Protein AF-0000000083794129 (afdb_homodimer)

Radius of gyration: 27.46 Å; Cα contacts (8 Å, |Δi|>4): 1342; chains: 2; bounding box: 54×90×62 Å

Foldseek 3Di:
DAEEEEQPDADPVLVVLLVVVPYHYHDHHDDPVCQLQVLLAHQEYEYEPVAAADLVSLVSNLNHRHAEYEYLEQDPVRHPCVSCVVSNHYYYYQNQLQLLLLLVLLVVLVCCLQQLVLLCVPVVVVVDDPPVPGDGDDQAAFEEEEEACPSNVVSNQVVSVVSRYQYEYEYPVFDDPPDPHHYDDLLVSQQRGLEYEYADADDPVVWALAAQVSLVRGHQQHEYEYLHEARNHDQVRVLVSCVVRSYSAYEYAYHPDPVDDCPSQPVPSSYHYHPNCSQVDPRSSVSSSVSVSVVVVVVPD/DAEEEEQPDADPVLVVLLVVVPYHYHDHHDDPVCQLQVLLAHQEYEYEPVAAADLVSLVSNLNHRHAEYEYLEQDPVRHPCVSCVVSNHYYYYQNQLQLLLLLVLLVVLVCCLQQLVQLCVVVVVVVDDPPVPGDGDDQAAFEEEEEACPSNVVSNQVVSVVSRYQYEYEYPVFDDPPDPHHYDDLLVSQQRGLEYEYADADDPVVWALAAQVSLVRGHQQHEYEYLHEARNHDQVRVLVSCVVRSYSAYEYAYHPDPVDDCPSQPVPSSYHYHPNCSQVDPRSSVSSSVSVSVVVVVVPD

Structure (mmCIF, N/CA/C/O backbone):
data_AF-0000000083794129-model_v1
#
loop_
_entity.id
_entity.type
_entity.pdbx_description
1 polymer '3-phosphoglycerate dehydrogenase'
#
loop_
_atom_site.group_PDB
_atom_site.id
_atom_site.type_symbol
_atom_site.label_atom_id
_atom_site.label_alt_id
_atom_site.label_comp_id
_atom_site.label_asym_id
_atom_site.label_entity_id
_atom_site.label_seq_id
_atom_site.pdbx_PDB_ins_code
_atom_site.Cartn_x
_atom_site.Cartn_y
_atom_site.Cartn_z
_atom_site.occupancy
_atom_site.B_iso_or_equiv
_atom_site.auth_seq_id
_atom_site.auth_comp_id
_atom_site.auth_asym_id
_atom_site.auth_atom_id
_atom_site.pdbx_PDB_model_num
ATOM 1 N N . MET A 1 1 ? 15.617 -42.156 -18.984 1 89.75 1 MET A N 1
ATOM 2 C CA . MET A 1 1 ? 15.828 -40.844 -18.406 1 89.75 1 MET A CA 1
ATOM 3 C C . MET A 1 1 ? 14.516 -40.062 -18.297 1 89.75 1 MET A C 1
ATOM 5 O O . MET A 1 1 ? 13.695 -40.094 -19.219 1 89.75 1 MET A O 1
ATOM 9 N N . ILE A 1 2 ? 14.242 -39.469 -17.109 1 96.94 2 ILE A N 1
ATOM 10 C CA . ILE A 1 2 ? 12.984 -38.75 -16.891 1 96.94 2 ILE A CA 1
ATOM 11 C C . ILE A 1 2 ? 13.016 -37.438 -17.641 1 96.94 2 ILE A C 1
ATOM 13 O O . ILE A 1 2 ? 13.961 -36.656 -17.484 1 96.94 2 ILE A O 1
ATOM 17 N N . ARG A 1 3 ? 11.984 -37.156 -18.484 1 98.31 3 ARG A N 1
ATOM 18 C CA . ARG A 1 3 ? 11.898 -35.969 -19.297 1 98.31 3 ARG A CA 1
ATOM 19 C C . ARG A 1 3 ? 10.805 -35.031 -18.781 1 98.31 3 ARG A C 1
ATOM 21 O O . ARG A 1 3 ? 9.664 -35.438 -18.594 1 98.31 3 ARG A O 1
ATOM 28 N N . ILE A 1 4 ? 11.18 -33.812 -18.547 1 98.62 4 ILE A N 1
ATOM 29 C CA . ILE A 1 4 ? 10.281 -32.781 -18 1 98.62 4 ILE A CA 1
ATOM 30 C C . ILE A 1 4 ? 10.023 -31.703 -19.047 1 98.62 4 ILE A C 1
ATOM 32 O O . ILE A 1 4 ? 10.969 -31.094 -19.547 1 98.62 4 ILE A O 1
ATOM 36 N N . LEU A 1 5 ? 8.734 -31.438 -19.391 1 98.69 5 LEU A N 1
ATOM 37 C CA . LEU A 1 5 ? 8.375 -30.328 -20.266 1 98.69 5 LEU A CA 1
ATOM 38 C C . LEU A 1 5 ? 7.922 -29.125 -19.453 1 98.69 5 LEU A C 1
ATOM 40 O O . LEU A 1 5 ? 6.996 -29.234 -18.641 1 98.69 5 LEU A O 1
ATOM 44 N N . LEU A 1 6 ? 8.594 -28.062 -19.594 1 98.31 6 LEU A N 1
ATOM 45 C CA . LEU A 1 6 ? 8.156 -26.766 -19.094 1 98.31 6 LEU A CA 1
ATOM 46 C C . LEU A 1 6 ? 7.426 -25.969 -20.188 1 98.31 6 LEU A C 1
ATOM 48 O O . LEU A 1 6 ? 8.039 -25.203 -20.906 1 98.31 6 LEU A O 1
ATOM 52 N N . ASN A 1 7 ? 6.105 -26.141 -20.172 1 97.94 7 ASN A N 1
ATOM 53 C CA . ASN A 1 7 ? 5.363 -25.562 -21.281 1 97.94 7 ASN A CA 1
ATOM 54 C C . ASN A 1 7 ? 5.203 -24.047 -21.125 1 97.94 7 ASN A C 1
ATOM 56 O O . ASN A 1 7 ? 4.93 -23.344 -22.109 1 97.94 7 ASN A O 1
ATOM 60 N N . ASP A 1 8 ? 5.297 -23.562 -19.891 1 94.88 8 ASP A N 1
ATOM 61 C CA . ASP A 1 8 ? 5.145 -22.125 -19.625 1 94.88 8 ASP A CA 1
ATOM 62 C C . ASP A 1 8 ? 6.398 -21.562 -18.969 1 94.88 8 ASP A C 1
ATOM 64 O O . ASP A 1 8 ? 6.355 -20.484 -18.359 1 94.88 8 ASP A O 1
ATOM 68 N N . GLY A 1 9 ? 7.422 -22.328 -19.016 1 92.88 9 GLY A N 1
ATOM 69 C CA . GLY A 1 9 ? 8.688 -21.875 -18.469 1 92.88 9 GLY A CA 1
ATOM 70 C C . GLY A 1 9 ? 8.789 -22.062 -16.969 1 92.88 9 GLY A C 1
ATOM 71 O O . GLY A 1 9 ? 7.82 -22.453 -16.312 1 92.88 9 GLY A O 1
ATOM 72 N N . LEU A 1 10 ? 9.984 -21.859 -16.438 1 94.69 10 LEU A N 1
ATOM 73 C CA . LEU A 1 10 ? 10.352 -21.953 -15.031 1 94.69 10 LEU A CA 1
ATOM 74 C C . LEU A 1 10 ? 11.625 -21.156 -14.758 1 94.69 10 LEU A C 1
ATOM 76 O O . LEU A 1 10 ? 12.398 -20.875 -15.672 1 94.69 10 LEU A O 1
ATOM 80 N N . GLN A 1 11 ? 11.797 -20.812 -13.531 1 93.94 11 GLN A N 1
ATOM 81 C CA . GLN A 1 11 ? 12.992 -20.062 -13.18 1 93.94 11 GLN A CA 1
ATOM 82 C C . GLN A 1 11 ? 14.258 -20.859 -13.516 1 93.94 11 GLN A C 1
ATOM 84 O O . GLN A 1 11 ? 14.305 -22.062 -13.32 1 93.94 11 GLN A O 1
ATOM 89 N N . GLU A 1 12 ? 15.289 -20.094 -13.977 1 94.31 12 GLU A N 1
ATOM 90 C CA . GLU A 1 12 ? 16.531 -20.719 -14.43 1 94.31 12 GLU A CA 1
ATOM 91 C C . GLU A 1 12 ? 17.172 -21.547 -13.328 1 94.31 12 GLU A C 1
ATOM 93 O O . GLU A 1 12 ? 17.688 -22.641 -13.586 1 94.31 12 GLU A O 1
ATOM 98 N N . GLY A 1 13 ? 17.172 -21.031 -12.172 1 95.44 13 GLY A N 1
ATOM 99 C CA . GLY A 1 13 ? 17.734 -21.781 -11.055 1 95.44 13 GLY A CA 1
ATOM 100 C C . GLY A 1 13 ? 17.078 -23.141 -10.852 1 95.44 13 GLY A C 1
ATOM 101 O O . GLY A 1 13 ? 17.766 -24.109 -10.523 1 95.44 13 GLY A O 1
ATOM 102 N N . ALA A 1 14 ? 15.836 -23.141 -11 1 97.19 14 ALA A N 1
ATOM 103 C CA . ALA A 1 14 ? 15.094 -24.391 -10.844 1 97.19 14 ALA A CA 1
ATOM 104 C C . ALA A 1 14 ? 15.43 -25.375 -11.969 1 97.19 14 ALA A C 1
ATOM 106 O O . ALA A 1 14 ? 15.562 -26.578 -11.734 1 97.19 14 ALA A O 1
ATOM 107 N N . ILE A 1 15 ? 15.586 -24.891 -13.172 1 97.56 15 ILE A N 1
ATOM 108 C CA . ILE A 1 15 ? 15.945 -25.703 -14.328 1 97.56 15 ILE A CA 1
ATOM 109 C C . ILE A 1 15 ? 17.312 -26.359 -14.102 1 97.56 15 ILE A C 1
ATOM 111 O O . ILE A 1 15 ? 17.469 -27.562 -14.289 1 97.56 15 ILE A O 1
ATOM 115 N N . GLU A 1 16 ? 18.203 -25.547 -13.664 1 97.81 16 GLU A N 1
ATOM 116 C CA . GLU A 1 16 ? 19.547 -26.031 -13.406 1 97.81 16 GLU A CA 1
ATOM 117 C C . GLU A 1 16 ? 19.547 -27.125 -12.328 1 97.81 16 GLU A C 1
ATOM 119 O O . GLU A 1 16 ? 20.25 -28.125 -12.445 1 97.81 16 GLU A O 1
ATOM 124 N N . LYS A 1 17 ? 18.781 -26.875 -11.359 1 97.69 17 LYS A N 1
ATOM 125 C CA . LYS A 1 17 ? 18.703 -27.859 -10.281 1 97.69 17 LYS A CA 1
ATOM 126 C C . LYS A 1 17 ? 18.125 -29.188 -10.773 1 97.69 17 LYS A C 1
ATOM 128 O O . LYS A 1 17 ? 18.625 -30.25 -10.406 1 97.69 17 LYS A O 1
ATOM 133 N N . LEU A 1 18 ? 17.125 -29.094 -11.578 1 97.94 18 LEU A N 1
ATOM 134 C CA . LEU A 1 18 ? 16.516 -30.297 -12.133 1 97.94 18 LEU A CA 1
ATOM 135 C C . LEU A 1 18 ? 17.5 -31.062 -13.008 1 97.94 18 LEU A C 1
ATOM 137 O O . LEU A 1 18 ? 17.594 -32.281 -12.93 1 97.94 18 LEU A O 1
ATOM 141 N N . GLU A 1 19 ? 18.234 -30.312 -13.773 1 97.88 19 GLU A N 1
ATOM 142 C CA . GLU A 1 19 ? 19.234 -30.938 -14.633 1 97.88 19 GLU A CA 1
ATOM 143 C C . GLU A 1 19 ? 20.344 -31.578 -13.812 1 97.88 19 GLU A C 1
ATOM 145 O O . GLU A 1 19 ? 20.828 -32.656 -14.148 1 97.88 19 GLU A O 1
ATOM 150 N N . THR A 1 20 ? 20.719 -30.906 -12.805 1 97.44 20 THR A N 1
ATOM 151 C CA . THR A 1 20 ? 21.75 -31.438 -11.914 1 97.44 20 THR A CA 1
ATOM 152 C C . THR A 1 20 ? 21.297 -32.719 -11.258 1 97.44 20 THR A C 1
ATOM 154 O O . THR A 1 20 ? 22.109 -33.625 -10.984 1 97.44 20 THR A O 1
ATOM 157 N N . LEU A 1 21 ? 20.016 -32.875 -11.078 1 96.88 21 LEU A N 1
ATOM 158 C CA . LEU A 1 21 ? 19.453 -34.062 -10.461 1 96.88 21 LEU A CA 1
ATOM 159 C C . LEU A 1 21 ? 19.344 -35.188 -11.477 1 96.88 21 LEU A C 1
ATOM 161 O O . LEU A 1 21 ? 18.969 -36.312 -11.117 1 96.88 21 LEU A O 1
ATOM 165 N N . GLY A 1 22 ? 19.625 -34.844 -12.766 1 96.56 22 GLY A N 1
ATOM 166 C CA . GLY A 1 22 ? 19.688 -35.875 -13.773 1 96.56 22 GLY A CA 1
ATOM 167 C C . GLY A 1 22 ? 18.453 -35.938 -14.664 1 96.56 22 GLY A C 1
ATOM 168 O O . GLY A 1 22 ? 18.312 -36.844 -15.469 1 96.56 22 GLY A O 1
ATOM 169 N N . PHE A 1 23 ? 17.609 -34.906 -14.516 1 97.94 23 PHE A N 1
ATOM 170 C CA . PHE A 1 23 ? 16.406 -34.875 -15.352 1 97.94 23 PHE A CA 1
ATOM 171 C C . PHE A 1 23 ? 16.703 -34.188 -16.672 1 97.94 23 PHE A C 1
ATOM 173 O O . PHE A 1 23 ? 17.578 -33.312 -16.75 1 97.94 23 PHE A O 1
ATOM 180 N N . GLU A 1 24 ? 16.062 -34.625 -17.703 1 98.25 24 GLU A N 1
ATOM 181 C CA . GLU A 1 24 ? 16.078 -33.906 -18.969 1 98.25 24 GLU A CA 1
ATOM 182 C C . GLU A 1 24 ? 14.969 -32.844 -19 1 98.25 24 GLU A C 1
ATOM 184 O O . GLU A 1 24 ? 13.781 -33.188 -18.984 1 98.25 24 GLU A O 1
ATOM 189 N N . VAL A 1 25 ? 15.383 -31.625 -19 1 98.44 25 VAL A N 1
ATOM 190 C CA . VAL A 1 25 ? 14.414 -30.531 -18.938 1 98.44 25 VAL A CA 1
ATOM 191 C C . VAL A 1 25 ? 14.289 -29.859 -20.297 1 98.44 25 VAL A C 1
ATOM 193 O O . VAL A 1 25 ? 15.297 -29.438 -20.891 1 98.44 25 VAL A O 1
ATOM 196 N N . VAL A 1 26 ? 13.062 -29.781 -20.844 1 98 26 VAL A N 1
ATOM 197 C CA . VAL A 1 26 ? 12.789 -29.109 -22.109 1 98 26 VAL A CA 1
ATOM 198 C C . VAL A 1 26 ? 11.883 -27.906 -21.859 1 98 26 VAL A C 1
ATOM 200 O O . VAL A 1 26 ? 10.727 -28.047 -21.469 1 98 26 VAL A O 1
ATOM 203 N N . SER A 1 27 ? 12.406 -26.719 -22.031 1 97 27 SER A N 1
ATOM 204 C CA . SER A 1 27 ? 11.625 -25.5 -21.938 1 97 27 SER A CA 1
ATOM 205 C C . SER A 1 27 ? 11.133 -25.047 -23.297 1 97 27 SER A C 1
ATOM 207 O O . SER A 1 27 ? 11.789 -24.25 -23.969 1 97 27 SER A O 1
ATOM 209 N N . LYS A 1 28 ? 10.039 -25.484 -23.688 1 96.69 28 LYS A N 1
ATOM 210 C CA . LYS A 1 28 ? 9.438 -25.188 -24.984 1 96.69 28 LYS A CA 1
ATOM 211 C C . LYS A 1 28 ? 7.918 -25.125 -24.891 1 96.69 28 LYS A C 1
ATOM 213 O O . LYS A 1 28 ? 7.293 -26 -24.266 1 96.69 28 LYS A O 1
ATOM 218 N N . HIS A 1 29 ? 7.371 -24.141 -25.5 1 97.12 29 HIS A N 1
ATOM 219 C CA . HIS A 1 29 ? 5.918 -24 -25.484 1 97.12 29 HIS A CA 1
ATOM 220 C C . HIS A 1 29 ? 5.273 -24.703 -26.672 1 97.12 29 HIS A C 1
ATOM 222 O O . HIS A 1 29 ? 5.578 -24.391 -27.828 1 97.12 29 HIS A O 1
ATOM 228 N N . TYR A 1 30 ? 4.418 -25.625 -26.391 1 97.31 30 TYR A N 1
ATOM 229 C CA . TYR A 1 30 ? 3.57 -26.25 -27.406 1 97.31 30 TYR A CA 1
ATOM 230 C C . TYR A 1 30 ? 2.139 -25.734 -27.312 1 97.31 30 TYR A C 1
ATOM 232 O O . TYR A 1 30 ? 1.601 -25.594 -26.203 1 97.31 30 TYR A O 1
ATOM 240 N N . ASP A 1 31 ? 1.555 -25.484 -28.391 1 96.19 31 ASP A N 1
ATOM 241 C CA . ASP A 1 31 ? 0.169 -25.016 -28.438 1 96.19 31 ASP A CA 1
ATOM 242 C C . ASP A 1 31 ? -0.796 -26.156 -28.109 1 96.19 31 ASP A C 1
ATOM 244 O O . ASP A 1 31 ? -0.425 -27.328 -28.188 1 96.19 31 ASP A O 1
ATOM 248 N N . LYS A 1 32 ? -1.965 -25.75 -27.859 1 94.25 32 LYS A N 1
ATOM 249 C CA . LYS A 1 32 ? -2.986 -26.688 -27.391 1 94.25 32 LYS A CA 1
ATOM 250 C C . LYS A 1 32 ? -3.217 -27.797 -28.406 1 94.25 32 LYS A C 1
ATOM 252 O O . LYS A 1 32 ? -3.477 -28.938 -28.016 1 94.25 32 LYS A O 1
ATOM 257 N N . ASP A 1 33 ? -3.074 -27.531 -29.672 1 95.12 33 ASP A N 1
ATOM 258 C CA . ASP A 1 33 ? -3.438 -28.484 -30.734 1 95.12 33 ASP A CA 1
ATOM 259 C C . ASP A 1 33 ? -2.422 -29.609 -30.828 1 95.12 33 ASP A C 1
ATOM 261 O O . ASP A 1 33 ? -2.764 -30.734 -31.234 1 95.12 33 ASP A O 1
ATOM 265 N N . ILE A 1 34 ? -1.183 -29.297 -30.438 1 97.5 34 ILE A N 1
ATOM 266 C CA . ILE A 1 34 ? -0.173 -30.344 -30.609 1 97.5 34 ILE A CA 1
ATOM 267 C C . ILE A 1 34 ? 0.334 -30.812 -29.25 1 97.5 34 ILE A C 1
ATOM 269 O O . ILE A 1 34 ? 1.036 -31.812 -29.156 1 97.5 34 ILE A O 1
ATOM 273 N N . LEU A 1 35 ? 0.033 -30.094 -28.125 1 98 35 LEU A N 1
ATOM 274 C CA . LEU A 1 35 ? 0.55 -30.375 -26.797 1 98 35 LEU A CA 1
ATOM 275 C C . LEU A 1 35 ? 0.285 -31.812 -26.391 1 98 35 LEU A C 1
ATOM 277 O O . LEU A 1 35 ? 1.174 -32.5 -25.875 1 98 35 LEU A O 1
ATOM 281 N N . GLY A 1 36 ? -0.891 -32.312 -26.641 1 97.69 36 GLY A N 1
ATOM 282 C CA . GLY A 1 36 ? -1.249 -33.688 -26.281 1 97.69 36 GLY A CA 1
ATOM 283 C C . GLY A 1 36 ? -0.342 -34.719 -26.891 1 97.69 36 GLY A C 1
ATOM 284 O O . GLY A 1 36 ? 0.105 -35.656 -26.219 1 97.69 36 GLY A O 1
ATOM 285 N N . ASP A 1 37 ? -0.133 -34.562 -28.172 1 97.81 37 ASP A N 1
ATOM 286 C CA . ASP A 1 37 ? 0.725 -35.5 -28.875 1 97.81 37 ASP A CA 1
ATOM 287 C C . ASP A 1 37 ? 2.166 -35.406 -28.391 1 97.81 37 ASP A C 1
ATOM 289 O O . ASP A 1 37 ? 2.836 -36.438 -28.219 1 97.81 37 ASP A O 1
ATOM 293 N N . LYS A 1 38 ? 2.617 -34.219 -28.172 1 98.12 38 LYS A N 1
ATOM 294 C CA . LYS A 1 38 ? 3.992 -34.031 -27.734 1 98.12 38 LYS A CA 1
ATOM 295 C C . LYS A 1 38 ? 4.203 -34.594 -26.328 1 98.12 38 LYS A C 1
ATOM 297 O O . LYS A 1 38 ? 5.285 -35.094 -26.016 1 98.12 38 LYS A O 1
ATOM 302 N N . LEU A 1 39 ? 3.221 -34.562 -25.484 1 98.31 39 LEU A N 1
ATOM 303 C CA . LEU A 1 39 ? 3.309 -34.969 -24.094 1 98.31 39 LEU A CA 1
ATOM 304 C C . LEU A 1 39 ? 3.559 -36.469 -23.969 1 98.31 39 LEU A C 1
ATOM 306 O O . LEU A 1 39 ? 3.982 -36.969 -22.922 1 98.31 39 LEU A O 1
ATOM 310 N N . LYS A 1 40 ? 3.322 -37.219 -25.109 1 97.69 40 LYS A N 1
ATOM 311 C CA . LYS A 1 40 ? 3.562 -38.656 -25.109 1 97.69 40 LYS A CA 1
ATOM 312 C C . LYS A 1 40 ? 5.035 -38.969 -24.844 1 97.69 40 LYS A C 1
ATOM 314 O O . LYS A 1 40 ? 5.367 -40.094 -24.391 1 97.69 40 LYS A O 1
ATOM 319 N N . ASN A 1 41 ? 5.848 -38 -25.094 1 97.56 41 ASN A N 1
ATOM 320 C CA . ASN A 1 41 ? 7.289 -38.188 -25.016 1 97.56 41 ASN A CA 1
ATOM 321 C C . ASN A 1 41 ? 7.859 -37.625 -23.703 1 97.56 41 ASN A C 1
ATOM 323 O O . ASN A 1 41 ? 9.078 -37.594 -23.531 1 97.56 41 ASN A O 1
ATOM 327 N N . TYR A 1 42 ? 7.078 -37.188 -22.781 1 98.5 42 TYR A N 1
ATOM 328 C CA . TYR A 1 42 ? 7.535 -36.594 -21.531 1 98.5 42 TYR A CA 1
ATOM 329 C C . TYR A 1 42 ? 6.945 -37.344 -20.344 1 98.5 42 TYR A C 1
ATOM 331 O O . TYR A 1 42 ? 5.836 -37.875 -20.406 1 98.5 42 TYR A O 1
ATOM 339 N N . ASP A 1 43 ? 7.66 -37.375 -19.219 1 98.5 43 ASP A N 1
ATOM 340 C CA . ASP A 1 43 ? 7.23 -38 -17.984 1 98.5 43 ASP A CA 1
ATOM 341 C C . ASP A 1 43 ? 6.504 -37 -17.078 1 98.5 43 ASP A C 1
ATOM 343 O O . ASP A 1 43 ? 5.703 -37.406 -16.234 1 98.5 43 ASP A O 1
ATOM 347 N N . CYS A 1 44 ? 6.824 -35.719 -17.234 1 98.69 44 CYS A N 1
ATOM 348 C CA . CYS A 1 44 ? 6.312 -34.656 -16.375 1 98.69 44 CYS A CA 1
ATOM 349 C C . CYS A 1 44 ? 6.031 -33.375 -17.172 1 98.69 44 CYS A C 1
ATOM 351 O O . CYS A 1 44 ? 6.812 -33 -18.047 1 98.69 44 CYS A O 1
ATOM 353 N N . LEU A 1 45 ? 4.914 -32.812 -16.891 1 98.69 45 LEU A N 1
ATOM 354 C CA . LEU A 1 45 ? 4.535 -31.516 -17.453 1 98.69 45 LEU A CA 1
ATOM 355 C C . LEU A 1 45 ? 4.449 -30.453 -16.359 1 98.69 45 LEU A C 1
ATOM 357 O O . LEU A 1 45 ? 3.816 -30.672 -15.328 1 98.69 45 LEU A O 1
ATOM 361 N N . VAL A 1 46 ? 5.109 -29.375 -16.531 1 98.44 46 VAL A N 1
ATOM 362 C CA . VAL A 1 46 ? 4.973 -28.219 -15.656 1 98.44 46 VAL A CA 1
ATOM 363 C C . VAL A 1 46 ? 4.316 -27.062 -16.422 1 98.44 46 VAL A C 1
ATOM 365 O O . VAL A 1 46 ? 4.785 -26.688 -17.5 1 98.44 46 VAL A O 1
ATOM 368 N N . VAL A 1 47 ? 3.217 -26.625 -15.898 1 97.5 47 VAL A N 1
ATOM 369 C CA . VAL A 1 47 ? 2.506 -25.531 -16.547 1 97.5 47 VAL A CA 1
ATOM 370 C C . VAL A 1 47 ? 2.232 -24.422 -15.547 1 97.5 47 VAL A C 1
ATOM 372 O O . VAL A 1 47 ? 2.406 -24.609 -14.336 1 97.5 47 VAL A O 1
ATOM 375 N N . ARG A 1 48 ? 1.918 -23.281 -16.078 1 92.62 48 ARG A N 1
ATOM 376 C CA . ARG A 1 48 ? 1.346 -22.172 -15.312 1 92.62 48 ARG A CA 1
ATOM 377 C C . ARG A 1 48 ? -0.08 -21.875 -15.773 1 92.62 48 ARG A C 1
ATOM 379 O O . ARG A 1 48 ? -0.773 -22.766 -16.266 1 92.62 48 ARG A O 1
ATOM 386 N N . SER A 1 49 ? -0.522 -20.625 -15.57 1 88 49 SER A N 1
ATOM 387 C CA . SER A 1 49 ? -1.924 -20.312 -15.836 1 88 49 SER A CA 1
ATOM 388 C C . SER A 1 49 ? -2.205 -20.25 -17.328 1 88 49 SER A C 1
ATOM 390 O O . SER A 1 49 ? -3.344 -20.422 -17.766 1 88 49 SER A O 1
ATOM 392 N N . ALA A 1 50 ? -1.218 -20.062 -18.078 1 87.06 50 ALA A N 1
ATOM 393 C CA . ALA A 1 50 ? -1.389 -19.812 -19.5 1 87.06 50 ALA A CA 1
ATOM 394 C C . ALA A 1 50 ? -1.791 -21.078 -20.234 1 87.06 50 ALA A C 1
ATOM 396 O O . ALA A 1 50 ? -2.574 -21.031 -21.188 1 87.06 50 ALA A O 1
ATOM 397 N N . THR A 1 51 ? -1.27 -22.219 -19.859 1 94.62 51 THR A N 1
ATOM 398 C CA . THR A 1 51 ? -1.551 -23.484 -20.516 1 94.62 51 THR A CA 1
ATOM 399 C C . THR A 1 51 ? -2.766 -24.172 -19.891 1 94.62 51 THR A C 1
ATOM 401 O O . THR A 1 51 ? -2.795 -24.406 -18.672 1 94.62 51 THR A O 1
ATOM 404 N N . LYS A 1 52 ? -3.742 -24.438 -20.688 1 95.25 52 LYS A N 1
ATOM 405 C CA . LYS A 1 52 ? -4.898 -25.219 -20.25 1 95.25 52 LYS A CA 1
ATOM 406 C C . LYS A 1 52 ? -4.715 -26.688 -20.578 1 95.25 52 LYS A C 1
ATOM 408 O O . LYS A 1 52 ? -4.582 -27.062 -21.75 1 95.25 52 LYS A O 1
ATOM 413 N N . VAL A 1 53 ? -4.691 -27.484 -19.609 1 97.94 53 VAL A N 1
ATOM 414 C CA . VAL A 1 53 ? -4.551 -28.922 -19.781 1 97.94 53 VAL A CA 1
ATOM 415 C C . VAL A 1 53 ? -5.926 -29.578 -19.75 1 97.94 53 VAL A C 1
ATOM 417 O O . VAL A 1 53 ? -6.371 -30.062 -18.703 1 97.94 53 VAL A O 1
ATOM 420 N N . THR A 1 54 ? -6.488 -29.688 -20.938 1 97.44 54 THR A N 1
ATOM 421 C CA . THR A 1 54 ? -7.879 -30.109 -21.094 1 97.44 54 THR A CA 1
ATOM 422 C C . THR A 1 54 ? -7.977 -31.625 -21.188 1 97.44 54 THR A C 1
ATOM 424 O O . THR A 1 54 ? -6.957 -32.312 -21.281 1 97.44 54 THR A O 1
ATOM 427 N N . LYS A 1 55 ? -9.219 -32.062 -21.188 1 97.81 55 LYS A N 1
ATOM 428 C CA . LYS A 1 55 ? -9.508 -33.469 -21.344 1 97.81 55 LYS A CA 1
ATOM 429 C C . LYS A 1 55 ? -8.898 -34.031 -22.625 1 97.81 55 LYS A C 1
ATOM 431 O O . LYS A 1 55 ? -8.297 -35.094 -22.625 1 97.81 55 LYS A O 1
ATOM 436 N N . GLU A 1 56 ? -9.047 -33.25 -23.688 1 97.62 56 GLU A N 1
ATOM 437 C CA . GLU A 1 56 ? -8.555 -33.688 -24.984 1 97.62 56 GLU A CA 1
ATOM 438 C C . GLU A 1 56 ? -7.039 -33.875 -24.969 1 97.62 56 GLU A C 1
ATOM 440 O O . GLU A 1 56 ? -6.527 -34.844 -25.516 1 97.62 56 GLU A O 1
ATOM 445 N N . ILE A 1 57 ? -6.398 -32.906 -24.344 1 98.25 57 ILE A N 1
ATOM 446 C CA . ILE A 1 57 ? -4.945 -32.969 -24.25 1 98.25 57 ILE A CA 1
ATOM 447 C C . ILE A 1 57 ? -4.523 -34.188 -23.438 1 98.25 57 ILE A C 1
ATOM 449 O O . ILE A 1 57 ? -3.605 -34.906 -23.828 1 98.25 57 ILE A O 1
ATOM 453 N N . LEU A 1 58 ? -5.172 -34.469 -22.359 1 98.38 58 LEU A N 1
ATOM 454 C CA . LEU A 1 58 ? -4.848 -35.562 -21.438 1 98.38 58 LEU A CA 1
ATOM 455 C C . LEU A 1 58 ? -5.137 -36.906 -22.094 1 98.38 58 LEU A C 1
ATOM 457 O O . LEU A 1 58 ? -4.391 -37.875 -21.891 1 98.38 58 LEU A O 1
ATOM 461 N N . GLU A 1 59 ? -6.219 -36.969 -22.828 1 97.38 59 GLU A N 1
ATOM 462 C CA . GLU A 1 59 ? -6.555 -38.188 -23.547 1 97.38 59 GLU A CA 1
ATOM 463 C C . GLU A 1 59 ? -5.457 -38.594 -24.531 1 97.38 59 GLU A C 1
ATOM 465 O O . GLU A 1 59 ? -5.059 -39.75 -24.609 1 97.38 59 GLU A O 1
ATOM 470 N N . LYS A 1 60 ? -5.07 -37.625 -25.234 1 97.5 60 LYS A N 1
ATOM 471 C CA . LYS A 1 60 ? -3.982 -37.875 -26.188 1 97.5 60 LYS A CA 1
ATOM 472 C C . LYS A 1 60 ? -2.703 -38.281 -25.453 1 97.5 60 LYS A C 1
ATOM 474 O O . LYS A 1 60 ? -2.035 -39.25 -25.844 1 97.5 60 LYS A O 1
ATOM 479 N N . ALA A 1 61 ? -2.363 -37.594 -24.406 1 97.5 61 ALA A N 1
ATOM 480 C CA . ALA A 1 61 ? -1.132 -37.812 -23.656 1 97.5 61 ALA A CA 1
ATOM 481 C C . ALA A 1 61 ? -1.149 -39.156 -22.969 1 97.5 61 ALA A C 1
ATOM 483 O O . ALA A 1 61 ? -0.095 -39.719 -22.656 1 97.5 61 ALA A O 1
ATOM 484 N N . SER A 1 62 ? -2.348 -39.656 -22.703 1 96.69 62 SER A N 1
ATOM 485 C CA . SER A 1 62 ? -2.521 -40.844 -21.891 1 96.69 62 SER A CA 1
ATOM 486 C C . SER A 1 62 ? -1.902 -42.062 -22.562 1 96.69 62 SER A C 1
ATOM 488 O O . SER A 1 62 ? -1.625 -43.094 -21.891 1 96.69 62 SER A O 1
ATOM 490 N N . THR A 1 63 ? -1.684 -42 -23.828 1 96.88 63 THR A N 1
ATOM 491 C CA . THR A 1 63 ? -1.103 -43.125 -24.562 1 96.88 63 THR A CA 1
ATOM 492 C C . THR A 1 63 ? 0.42 -43.094 -24.453 1 96.88 63 THR A C 1
ATOM 494 O O . THR A 1 63 ? 1.096 -43.969 -25.016 1 96.88 63 THR A O 1
ATOM 497 N N . GLY A 1 64 ? 0.949 -42.094 -23.781 1 96.62 64 GLY A N 1
ATOM 498 C CA . GLY A 1 64 ? 2.389 -41.969 -23.609 1 96.62 64 GLY A CA 1
ATOM 499 C C . GLY A 1 64 ? 2.859 -42.219 -22.203 1 96.62 64 GLY A C 1
ATOM 500 O O . GLY A 1 64 ? 2.35 -43.094 -21.516 1 96.62 64 GLY A O 1
ATOM 501 N N . LYS A 1 65 ? 3.879 -41.469 -21.75 1 96 65 LYS A N 1
ATOM 502 C CA . LYS A 1 65 ? 4.547 -41.812 -20.5 1 96 65 LYS A CA 1
ATOM 503 C C . LYS A 1 65 ? 4.281 -40.781 -19.422 1 96 65 LYS A C 1
ATOM 505 O O . LYS A 1 65 ? 4.832 -40.844 -18.328 1 96 65 LYS A O 1
ATOM 510 N N . LEU A 1 66 ? 3.461 -39.844 -19.672 1 98.19 66 LEU A N 1
ATOM 511 C CA . LEU A 1 66 ? 3.221 -38.75 -18.734 1 98.19 66 LEU A CA 1
ATOM 512 C C . LEU A 1 66 ? 2.703 -39.281 -17.406 1 98.19 66 LEU A C 1
ATOM 514 O O . LEU A 1 66 ? 1.733 -40.062 -17.375 1 98.19 66 LEU A O 1
ATOM 518 N N . LYS A 1 67 ? 3.307 -38.875 -16.312 1 98.25 67 LYS A N 1
ATOM 519 C CA . LYS A 1 67 ? 2.936 -39.406 -14.992 1 98.25 67 LYS A CA 1
ATOM 520 C C . LYS A 1 67 ? 2.594 -38.25 -14.031 1 98.25 67 LYS A C 1
ATOM 522 O O . LYS A 1 67 ? 1.795 -38.438 -13.109 1 98.25 67 LYS A O 1
ATOM 527 N N . LEU A 1 68 ? 3.219 -37.094 -14.242 1 98.56 68 LEU A N 1
ATOM 528 C CA . LEU A 1 68 ? 3.119 -36 -13.289 1 98.56 68 LEU A CA 1
ATOM 529 C C . LEU A 1 68 ? 2.842 -34.688 -14.008 1 98.56 68 LEU A C 1
ATOM 531 O O . LEU A 1 68 ? 3.471 -34.375 -15.023 1 98.56 68 LEU A O 1
ATOM 535 N N . ILE A 1 69 ? 1.838 -34 -13.586 1 98.62 69 ILE A N 1
ATOM 536 C CA . ILE A 1 69 ? 1.522 -32.656 -14.039 1 98.62 69 ILE A CA 1
ATOM 537 C C . ILE A 1 69 ? 1.589 -31.688 -12.859 1 98.62 69 ILE A C 1
ATOM 539 O O . ILE A 1 69 ? 0.945 -31.906 -11.836 1 98.62 69 ILE A O 1
ATOM 543 N N . ILE A 1 70 ? 2.416 -30.656 -13.016 1 98.44 70 ILE A N 1
ATOM 544 C CA . ILE A 1 70 ? 2.568 -29.688 -11.93 1 98.44 70 ILE A CA 1
ATOM 545 C C . ILE A 1 70 ? 2.082 -28.312 -12.391 1 98.44 70 ILE A C 1
ATOM 547 O O . ILE A 1 70 ? 2.525 -27.812 -13.422 1 98.44 70 ILE A O 1
ATOM 551 N N . ARG A 1 71 ? 1.158 -27.844 -11.734 1 97.31 71 ARG A N 1
ATOM 552 C CA . ARG A 1 71 ? 0.808 -26.422 -11.891 1 97.31 71 ARG A CA 1
ATOM 553 C C . ARG A 1 71 ? 1.706 -25.547 -11.039 1 97.31 71 ARG A C 1
ATOM 555 O O . ARG A 1 71 ? 1.566 -25.5 -9.812 1 97.31 71 ARG A O 1
ATOM 562 N N . ALA A 1 72 ? 2.598 -24.812 -11.664 1 95.31 72 ALA A N 1
ATOM 563 C CA . ALA A 1 72 ? 3.461 -23.875 -10.961 1 95.31 72 ALA A CA 1
ATOM 564 C C . ALA A 1 72 ? 2.67 -22.656 -10.484 1 95.31 72 ALA A C 1
ATOM 566 O O . ALA A 1 72 ? 2.848 -21.547 -11.008 1 95.31 72 ALA A O 1
ATOM 567 N N . GLY A 1 73 ? 1.945 -22.719 -9.453 1 91.69 73 GLY A N 1
ATOM 568 C CA . GLY A 1 73 ? 1.03 -21.766 -8.844 1 91.69 73 GLY A CA 1
ATOM 569 C C . GLY A 1 73 ? 0.081 -22.406 -7.848 1 91.69 73 GLY A C 1
ATOM 570 O O . GLY A 1 73 ? 0.132 -23.609 -7.621 1 91.69 73 GLY A O 1
ATOM 571 N N . VAL A 1 74 ? -0.782 -21.641 -7.254 1 86.31 74 VAL A N 1
ATOM 572 C CA . VAL A 1 74 ? -1.674 -22.125 -6.207 1 86.31 74 VAL A CA 1
ATOM 573 C C . VAL A 1 74 ? -2.904 -22.781 -6.836 1 86.31 74 VAL A C 1
ATOM 575 O O . VAL A 1 74 ? -3.268 -23.906 -6.484 1 86.31 74 VAL A O 1
ATOM 578 N N . GLY A 1 75 ? -3.559 -22.078 -7.715 1 85.5 75 GLY A N 1
ATOM 579 C CA . GLY A 1 75 ? -4.766 -22.578 -8.344 1 85.5 75 GLY A CA 1
ATOM 580 C C . GLY A 1 75 ? -4.492 -23.625 -9.406 1 85.5 75 GLY A C 1
ATOM 581 O O . GLY A 1 75 ? -3.477 -23.562 -10.102 1 85.5 75 GLY A O 1
ATOM 582 N N . VAL A 1 76 ? -5.426 -24.594 -9.586 1 90.31 76 VAL A N 1
ATOM 583 C CA . VAL A 1 76 ? -5.258 -25.656 -10.57 1 90.31 76 VAL A CA 1
ATOM 584 C C . VAL A 1 76 ? -6.441 -25.656 -11.531 1 90.31 76 VAL A C 1
ATOM 586 O O . VAL A 1 76 ? -6.789 -26.703 -12.094 1 90.31 76 VAL A O 1
ATOM 589 N N . ASP A 1 77 ? -7.039 -24.484 -11.688 1 86.75 77 ASP A N 1
ATOM 590 C CA . ASP A 1 77 ? -8.266 -24.359 -12.469 1 86.75 77 ASP A CA 1
ATOM 591 C C . ASP A 1 77 ? -8.023 -24.672 -13.938 1 86.75 77 ASP A C 1
ATOM 593 O O . ASP A 1 77 ? -8.945 -25.031 -14.664 1 86.75 77 ASP A O 1
ATOM 597 N N . ASN A 1 78 ? -6.828 -24.609 -14.375 1 91.88 78 ASN A N 1
ATOM 598 C CA . ASN A 1 78 ? -6.523 -24.781 -15.789 1 91.88 78 ASN A CA 1
ATOM 599 C C . ASN A 1 78 ? -6.145 -26.234 -16.109 1 91.88 78 ASN A C 1
ATOM 601 O O . ASN A 1 78 ? -5.727 -26.531 -17.219 1 91.88 78 ASN A O 1
ATOM 605 N N . ILE A 1 79 ? -6.316 -27.156 -15.188 1 96.88 79 ILE A N 1
ATOM 606 C CA . ILE A 1 79 ? -6.008 -28.578 -15.391 1 96.88 79 ILE A CA 1
ATOM 607 C C . ILE A 1 79 ? -7.25 -29.422 -15.109 1 96.88 79 ILE A C 1
ATOM 609 O O . ILE A 1 79 ? -7.914 -29.234 -14.086 1 96.88 79 ILE A O 1
ATOM 613 N N . ASP A 1 80 ? -7.59 -30.266 -16.031 1 97.12 80 ASP A N 1
ATOM 614 C CA . ASP A 1 80 ? -8.656 -31.234 -15.805 1 97.12 80 ASP A CA 1
ATOM 615 C C . ASP A 1 80 ? -8.172 -32.375 -14.906 1 97.12 80 ASP A C 1
ATOM 617 O O . ASP A 1 80 ? -7.82 -33.438 -15.391 1 97.12 80 ASP A O 1
ATOM 621 N N . ILE A 1 81 ? -8.289 -32.156 -13.672 1 97.19 81 ILE A N 1
ATOM 622 C CA . ILE A 1 81 ? -7.703 -33.062 -12.672 1 97.19 81 ILE A CA 1
ATOM 623 C C . ILE A 1 81 ? -8.398 -34.406 -12.727 1 97.19 81 ILE A C 1
ATOM 625 O O . ILE A 1 81 ? -7.746 -35.469 -12.633 1 97.19 81 ILE A O 1
ATOM 629 N N . LYS A 1 82 ? -9.695 -34.438 -12.859 1 96.38 82 LYS A N 1
ATOM 630 C CA . LYS A 1 82 ? -10.461 -35.656 -12.914 1 96.38 82 LYS A CA 1
ATOM 631 C C . LYS A 1 82 ? -9.961 -36.562 -14.031 1 96.38 82 LYS A C 1
ATOM 633 O O . LYS A 1 82 ? -9.688 -37.75 -13.812 1 96.38 82 LYS A O 1
ATOM 638 N N . THR A 1 83 ? -9.883 -35.969 -15.195 1 97.88 83 THR A N 1
ATOM 639 C CA . THR A 1 83 ? -9.406 -36.75 -16.344 1 97.88 83 THR A CA 1
ATOM 640 C C . THR A 1 83 ? -7.977 -37.219 -16.125 1 97.88 83 THR A C 1
ATOM 642 O O . THR A 1 83 ? -7.637 -38.344 -16.469 1 97.88 83 THR A O 1
ATOM 645 N N . ALA A 1 84 ? -7.109 -36.344 -15.594 1 98.19 84 ALA A N 1
ATOM 646 C CA . ALA A 1 84 ? -5.723 -36.719 -15.32 1 98.19 84 ALA A CA 1
ATOM 647 C C . ALA A 1 84 ? -5.656 -37.938 -14.406 1 98.19 84 ALA A C 1
ATOM 649 O O . ALA A 1 84 ? -4.945 -38.906 -14.703 1 98.19 84 ALA A O 1
ATOM 650 N N . GLU A 1 85 ? -6.406 -37.906 -13.359 1 97 85 GLU A N 1
ATOM 651 C CA . GLU A 1 85 ? -6.426 -39 -12.391 1 97 85 GLU A CA 1
ATOM 652 C C . GLU A 1 85 ? -6.965 -40.281 -13.016 1 97 85 GLU A C 1
ATOM 654 O O . GLU A 1 85 ? -6.48 -41.375 -12.719 1 97 85 GLU A O 1
ATOM 659 N N . GLU A 1 86 ? -7.98 -40.125 -13.844 1 97.31 86 GLU A N 1
ATOM 660 C CA . GLU A 1 86 ? -8.562 -41.281 -14.547 1 97.31 86 GLU A CA 1
ATOM 661 C C . GLU A 1 86 ? -7.508 -42 -15.375 1 97.31 86 GLU A C 1
ATOM 663 O O . GLU A 1 86 ? -7.57 -43.219 -15.531 1 97.31 86 GLU A O 1
ATOM 668 N N . TYR A 1 87 ? -6.609 -41.312 -15.898 1 97.31 87 TYR A N 1
ATOM 669 C CA . TYR A 1 87 ? -5.59 -41.906 -16.75 1 97.31 87 TYR A CA 1
ATOM 670 C C . TYR A 1 87 ? -4.32 -42.219 -15.969 1 97.31 87 TYR A C 1
ATOM 672 O O . TYR A 1 87 ? -3.266 -42.469 -16.547 1 97.31 87 TYR A O 1
ATOM 680 N N . GLY A 1 88 ? -4.402 -42.062 -14.641 1 96.94 88 GLY A N 1
ATOM 681 C CA . GLY A 1 88 ? -3.307 -42.469 -13.766 1 96.94 88 GLY A CA 1
ATOM 682 C C . GLY A 1 88 ? -2.238 -41.375 -13.625 1 96.94 88 GLY A C 1
ATOM 683 O O . GLY A 1 88 ? -1.115 -41.688 -13.203 1 96.94 88 GLY A O 1
ATOM 684 N N . MET A 1 89 ? -2.486 -40.156 -14.023 1 98.06 89 MET A N 1
ATOM 685 C CA . MET A 1 89 ? -1.547 -39.062 -13.875 1 98.06 89 MET A CA 1
ATOM 686 C C . MET A 1 89 ? -1.761 -38.344 -12.547 1 98.06 89 MET A C 1
ATOM 688 O O . MET A 1 89 ? -2.9 -38.125 -12.133 1 98.06 89 MET A O 1
ATOM 692 N N . VAL A 1 90 ? -0.667 -38 -11.883 1 98.19 90 VAL A N 1
ATOM 693 C CA . VAL A 1 90 ? -0.72 -37.281 -10.625 1 98.19 90 VAL A CA 1
ATOM 694 C C . VAL A 1 90 ? -0.625 -35.781 -10.891 1 98.19 90 VAL A C 1
ATOM 696 O O . VAL A 1 90 ? 0.2 -35.312 -11.688 1 98.19 90 VAL A O 1
ATOM 699 N N . VAL A 1 91 ? -1.537 -35.031 -10.312 1 98.25 91 VAL A N 1
ATOM 700 C CA . VAL A 1 91 ? -1.516 -33.594 -10.445 1 98.25 91 VAL A CA 1
ATOM 701 C C . VAL A 1 91 ? -1.101 -32.938 -9.117 1 98.25 91 VAL A C 1
ATOM 703 O O . VAL A 1 91 ? -1.644 -33.281 -8.062 1 98.25 91 VAL A O 1
ATOM 706 N N . LYS A 1 92 ? -0.064 -32.125 -9.133 1 97.56 92 LYS A N 1
ATOM 707 C CA . LYS A 1 92 ? 0.407 -31.375 -7.98 1 97.56 92 LYS A CA 1
ATOM 708 C C . LYS A 1 92 ? 0.473 -29.875 -8.297 1 97.56 92 LYS A C 1
ATOM 710 O O . LYS A 1 92 ? 0.423 -29.484 -9.461 1 97.56 92 LYS A O 1
ATOM 715 N N . ASN A 1 93 ? 0.403 -29.094 -7.34 1 96.5 93 ASN A N 1
ATOM 716 C CA . ASN A 1 93 ? 0.614 -27.656 -7.473 1 96.5 93 ASN A CA 1
ATOM 717 C C . ASN A 1 93 ? 1.634 -27.141 -6.461 1 96.5 93 ASN A C 1
ATOM 719 O O . ASN A 1 93 ? 2.342 -27.922 -5.832 1 96.5 93 ASN A O 1
ATOM 723 N N . THR A 1 94 ? 1.936 -25.828 -6.453 1 94.75 94 THR A N 1
ATOM 724 C CA . THR A 1 94 ? 2.883 -25.203 -5.543 1 94.75 94 THR A CA 1
ATOM 725 C C . THR A 1 94 ? 2.174 -24.219 -4.625 1 94.75 94 THR A C 1
ATOM 727 O O . THR A 1 94 ? 2.381 -23 -4.734 1 94.75 94 THR A O 1
ATOM 730 N N . PRO A 1 95 ? 1.43 -24.641 -3.633 1 90.44 95 PRO A N 1
ATOM 731 C CA . PRO A 1 95 ? 0.494 -23.828 -2.857 1 90.44 95 PRO A CA 1
ATOM 732 C C . PRO A 1 95 ? 1.197 -22.938 -1.837 1 90.44 95 PRO A C 1
ATOM 734 O O . PRO A 1 95 ? 0.593 -22 -1.314 1 90.44 95 PRO A O 1
ATOM 737 N N . TYR A 1 96 ? 2.449 -23.125 -1.496 1 90.31 96 TYR A N 1
ATOM 738 C CA . TYR A 1 96 ? 3.109 -22.438 -0.396 1 90.31 96 TYR A CA 1
ATOM 739 C C . TYR A 1 96 ? 3.906 -21.234 -0.906 1 90.31 96 TYR A C 1
ATOM 741 O O . TYR A 1 96 ? 4.152 -20.281 -0.162 1 90.31 96 TYR A O 1
ATOM 749 N N . ALA A 1 97 ? 4.18 -21.234 -2.139 1 92.81 97 ALA A N 1
ATOM 750 C CA . ALA A 1 97 ? 5.223 -20.375 -2.695 1 92.81 97 ALA A CA 1
ATOM 751 C C . ALA A 1 97 ? 4.758 -18.922 -2.762 1 92.81 97 ALA A C 1
ATOM 753 O O . ALA A 1 97 ? 5.574 -18 -2.686 1 92.81 97 ALA A O 1
ATOM 754 N N . SER A 1 98 ? 3.461 -18.672 -2.836 1 95.12 98 SER A N 1
ATOM 755 C CA . SER A 1 98 ? 3.021 -17.312 -3.154 1 95.12 98 SER A CA 1
ATOM 756 C C . SER A 1 98 ? 2.293 -16.672 -1.976 1 95.12 98 SER A C 1
ATOM 758 O O . SER A 1 98 ? 1.831 -15.539 -2.064 1 95.12 98 SER A O 1
ATOM 760 N N . SER A 1 99 ? 2.227 -17.359 -0.853 1 96.56 99 SER A N 1
ATOM 761 C CA . SER A 1 99 ? 1.398 -16.922 0.269 1 96.56 99 SER A CA 1
ATOM 762 C C . SER A 1 99 ? 1.774 -15.523 0.729 1 96.56 99 SER A C 1
ATOM 764 O O . SER A 1 99 ? 0.911 -14.656 0.857 1 96.56 99 SER A O 1
ATOM 766 N N . ASN A 1 100 ? 3.059 -15.297 0.914 1 97.69 100 ASN A N 1
ATOM 767 C CA . ASN A 1 100 ? 3.512 -14 1.394 1 97.69 100 ASN A CA 1
ATOM 768 C C . ASN A 1 100 ? 3.271 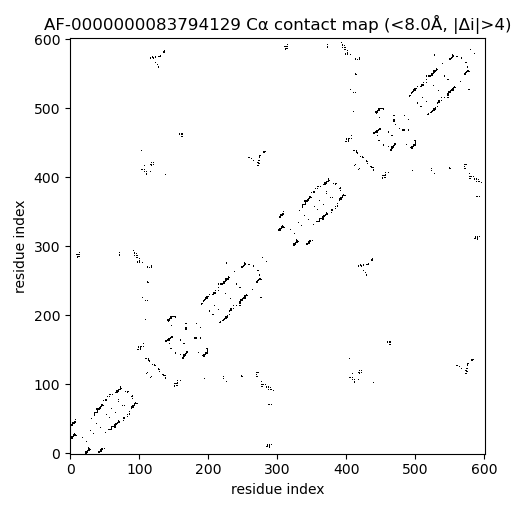-12.906 0.358 1 97.69 100 ASN A C 1
ATOM 770 O O . ASN A 1 100 ? 2.842 -11.805 0.702 1 97.69 100 ASN A O 1
ATOM 774 N N . SER A 1 101 ? 3.572 -13.211 -0.88 1 98.38 101 SER A N 1
ATOM 775 C CA . SER A 1 101 ? 3.398 -12.242 -1.96 1 98.38 101 SER A CA 1
ATOM 776 C C . SER A 1 101 ? 1.944 -11.805 -2.08 1 98.38 101 SER A C 1
ATOM 778 O O . SER A 1 101 ? 1.66 -10.617 -2.23 1 98.38 101 SER A O 1
ATOM 780 N N . VAL A 1 102 ? 1.045 -12.727 -2.006 1 98.38 102 VAL A N 1
ATOM 781 C CA . VAL A 1 102 ? -0.373 -12.414 -2.143 1 98.38 102 VAL A CA 1
ATOM 782 C C . VAL A 1 102 ? -0.844 -11.617 -0.928 1 98.38 102 VAL A C 1
ATOM 784 O O . VAL A 1 102 ? -1.623 -10.672 -1.062 1 98.38 102 VAL A O 1
ATOM 787 N N . ALA A 1 103 ? -0.372 -11.992 0.276 1 98.69 103 ALA A N 1
ATOM 788 C CA . ALA A 1 103 ? -0.716 -11.258 1.492 1 98.69 103 ALA A CA 1
ATOM 789 C C . ALA A 1 103 ? -0.254 -9.805 1.406 1 98.69 103 ALA A C 1
ATOM 791 O O . ALA A 1 103 ? -0.993 -8.891 1.778 1 98.69 103 ALA A O 1
ATOM 792 N N . GLU A 1 104 ? 0.943 -9.594 0.879 1 98.81 104 GLU A N 1
ATOM 793 C CA . GLU A 1 104 ? 1.472 -8.242 0.745 1 98.81 104 GLU A CA 1
ATOM 794 C C . GLU A 1 104 ? 0.667 -7.434 -0.268 1 98.81 104 GLU A C 1
ATOM 796 O O . GLU A 1 104 ? 0.457 -6.23 -0.085 1 98.81 104 GLU A O 1
ATOM 801 N N . LEU A 1 105 ? 0.242 -8.102 -1.298 1 98.88 105 LEU A N 1
ATOM 802 C CA . LEU A 1 105 ? -0.556 -7.371 -2.279 1 98.88 105 LEU A CA 1
ATOM 803 C C . LEU A 1 105 ? -1.917 -6.996 -1.702 1 98.88 105 LEU A C 1
ATOM 805 O O . LEU A 1 105 ? -2.434 -5.91 -1.973 1 98.88 105 LEU A O 1
ATOM 809 N N . ALA A 1 106 ? -2.512 -7.93 -0.94 1 98.88 106 ALA A N 1
ATOM 810 C CA . ALA A 1 106 ? -3.768 -7.609 -0.27 1 98.88 106 ALA A CA 1
ATOM 811 C C . ALA A 1 106 ? -3.613 -6.387 0.632 1 98.88 106 ALA A C 1
ATOM 813 O O . ALA A 1 106 ? -4.453 -5.484 0.615 1 98.88 106 ALA A O 1
ATOM 814 N N . LEU A 1 107 ? -2.543 -6.367 1.368 1 98.81 107 LEU A N 1
ATOM 815 C CA . LEU A 1 107 ? -2.25 -5.227 2.23 1 98.81 107 LEU A CA 1
ATOM 816 C C . LEU A 1 107 ? -2.047 -3.961 1.405 1 98.81 107 LEU A C 1
ATOM 818 O O . LEU A 1 107 ? -2.504 -2.885 1.793 1 98.81 107 LEU A O 1
ATOM 822 N N . ALA A 1 108 ? -1.316 -4.078 0.307 1 98.81 108 ALA A N 1
ATOM 823 C CA . ALA A 1 108 ? -1.087 -2.951 -0.594 1 98.81 108 ALA A CA 1
ATOM 824 C C . ALA A 1 108 ? -2.406 -2.344 -1.06 1 98.81 108 ALA A C 1
ATOM 826 O O . ALA A 1 108 ? -2.566 -1.12 -1.065 1 98.81 108 ALA A O 1
ATOM 827 N N . HIS A 1 109 ? -3.328 -3.195 -1.418 1 98.94 109 HIS A N 1
ATOM 828 C CA . HIS A 1 109 ? -4.633 -2.719 -1.866 1 98.94 109 HIS A CA 1
ATOM 829 C C . HIS A 1 109 ? -5.406 -2.076 -0.721 1 98.94 109 HIS A C 1
ATOM 831 O O . HIS A 1 109 ? -6.129 -1.097 -0.926 1 98.94 109 HIS A O 1
ATOM 837 N N . MET A 1 110 ? -5.316 -2.625 0.487 1 98.88 110 MET A N 1
ATOM 838 C CA . MET A 1 110 ? -5.953 -1.997 1.641 1 98.88 110 MET A CA 1
ATOM 839 C C . MET A 1 110 ? -5.473 -0.561 1.815 1 98.88 110 MET A C 1
ATOM 841 O O . MET A 1 110 ? -6.281 0.359 1.944 1 98.88 110 MET A O 1
ATOM 845 N N . PHE A 1 111 ? -4.172 -0.37 1.734 1 98.81 111 PHE A N 1
ATOM 846 C CA . PHE A 1 111 ? -3.609 0.97 1.858 1 98.81 111 PHE A CA 1
ATOM 847 C C . PHE A 1 111 ? -4.062 1.856 0.706 1 98.81 111 PHE A C 1
ATOM 849 O O . PHE A 1 111 ? -4.359 3.037 0.902 1 98.81 111 PHE A O 1
ATOM 856 N N . ALA A 1 112 ? -4.082 1.271 -0.482 1 98.75 112 ALA A N 1
ATOM 857 C CA . ALA A 1 112 ? -4.395 2.055 -1.674 1 98.75 112 ALA A CA 1
ATOM 858 C C . ALA A 1 112 ? -5.797 2.652 -1.585 1 98.75 112 ALA A C 1
ATOM 860 O O . ALA A 1 112 ? -6 3.822 -1.917 1 98.75 112 ALA A O 1
ATOM 861 N N . VAL A 1 113 ? -6.746 1.885 -1.114 1 98.75 113 VAL A N 1
ATOM 862 C CA . VAL A 1 113 ? -8.125 2.371 -1.068 1 98.75 113 VAL A CA 1
ATOM 863 C C . VAL A 1 113 ? -8.328 3.215 0.188 1 98.75 113 VAL A C 1
ATOM 865 O O . VAL A 1 113 ? -9.094 4.184 0.172 1 98.75 113 VAL A O 1
ATOM 868 N N . ALA A 1 114 ? -7.621 2.896 1.261 1 98.75 114 ALA A N 1
ATOM 869 C CA . ALA A 1 114 ? -7.742 3.65 2.506 1 98.75 114 ALA A CA 1
ATOM 870 C C . ALA A 1 114 ? -7.191 5.066 2.348 1 98.75 114 ALA A C 1
ATOM 872 O O . ALA A 1 114 ? -7.676 6 2.988 1 98.75 114 ALA A O 1
ATOM 873 N N . ARG A 1 115 ? -6.207 5.188 1.448 1 98.69 115 ARG A N 1
ATOM 874 C CA . ARG A 1 115 ? -5.465 6.445 1.401 1 98.69 115 ARG A CA 1
ATOM 875 C C . ARG A 1 115 ? -5.555 7.082 0.019 1 98.69 115 ARG A C 1
ATOM 877 O O . ARG A 1 115 ? -4.723 7.918 -0.339 1 98.69 115 ARG A O 1
ATOM 884 N N . PHE A 1 116 ? -6.449 6.625 -0.834 1 98.5 116 PHE A N 1
ATOM 885 C CA . PHE A 1 116 ? -6.734 7.184 -2.15 1 98.5 116 PHE A CA 1
ATOM 886 C C . PHE A 1 116 ? -5.504 7.105 -3.047 1 98.5 116 PHE A C 1
ATOM 888 O O . PHE A 1 116 ? -5.312 7.953 -3.924 1 98.5 116 PHE A O 1
ATOM 895 N N . LEU A 1 117 ? -4.668 6.148 -2.746 1 98.38 117 LEU A N 1
ATOM 896 C CA . LEU A 1 117 ? -3.432 6.023 -3.512 1 98.38 117 LEU A CA 1
ATOM 897 C C . LEU A 1 117 ? -3.723 5.598 -4.949 1 98.38 117 LEU A C 1
ATOM 899 O O . LEU A 1 117 ? -3.166 6.164 -5.891 1 98.38 117 LEU A O 1
ATOM 903 N N . GLY A 1 118 ? -4.605 4.582 -5.141 1 97.31 118 GLY A N 1
ATOM 904 C CA . GLY A 1 118 ? -4.98 4.148 -6.48 1 97.31 118 GLY A CA 1
ATOM 905 C C . GLY A 1 118 ? -5.59 5.258 -7.316 1 97.31 118 GLY A C 1
ATOM 906 O O . GLY A 1 118 ? -5.195 5.461 -8.469 1 97.31 118 GLY A O 1
ATOM 907 N N . THR A 1 119 ? -6.484 5.988 -6.715 1 96.88 119 THR A N 1
ATOM 908 C CA . THR A 1 119 ? -7.164 7.098 -7.375 1 96.88 119 THR A CA 1
ATOM 909 C C . THR A 1 119 ? -6.184 8.211 -7.715 1 96.88 119 THR A C 1
ATOM 911 O O . THR A 1 119 ? -6.23 8.781 -8.812 1 96.88 119 THR A O 1
ATOM 914 N N . SER A 1 120 ? -5.32 8.492 -6.824 1 98.19 120 SER A N 1
ATOM 915 C CA . SER A 1 120 ? -4.355 9.57 -7.004 1 98.19 120 SER A CA 1
ATOM 916 C C . SER A 1 120 ? -3.422 9.297 -8.18 1 98.19 120 SER A C 1
ATOM 918 O O . SER A 1 120 ? -3.107 10.195 -8.953 1 98.19 120 SER A O 1
ATOM 920 N N . ASN A 1 121 ? -2.977 8.031 -8.305 1 97.94 121 ASN A N 1
ATOM 921 C CA . ASN A 1 121 ? -2.068 7.672 -9.383 1 97.94 121 ASN A CA 1
ATOM 922 C C . ASN A 1 121 ? -2.727 7.848 -10.75 1 97.94 121 ASN A C 1
ATOM 924 O O . ASN A 1 121 ? -2.041 8.047 -11.758 1 97.94 121 ASN A O 1
ATOM 928 N N . TYR A 1 122 ? -4.027 7.82 -10.797 1 97.31 122 TYR A N 1
ATOM 929 C CA . TYR A 1 122 ? -4.766 8.047 -12.031 1 97.31 122 TYR A CA 1
ATOM 930 C C . TYR A 1 122 ? -5.027 9.531 -12.25 1 97.31 122 TYR A C 1
ATOM 932 O O . TYR A 1 122 ? -4.688 10.086 -13.297 1 97.31 122 TYR A O 1
ATOM 940 N N . THR A 1 123 ? -5.539 10.25 -11.242 1 97.69 123 THR A N 1
ATOM 941 C CA . THR A 1 123 ? -6.016 11.625 -11.398 1 97.69 123 THR A CA 1
ATOM 942 C C . THR A 1 123 ? -4.844 12.586 -11.562 1 97.69 123 THR A C 1
ATOM 944 O O . THR A 1 123 ? -4.93 13.547 -12.336 1 97.69 123 THR A O 1
ATOM 947 N N . MET A 1 124 ? -3.723 12.352 -10.906 1 97.94 124 MET A N 1
ATOM 948 C CA . MET A 1 124 ? -2.59 13.266 -10.992 1 97.94 124 MET A CA 1
ATOM 949 C C . MET A 1 124 ? -1.927 13.18 -12.367 1 97.94 124 MET A C 1
ATOM 951 O O . MET A 1 124 ? -1.385 14.172 -12.859 1 97.94 124 MET A 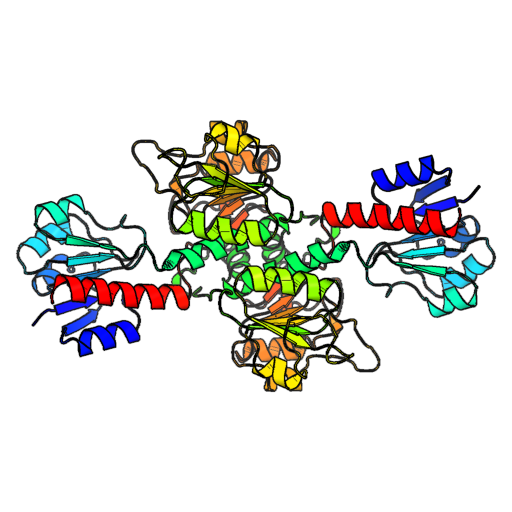O 1
ATOM 955 N N . ARG A 1 125 ? -1.976 12.008 -12.984 1 97.19 125 ARG A N 1
ATOM 956 C CA . ARG A 1 125 ? -1.471 11.867 -14.352 1 97.19 125 ARG A CA 1
ATOM 957 C C . ARG A 1 125 ? -2.35 12.625 -15.336 1 97.19 125 ARG A C 1
ATOM 959 O O . ARG A 1 125 ? -1.938 12.883 -16.469 1 97.19 125 ARG A O 1
ATOM 966 N N . LYS A 1 126 ? -3.521 12.945 -14.93 1 95.75 126 LYS A N 1
ATOM 967 C CA . LYS A 1 126 ? -4.438 13.742 -15.742 1 95.75 126 LYS A CA 1
ATOM 968 C C . LYS A 1 126 ? -4.355 15.219 -15.367 1 95.75 126 LYS A C 1
ATOM 970 O O . LYS A 1 126 ? -5.148 16.031 -15.852 1 95.75 126 LYS A O 1
ATOM 975 N N . GLY A 1 127 ? -3.465 15.57 -14.453 1 96.38 127 GLY A N 1
ATOM 976 C CA . GLY A 1 127 ? -3.213 16.953 -14.094 1 96.38 127 GLY A CA 1
ATOM 977 C C . GLY A 1 127 ? -4.047 17.438 -12.922 1 96.38 127 GLY A C 1
ATOM 978 O O . GLY A 1 12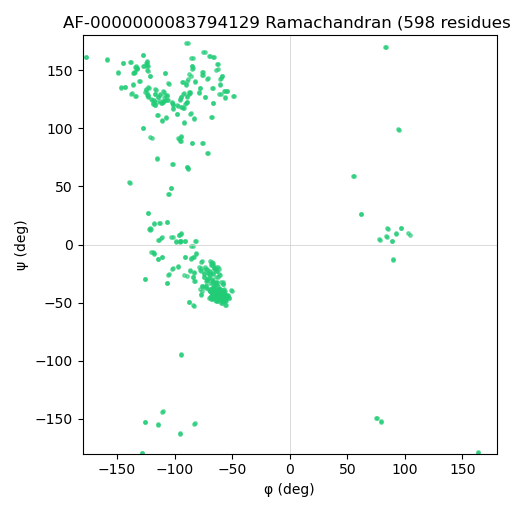7 ? -4.055 18.625 -12.602 1 96.38 127 GLY A O 1
ATOM 979 N N . GLU A 1 128 ? -4.734 16.516 -12.25 1 97 128 GLU A N 1
ATOM 980 C CA . GLU A 1 128 ? -5.582 16.906 -11.133 1 97 128 GLU A CA 1
ATOM 981 C C . GLU A 1 128 ? -4.805 16.906 -9.82 1 97 128 GLU A C 1
ATOM 983 O O . GLU A 1 128 ? -3.902 16.094 -9.625 1 97 128 GLU A O 1
ATOM 988 N N . TRP A 1 129 ? -5.062 17.859 -8.977 1 96.94 129 TRP A N 1
ATOM 989 C CA . TRP A 1 129 ? -4.551 17.953 -7.617 1 96.94 129 TRP A CA 1
ATOM 990 C C . TRP A 1 129 ? -5.691 17.969 -6.602 1 96.94 129 TRP A C 1
ATOM 992 O O . TRP A 1 129 ? -6.164 19.047 -6.211 1 96.94 129 TRP A O 1
ATOM 1002 N N . ASN A 1 130 ? -6.086 16.797 -6.109 1 96.94 130 ASN A N 1
ATOM 1003 C CA . ASN A 1 130 ? -7.312 16.641 -5.336 1 96.94 130 ASN A CA 1
ATOM 1004 C C . ASN A 1 130 ? -7.023 16.469 -3.848 1 96.94 130 ASN A C 1
ATOM 1006 O O . ASN A 1 130 ? -7.617 15.609 -3.191 1 96.94 130 ASN A O 1
ATOM 1010 N N . LYS A 1 131 ? -6.125 17.25 -3.336 1 94.12 131 LYS A N 1
ATOM 1011 C CA . LYS A 1 131 ? -5.707 17.188 -1.939 1 94.12 131 LYS A CA 1
ATOM 1012 C C . LYS A 1 131 ? -6.906 17.266 -1.001 1 94.12 131 LYS A C 1
ATOM 1014 O O . LYS A 1 131 ? -7.031 16.469 -0.071 1 94.12 131 LYS A O 1
ATOM 1019 N N . LYS A 1 132 ? -7.824 18.172 -1.22 1 91 132 LYS A N 1
ATOM 1020 C CA . LYS A 1 132 ? -8.961 18.438 -0.341 1 91 132 LYS A CA 1
ATOM 1021 C C . LYS A 1 132 ? -9.977 17.297 -0.395 1 91 132 LYS A C 1
ATOM 1023 O O . LYS A 1 132 ? -10.703 17.062 0.571 1 91 132 LYS A O 1
ATOM 1028 N N . LYS A 1 133 ? -9.984 16.562 -1.491 1 95.69 133 LYS A N 1
ATOM 1029 C CA . LYS A 1 133 ? -10.977 15.516 -1.705 1 95.69 133 LYS A CA 1
ATOM 1030 C C . LYS A 1 133 ? -10.516 14.195 -1.09 1 95.69 133 LYS A C 1
ATOM 1032 O O . LYS A 1 133 ? -11.336 13.32 -0.804 1 95.69 133 LYS A O 1
ATOM 1037 N N . TYR A 1 134 ? -9.258 14.055 -0.905 1 97.25 134 TYR A N 1
ATOM 1038 C CA . TYR A 1 134 ? -8.703 12.758 -0.54 1 97.25 134 TYR A CA 1
ATOM 1039 C C . TYR A 1 134 ? -8.391 12.695 0.951 1 97.25 134 TYR A C 1
ATOM 1041 O O . TYR A 1 134 ? -7.223 12.703 1.348 1 97.25 134 TYR A O 1
ATOM 1049 N N . LYS A 1 135 ? -9.43 12.688 1.767 1 96.88 135 LYS A N 1
ATOM 1050 C CA . LYS A 1 135 ? -9.32 12.406 3.195 1 96.88 135 LYS A CA 1
ATOM 1051 C C . LYS A 1 135 ? -9.508 10.922 3.486 1 96.88 135 LYS A C 1
ATOM 1053 O O . LYS A 1 135 ? -10.617 10.406 3.412 1 96.88 135 LYS A O 1
ATOM 1058 N N . GLY A 1 136 ? -8.461 10.242 3.764 1 98.06 136 GLY A N 1
ATOM 1059 C CA . GLY A 1 136 ? -8.5 8.805 3.961 1 98.06 136 GLY A CA 1
ATOM 1060 C C . GLY A 1 136 ? -8.625 8.406 5.418 1 98.06 136 GLY A C 1
ATOM 1061 O O . GLY A 1 136 ? -9.109 9.188 6.242 1 98.06 136 GLY A O 1
ATOM 1062 N N . VAL A 1 137 ? -8.297 7.121 5.719 1 98.62 137 VAL A N 1
ATOM 1063 C CA . VAL A 1 137 ? -8.312 6.578 7.07 1 98.62 137 VAL A CA 1
ATOM 1064 C C . VAL A 1 137 ? -7.02 5.812 7.336 1 98.62 137 VAL A C 1
ATOM 1066 O O . VAL A 1 137 ? -6.352 5.367 6.402 1 98.62 137 VAL A O 1
ATOM 1069 N N . GLU A 1 138 ? -6.578 5.742 8.539 1 98.69 138 GLU A N 1
ATOM 1070 C CA . GLU A 1 138 ? -5.516 4.84 8.961 1 98.69 138 GLU A CA 1
ATOM 1071 C C . GLU A 1 138 ? -6.02 3.404 9.078 1 98.69 138 GLU A C 1
ATOM 1073 O O . GLU A 1 138 ? -7.172 3.172 9.445 1 98.69 138 GLU A O 1
ATOM 1078 N N . ILE A 1 139 ? -5.141 2.412 8.758 1 98.62 139 ILE A N 1
ATOM 1079 C CA . ILE A 1 139 ? -5.594 1.037 8.945 1 98.62 139 ILE A CA 1
ATOM 1080 C C . ILE A 1 139 ? -5.387 0.618 10.398 1 98.62 139 ILE A C 1
ATOM 1082 O O . ILE A 1 139 ? -6.07 -0.279 10.891 1 98.62 139 ILE A O 1
ATOM 1086 N N . GLU A 1 140 ? -4.34 1.274 11.062 1 98.5 140 GLU A N 1
ATOM 1087 C CA . GLU A 1 140 ? -4.145 0.998 12.484 1 98.5 140 GLU A CA 1
ATOM 1088 C C . GLU A 1 140 ? -5.43 1.242 13.273 1 98.5 140 GLU A C 1
ATOM 1090 O O . GLU A 1 140 ? -6.113 2.248 13.062 1 98.5 140 GLU A O 1
ATOM 1095 N N . GLY A 1 141 ? -5.758 0.293 14.094 1 98.38 141 GLY A N 1
ATOM 1096 C CA . GLY A 1 141 ? -6.93 0.421 14.945 1 98.38 141 GLY A CA 1
ATOM 1097 C C . GLY A 1 141 ? -8.195 -0.102 14.297 1 98.38 141 GLY A C 1
ATOM 1098 O O . GLY A 1 141 ? -9.219 -0.271 14.961 1 98.38 141 GLY A O 1
ATOM 1099 N N . LYS A 1 142 ? -8.203 -0.373 13.008 1 98.88 142 LYS A N 1
ATOM 1100 C CA . LYS A 1 142 ? -9.375 -0.872 12.297 1 98.88 142 LYS A CA 1
ATOM 1101 C C . LYS A 1 142 ? -9.477 -2.391 12.398 1 98.88 142 LYS A C 1
ATOM 1103 O O . LYS A 1 142 ? -8.484 -3.064 12.695 1 98.88 142 LYS A O 1
ATOM 1108 N N . THR A 1 143 ? -10.594 -2.92 12.18 1 98.94 143 THR A N 1
ATOM 1109 C CA . THR A 1 143 ? -10.836 -4.355 12.203 1 98.94 143 THR A CA 1
ATOM 1110 C C . THR A 1 143 ? -10.742 -4.949 10.805 1 98.94 143 THR A C 1
ATOM 1112 O O . THR A 1 143 ? -11.414 -4.484 9.875 1 98.94 143 THR A O 1
ATOM 1115 N N . LEU A 1 144 ? -9.906 -5.926 10.672 1 98.94 144 LEU A N 1
ATOM 1116 C CA . LEU A 1 144 ? -9.805 -6.691 9.438 1 98.94 144 LEU A CA 1
ATOM 1117 C C . LEU A 1 144 ? -10.523 -8.031 9.57 1 98.94 144 LEU A C 1
ATOM 1119 O O . LEU A 1 144 ? -10.195 -8.836 10.445 1 98.94 144 LEU A O 1
ATOM 1123 N N . GLY A 1 145 ? -11.562 -8.227 8.758 1 98.94 145 GLY A N 1
ATOM 1124 C CA . GLY A 1 145 ? -12.188 -9.531 8.617 1 98.94 145 GLY A CA 1
ATOM 1125 C C . GLY A 1 145 ? -11.609 -10.352 7.477 1 98.94 145 GLY A C 1
ATOM 1126 O O . GLY A 1 145 ? -11.727 -9.969 6.309 1 98.94 145 GLY A O 1
ATOM 1127 N N . ILE A 1 146 ? -11.023 -11.469 7.793 1 98.94 146 ILE A N 1
ATOM 1128 C CA . ILE A 1 146 ? -10.438 -12.359 6.793 1 98.94 146 ILE A CA 1
ATOM 1129 C C . ILE A 1 146 ? -11.383 -13.531 6.531 1 98.94 146 ILE A C 1
ATOM 1131 O O . ILE A 1 146 ? -11.781 -14.234 7.465 1 98.94 146 ILE A O 1
ATOM 1135 N N . VAL A 1 147 ? -11.805 -13.672 5.301 1 98.81 147 VAL A N 1
ATOM 1136 C CA . VAL A 1 147 ? -12.594 -14.828 4.895 1 98.81 147 VAL A CA 1
ATOM 1137 C C . VAL A 1 147 ? -11.695 -15.867 4.23 1 98.81 147 VAL A C 1
ATOM 1139 O O . VAL A 1 147 ? -11.242 -15.672 3.098 1 98.81 147 VAL A O 1
ATOM 1142 N N . GLY A 1 148 ? -11.516 -16.969 4.836 1 98.12 148 GLY A N 1
ATOM 1143 C CA . GLY A 1 148 ? -10.523 -17.969 4.445 1 98.12 148 GLY A CA 1
ATOM 1144 C C . GLY A 1 148 ? -9.211 -17.828 5.195 1 98.12 148 GLY A C 1
ATOM 1145 O O . GLY A 1 148 ? -8.352 -17.031 4.809 1 98.12 148 GLY A O 1
ATOM 1146 N N . MET A 1 149 ? -9.078 -18.672 6.227 1 97.62 149 MET A N 1
ATOM 1147 C CA . MET A 1 149 ? -7.895 -18.609 7.086 1 97.62 149 MET A CA 1
ATOM 1148 C C . MET A 1 149 ? -6.926 -19.734 6.766 1 97.62 149 MET A C 1
ATOM 1150 O O . MET A 1 149 ? -6.508 -20.469 7.66 1 97.62 149 MET A O 1
ATOM 1154 N N . GLY A 1 150 ? -6.684 -19.828 5.426 1 95.44 150 GLY A N 1
ATOM 1155 C CA . GLY A 1 150 ? -5.617 -20.703 4.961 1 95.44 150 GLY A CA 1
ATOM 1156 C C . GLY A 1 150 ? -4.246 -20.062 5.012 1 95.44 150 GLY A C 1
ATOM 1157 O O . GLY A 1 150 ? -3.994 -19.203 5.859 1 95.44 150 GLY A O 1
ATOM 1158 N N . ARG A 1 151 ? -3.295 -20.484 4.203 1 95 151 ARG A N 1
ATOM 1159 C CA . ARG A 1 151 ? -1.914 -20.016 4.211 1 95 151 ARG A CA 1
ATOM 1160 C C . ARG A 1 151 ? -1.849 -18.5 3.963 1 95 151 ARG A C 1
ATOM 1162 O O . ARG A 1 151 ? -1.188 -17.781 4.707 1 95 151 ARG A O 1
ATOM 1169 N N . ILE A 1 152 ? -2.545 -18.062 2.9 1 97 152 ILE A N 1
ATOM 1170 C CA . ILE A 1 152 ? -2.52 -16.641 2.535 1 97 152 ILE A CA 1
ATOM 1171 C C . ILE A 1 152 ? -3.232 -15.82 3.605 1 97 152 ILE A C 1
ATOM 1173 O O . ILE A 1 152 ? -2.727 -14.781 4.039 1 97 152 ILE A O 1
ATOM 1177 N N . GLY A 1 153 ? -4.438 -16.281 4.035 1 98.06 153 GLY A N 1
ATOM 1178 C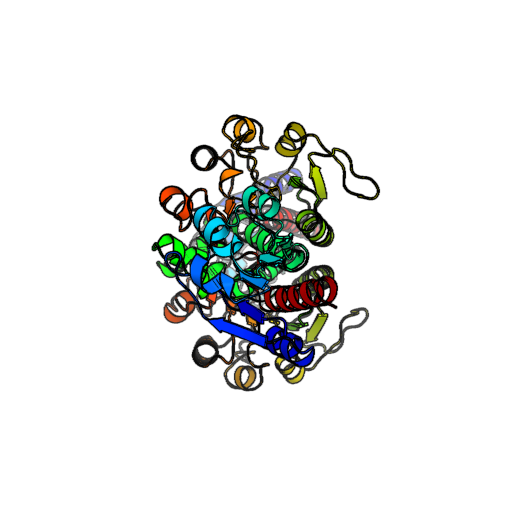 CA . GLY A 1 153 ? -5.176 -15.602 5.09 1 98.06 153 GLY A CA 1
ATOM 1179 C C . GLY A 1 153 ? -4.375 -15.438 6.367 1 98.06 153 GLY A C 1
ATOM 1180 O O . GLY A 1 153 ? -4.379 -14.367 6.98 1 98.06 153 GLY A O 1
ATOM 1181 N N . LYS A 1 154 ? -3.676 -16.5 6.754 1 97.75 154 LYS A N 1
ATOM 1182 C CA . LYS A 1 154 ? -2.855 -16.469 7.961 1 97.75 154 LYS A CA 1
ATOM 1183 C C . LYS A 1 154 ? -1.706 -15.469 7.816 1 97.75 154 LYS A C 1
ATOM 1185 O O . LYS A 1 154 ? -1.404 -14.719 8.742 1 97.75 154 LYS A O 1
ATOM 1190 N N . ALA A 1 155 ? -1.054 -15.539 6.641 1 97.88 155 ALA A N 1
ATOM 1191 C CA . ALA A 1 155 ? 0.037 -14.602 6.387 1 97.88 155 ALA A CA 1
ATOM 1192 C C . ALA A 1 155 ? -0.447 -13.156 6.48 1 97.88 155 ALA A C 1
ATOM 1194 O O . ALA A 1 155 ? 0.234 -12.305 7.055 1 97.88 155 ALA A O 1
ATOM 1195 N N . LEU A 1 156 ? -1.618 -12.875 5.965 1 98.75 156 LEU A N 1
ATOM 1196 C CA . LEU A 1 156 ? -2.189 -11.531 6.023 1 98.75 156 LEU A CA 1
ATOM 1197 C C . LEU A 1 156 ? -2.541 -11.156 7.461 1 98.75 156 LEU A C 1
ATOM 1199 O O . LEU A 1 156 ? -2.314 -10.023 7.883 1 98.75 156 LEU A O 1
ATOM 1203 N N . ALA A 1 157 ? -3.102 -12.109 8.172 1 98.81 157 ALA A N 1
ATOM 1204 C CA . ALA A 1 157 ? -3.506 -11.875 9.555 1 98.81 157 ALA A CA 1
ATOM 1205 C C . ALA A 1 157 ? -2.322 -11.422 10.406 1 98.81 157 ALA A C 1
ATOM 1207 O O . ALA A 1 157 ? -2.43 -10.461 11.172 1 98.81 157 ALA A O 1
ATOM 1208 N N . ILE A 1 158 ? -1.242 -12.094 10.258 1 98.25 158 ILE A N 1
ATOM 1209 C CA . ILE A 1 158 ? -0.039 -11.805 11.023 1 98.25 158 ILE A CA 1
ATOM 1210 C C . ILE A 1 158 ? 0.458 -10.398 10.703 1 98.25 158 ILE A C 1
ATOM 1212 O O . ILE A 1 158 ? 0.758 -9.617 11.609 1 98.25 158 ILE A O 1
ATOM 1216 N N . LYS A 1 159 ? 0.521 -10.062 9.477 1 98.62 159 LYS A N 1
ATOM 1217 C CA . LYS A 1 159 ? 0.998 -8.75 9.039 1 98.62 159 LYS A CA 1
ATOM 1218 C C . LYS A 1 159 ? 0.055 -7.645 9.5 1 98.62 159 LYS A C 1
ATOM 1220 O O . LYS A 1 159 ? 0.503 -6.57 9.914 1 98.62 159 LYS A O 1
ATOM 1225 N N . ALA A 1 160 ? -1.263 -7.879 9.352 1 98.81 160 ALA A N 1
ATOM 1226 C CA . ALA A 1 160 ? -2.26 -6.887 9.742 1 98.81 160 ALA A CA 1
ATOM 1227 C C . ALA A 1 160 ? -2.211 -6.617 11.242 1 98.81 160 ALA A C 1
ATOM 1229 O O . ALA A 1 160 ? -2.27 -5.461 11.672 1 98.81 160 ALA A O 1
ATOM 1230 N N . GLU A 1 161 ? -2.109 -7.66 12 1 98.62 161 GLU A N 1
ATOM 1231 C CA . GLU A 1 161 ? -1.999 -7.496 13.445 1 98.62 161 GLU A CA 1
ATOM 1232 C C . GLU A 1 161 ? -0.754 -6.695 13.82 1 98.62 161 GLU A C 1
ATOM 1234 O O . GLU A 1 161 ? -0.804 -5.836 14.695 1 98.62 161 GLU A O 1
ATOM 1239 N N . ALA A 1 162 ? 0.317 -6.992 13.188 1 97.75 162 ALA A N 1
ATOM 1240 C CA . ALA A 1 162 ? 1.576 -6.301 13.453 1 97.75 162 ALA A CA 1
ATOM 1241 C C . ALA A 1 162 ? 1.456 -4.809 13.148 1 97.75 162 ALA A C 1
ATOM 1243 O O . ALA A 1 162 ? 2.145 -3.99 13.766 1 97.75 162 ALA A O 1
ATOM 1244 N N . LEU A 1 163 ? 0.578 -4.438 12.289 1 98.56 163 LEU A N 1
ATOM 1245 C CA . LEU A 1 163 ? 0.375 -3.043 11.914 1 98.56 163 LEU A CA 1
ATOM 1246 C C . LEU A 1 163 ? -0.683 -2.389 12.797 1 98.56 163 LEU A C 1
ATOM 1248 O O . LEU A 1 163 ? -1.09 -1.251 12.539 1 98.56 163 LEU A O 1
ATOM 1252 N N . GLY A 1 164 ? -1.182 -3.125 13.766 1 98.44 164 GLY A N 1
ATOM 1253 C CA . GLY A 1 164 ? -2.057 -2.545 14.773 1 98.44 164 GLY A CA 1
ATOM 1254 C C . GLY A 1 164 ? -3.529 -2.744 14.469 1 98.44 164 GLY A C 1
ATOM 1255 O O . GLY A 1 164 ? -4.387 -2.096 15.078 1 98.44 164 GLY A O 1
ATOM 1256 N N . MET A 1 165 ? -3.871 -3.621 13.539 1 98.75 165 MET A N 1
ATOM 1257 C CA . MET A 1 165 ? -5.27 -3.924 13.258 1 98.75 165 MET A CA 1
ATOM 1258 C C . MET A 1 165 ? -5.797 -4.996 14.211 1 98.75 165 MET A C 1
ATOM 1260 O O . MET A 1 165 ? -5.02 -5.781 14.758 1 98.75 165 MET A O 1
ATOM 1264 N N . LYS A 1 166 ? -7.07 -4.949 14.414 1 98.81 166 LYS A N 1
ATOM 1265 C CA . LYS A 1 166 ? -7.77 -6.09 15 1 98.81 166 LYS A CA 1
ATOM 1266 C C . LYS A 1 166 ? -8.195 -7.078 13.922 1 98.81 166 LYS A C 1
ATOM 1268 O O . LYS A 1 166 ? -8.805 -6.691 12.922 1 98.81 166 LYS A O 1
ATOM 1273 N N . VAL A 1 167 ? -7.875 -8.367 14.117 1 98.88 167 VAL A N 1
ATOM 1274 C CA . VAL A 1 167 ? -8.156 -9.352 13.078 1 98.88 167 VAL A CA 1
ATOM 1275 C C . VAL A 1 167 ? -9.234 -10.312 13.562 1 98.88 167 VAL A C 1
ATOM 1277 O O . VAL A 1 167 ? -9.164 -10.828 14.68 1 98.88 167 VAL A O 1
ATOM 1280 N N . ILE A 1 168 ? -10.234 -10.516 12.805 1 98.94 168 ILE A N 1
ATOM 1281 C CA . ILE A 1 168 ? -11.234 -11.562 12.961 1 98.94 168 ILE A CA 1
ATOM 1282 C C . ILE A 1 168 ? -11.305 -12.398 11.68 1 98.94 168 ILE A C 1
ATOM 1284 O O . ILE A 1 168 ? -10.844 -11.969 10.625 1 98.94 168 ILE A O 1
ATOM 1288 N N . TYR A 1 169 ? -11.797 -13.641 11.789 1 98.81 169 TYR A N 1
ATOM 1289 C CA . TYR A 1 169 ? -11.75 -14.445 10.578 1 98.81 169 TYR A CA 1
ATOM 1290 C C . TYR A 1 169 ? -12.969 -15.359 10.477 1 98.81 169 TYR A C 1
ATOM 1292 O O . TYR A 1 169 ? -13.688 -15.547 11.461 1 98.81 169 TYR A O 1
ATOM 1300 N N . ASN A 1 170 ? -13.281 -15.727 9.32 1 98.69 170 ASN A N 1
ATOM 1301 C CA . ASN A 1 170 ? -14.219 -16.766 8.953 1 98.69 170 ASN A CA 1
ATOM 1302 C C . ASN A 1 170 ? -13.547 -17.859 8.117 1 98.69 170 ASN A C 1
ATOM 1304 O O . ASN A 1 170 ? -12.633 -17.578 7.352 1 98.69 170 ASN A O 1
ATOM 1308 N N . ASP A 1 171 ? -13.977 -19.031 8.328 1 97.75 171 ASP A N 1
ATOM 1309 C CA . ASP A 1 171 ? -13.477 -20.172 7.566 1 97.75 171 ASP A CA 1
ATOM 1310 C C . ASP A 1 171 ? -14.555 -21.25 7.402 1 97.75 171 ASP A C 1
ATOM 1312 O O . ASP A 1 171 ? -15.375 -21.438 8.297 1 97.75 171 ASP A O 1
ATOM 1316 N N . CYS A 1 172 ? -14.508 -21.922 6.316 1 94.44 172 CYS A N 1
ATOM 1317 C CA . CYS A 1 172 ? -15.531 -22.922 6.051 1 94.44 172 CYS A CA 1
ATOM 1318 C C . CYS A 1 172 ? -15.414 -24.094 7.02 1 94.44 172 CYS A C 1
ATOM 1320 O O . CYS A 1 172 ? -16.375 -24.844 7.211 1 94.44 172 CYS A O 1
ATOM 1322 N N . PHE A 1 173 ? -14.336 -24.266 7.727 1 94.38 173 PHE A N 1
ATOM 1323 C CA . PHE A 1 173 ? -14.156 -25.344 8.695 1 94.38 173 PHE A CA 1
ATOM 1324 C C . PHE A 1 173 ? -14.523 -24.875 10.102 1 94.38 173 PHE A C 1
ATOM 1326 O O . PHE A 1 173 ? -14.367 -25.609 11.07 1 94.38 173 PHE A O 1
ATOM 1333 N N . GLY A 1 174 ? -14.977 -23.656 10.172 1 95.75 174 GLY A N 1
ATOM 1334 C CA . GLY A 1 174 ? -15.297 -23.109 11.477 1 95.75 174 GLY A CA 1
ATOM 1335 C C . GLY A 1 174 ? -14.07 -22.641 12.242 1 95.75 174 GLY A C 1
ATOM 1336 O O . GLY A 1 174 ? -13.109 -22.156 11.648 1 95.75 174 GLY A O 1
ATOM 1337 N N . LYS A 1 175 ? -14.242 -22.688 13.516 1 95.69 175 LYS A N 1
ATOM 1338 C CA . LYS A 1 175 ? -13.141 -22.266 14.375 1 95.69 175 LYS A CA 1
ATOM 1339 C C . LYS A 1 175 ? -11.961 -23.219 14.266 1 95.69 175 LYS A C 1
ATOM 1341 O O . LYS A 1 175 ? -12.133 -24.438 14.359 1 95.69 175 LYS A O 1
ATOM 1346 N N . ILE A 1 176 ? -10.859 -22.719 13.906 1 94.19 176 ILE A N 1
ATOM 1347 C CA . ILE A 1 176 ? -9.641 -23.516 13.75 1 94.19 176 ILE A CA 1
ATOM 1348 C C . ILE A 1 176 ? -8.828 -23.469 15.039 1 94.19 176 ILE A C 1
ATOM 1350 O O . ILE A 1 176 ? -8.617 -22.406 15.617 1 94.19 176 ILE A O 1
ATOM 1354 N N . GLU A 1 177 ? -8.297 -24.562 15.375 1 90.81 177 GLU A N 1
ATOM 1355 C CA . GLU A 1 177 ? -7.508 -24.672 16.609 1 90.81 177 GLU A CA 1
ATOM 1356 C C . GLU A 1 177 ? -6.176 -23.938 16.469 1 90.81 177 GLU A C 1
ATOM 1358 O O . GLU A 1 177 ? -5.602 -23.875 15.375 1 90.81 177 GLU A O 1
ATOM 1363 N N . ASP A 1 178 ? -5.676 -23.312 17.422 1 90.56 178 ASP A N 1
ATOM 1364 C CA . ASP A 1 178 ? -4.348 -22.719 17.547 1 90.56 178 ASP A CA 1
ATOM 1365 C C . ASP A 1 178 ? -4.266 -21.406 16.781 1 90.56 178 ASP A C 1
ATOM 1367 O O . ASP A 1 178 ? -3.172 -20.906 16.5 1 90.56 178 ASP A O 1
ATOM 1371 N N . ILE A 1 179 ? -5.379 -21.016 16.25 1 92.75 179 ILE A N 1
ATOM 1372 C CA . ILE A 1 179 ? -5.434 -19.656 15.695 1 92.75 179 ILE A CA 1
ATOM 1373 C C . ILE A 1 179 ? -5.863 -18.672 16.781 1 92.75 179 ILE A C 1
ATOM 1375 O O . ILE A 1 179 ? -6.875 -18.891 17.453 1 92.75 179 ILE A O 1
ATOM 1379 N N . LYS A 1 180 ? -5.141 -17.594 17.031 1 95.94 180 LYS A N 1
ATOM 1380 C CA . LYS A 1 180 ? -5.379 -16.672 18.141 1 95.94 180 LYS A CA 1
ATOM 1381 C C . LYS A 1 180 ? -6.465 -15.656 17.781 1 95.94 180 LYS A C 1
ATOM 1383 O O . LYS A 1 180 ? -6.949 -14.93 18.656 1 95.94 180 LYS A O 1
ATOM 1388 N N . PHE A 1 181 ? -6.82 -15.625 16.547 1 98.12 181 PHE A N 1
ATOM 1389 C CA . PHE A 1 181 ? -7.801 -14.641 16.094 1 98.12 181 PHE A CA 1
ATOM 1390 C C . PHE A 1 181 ? -9.219 -15.141 16.328 1 98.12 181 PHE A C 1
ATOM 1392 O O . PHE A 1 181 ? -9.461 -16.359 16.312 1 98.12 181 PHE A O 1
ATOM 1399 N N . GLU A 1 182 ? -10.109 -14.281 16.531 1 98.25 182 GLU A N 1
ATOM 1400 C CA . GLU A 1 182 ? -11.484 -14.641 16.875 1 98.25 182 GLU A CA 1
ATOM 1401 C C . GLU A 1 182 ? -12.266 -15.078 15.633 1 98.25 182 GLU A C 1
ATOM 1403 O O . GLU A 1 182 ? -12.25 -14.398 14.609 1 98.25 182 GLU A O 1
ATOM 1408 N N . TYR A 1 183 ? -12.914 -16.203 15.781 1 98.44 183 TYR A N 1
ATOM 1409 C CA . TYR A 1 183 ? -13.758 -16.719 14.711 1 98.44 183 TYR A CA 1
ATOM 1410 C C . TYR A 1 183 ? -15.133 -16.062 14.727 1 98.44 183 TYR A C 1
ATOM 1412 O O . TYR A 1 183 ? -15.703 -15.828 15.797 1 98.44 183 TYR A O 1
ATOM 1420 N N . TYR A 1 184 ? -15.672 -15.75 13.539 1 98.69 184 TYR A N 1
ATOM 1421 C CA . TYR A 1 184 ? -17.031 -15.273 13.344 1 98.69 184 TYR A CA 1
ATOM 1422 C C . TYR A 1 184 ? -17.703 -15.984 12.172 1 98.69 184 TYR A C 1
ATOM 1424 O O . TYR A 1 184 ? -17.031 -16.359 11.203 1 98.69 184 TYR A O 1
ATOM 1432 N N . GLU A 1 185 ? -18.969 -16.156 12.281 1 98.44 185 GLU A N 1
ATOM 1433 C CA . GLU A 1 185 ? -19.734 -16.484 11.086 1 98.44 185 GLU A CA 1
ATOM 1434 C C . GLU A 1 185 ? -19.656 -15.359 10.055 1 98.44 185 GLU A C 1
ATOM 1436 O O . GLU A 1 185 ? -19.453 -14.195 10.414 1 98.44 185 GLU A O 1
ATOM 1441 N N . LEU A 1 186 ? -19.844 -15.711 8.844 1 98.5 186 LEU A N 1
ATOM 1442 C CA . LEU A 1 186 ? -19.625 -14.766 7.75 1 98.5 186 LEU A CA 1
ATOM 1443 C C . LEU A 1 186 ? -20.469 -13.508 7.945 1 98.5 186 LEU A C 1
ATOM 1445 O O . LEU A 1 186 ? -19.938 -12.391 7.84 1 98.5 186 LEU A O 1
ATOM 1449 N N . GLU A 1 187 ? -21.734 -13.633 8.242 1 98.5 187 GLU A N 1
ATOM 1450 C CA . GLU A 1 187 ? -22.625 -12.477 8.375 1 98.5 187 GLU A CA 1
ATOM 1451 C C . GLU A 1 187 ? -22.141 -11.539 9.477 1 98.5 187 GLU A C 1
ATOM 1453 O O . GLU A 1 187 ? -22.125 -10.32 9.297 1 98.5 187 GLU A O 1
ATOM 1458 N N . ASP A 1 188 ? -21.75 -12.117 10.586 1 98.75 188 ASP A N 1
ATOM 1459 C CA . ASP A 1 188 ? -21.281 -11.305 11.703 1 98.75 188 ASP A CA 1
ATOM 1460 C C . ASP A 1 188 ? -19.969 -10.617 11.367 1 98.75 188 ASP A C 1
ATOM 1462 O O . ASP A 1 188 ? -19.734 -9.469 11.75 1 98.75 188 ASP A O 1
ATOM 1466 N N . LEU A 1 189 ? -19.125 -11.367 10.688 1 98.88 189 LEU A N 1
ATOM 1467 C CA . LEU A 1 189 ? -17.844 -10.789 10.266 1 98.88 189 LEU A CA 1
ATOM 1468 C C . LEU A 1 189 ? -18.078 -9.57 9.375 1 98.88 189 LEU A C 1
ATOM 1470 O O . LEU A 1 189 ? -17.453 -8.523 9.57 1 98.88 189 LEU A O 1
ATOM 1474 N N . LEU A 1 190 ? -19 -9.656 8.43 1 98.88 190 LEU A N 1
ATOM 1475 C CA . LEU A 1 190 ? -19.297 -8.594 7.477 1 98.88 190 LEU A CA 1
ATOM 1476 C C . LEU A 1 190 ? -19.844 -7.359 8.195 1 98.88 190 LEU A C 1
ATOM 1478 O O . LEU A 1 190 ? -19.531 -6.23 7.805 1 98.88 190 LEU A O 1
ATOM 1482 N N . ARG A 1 191 ? -20.562 -7.543 9.266 1 98.75 191 ARG A N 1
ATOM 1483 C CA . ARG A 1 191 ? -21.188 -6.445 10 1 98.75 191 ARG A CA 1
ATOM 1484 C C . ARG A 1 191 ? -20.172 -5.727 10.875 1 98.75 191 ARG A C 1
ATOM 1486 O O . ARG A 1 191 ? -20.359 -4.555 11.211 1 98.75 191 ARG A O 1
ATOM 1493 N N . LYS A 1 192 ? -19.062 -6.375 11.164 1 98.75 192 LYS A N 1
ATOM 1494 C CA . LYS A 1 192 ? -18.141 -5.863 12.172 1 98.75 192 LYS A CA 1
ATOM 1495 C C . LYS A 1 192 ? -16.891 -5.293 11.523 1 98.75 192 LYS A C 1
ATOM 1497 O O . LYS A 1 192 ? -16.281 -4.363 12.055 1 98.75 192 LYS A O 1
ATOM 1502 N N . ALA A 1 193 ? -16.453 -5.828 10.453 1 98.94 193 ALA A N 1
ATOM 1503 C CA . ALA A 1 193 ? -15.133 -5.566 9.875 1 98.94 193 ALA A CA 1
ATOM 1504 C C . ALA A 1 193 ? -15.117 -4.234 9.141 1 98.94 193 ALA A C 1
ATOM 1506 O O . ALA A 1 193 ? -16.062 -3.902 8.422 1 98.94 193 ALA A O 1
ATOM 1507 N N . ASP A 1 194 ? -14.078 -3.424 9.344 1 98.94 194 ASP A N 1
ATOM 1508 C CA . ASP A 1 194 ? -13.828 -2.225 8.547 1 98.94 194 ASP A CA 1
ATOM 1509 C C . ASP A 1 194 ? -13.266 -2.584 7.176 1 98.94 194 ASP A C 1
ATOM 1511 O O . ASP A 1 194 ? -13.5 -1.87 6.199 1 98.94 194 ASP A O 1
ATOM 1515 N N . PHE A 1 195 ? -12.453 -3.615 7.145 1 98.94 195 PHE A N 1
ATOM 1516 C CA . PHE A 1 195 ? -11.891 -4.219 5.941 1 98.94 195 PHE A CA 1
ATOM 1517 C C . PHE A 1 195 ? -12.25 -5.699 5.863 1 98.94 195 PHE A C 1
ATOM 1519 O O . PHE A 1 195 ? -12.188 -6.414 6.863 1 98.94 195 PHE A O 1
ATOM 1526 N N . VAL A 1 196 ? -12.664 -6.156 4.688 1 98.94 196 VAL A N 1
ATOM 1527 C CA . VAL A 1 196 ? -12.906 -7.574 4.441 1 98.94 196 VAL A CA 1
ATOM 1528 C C . VAL A 1 196 ? -11.984 -8.07 3.328 1 98.94 196 VAL A C 1
ATOM 1530 O O . VAL A 1 196 ? -11.977 -7.508 2.23 1 98.94 196 VAL A O 1
ATOM 1533 N N . SER A 1 197 ? -11.203 -9.023 3.605 1 98.94 197 SER A N 1
ATOM 1534 C CA . SER A 1 197 ? -10.312 -9.602 2.611 1 98.94 197 SER A CA 1
ATOM 1535 C C . SER A 1 197 ? -10.656 -11.07 2.355 1 98.94 197 SER A C 1
ATOM 1537 O O . SER A 1 197 ? -10.859 -11.836 3.299 1 98.94 197 SER A O 1
ATOM 1539 N N . LEU A 1 198 ? -10.727 -11.461 1.098 1 98.81 198 LEU A N 1
ATOM 1540 C CA . LEU A 1 198 ? -11.195 -12.789 0.704 1 98.81 198 LEU A CA 1
ATOM 1541 C C . LEU A 1 198 ? -10.023 -13.656 0.244 1 98.81 198 LEU A C 1
ATOM 1543 O O . LEU A 1 198 ? -9.234 -13.242 -0.605 1 98.81 198 LEU A O 1
ATOM 1547 N N . HIS A 1 199 ? -9.898 -14.797 0.759 1 97.81 199 HIS A N 1
ATOM 1548 C CA . HIS A 1 199 ? -8.836 -15.758 0.462 1 97.81 199 HIS A CA 1
ATOM 1549 C C . HIS A 1 199 ? -9.383 -17.172 0.392 1 97.81 199 HIS A C 1
ATOM 1551 O O . HIS A 1 199 ? -8.852 -18.078 1.035 1 97.81 199 HIS A O 1
ATOM 1557 N N . VAL A 1 200 ? -10.391 -17.344 -0.426 1 96 200 VAL A N 1
ATOM 1558 C CA . VAL A 1 200 ? -11.094 -18.625 -0.566 1 96 200 VAL A CA 1
ATOM 1559 C C . VAL A 1 200 ? -11.141 -19.031 -2.037 1 96 200 VAL A C 1
ATOM 1561 O O . VAL A 1 200 ? -11.086 -18.172 -2.926 1 96 200 VAL A O 1
ATOM 1564 N N . PRO A 1 201 ? -11.227 -20.328 -2.295 1 91.12 201 PRO A N 1
ATOM 1565 C CA . PRO A 1 201 ? -11.484 -20.75 -3.672 1 91.12 201 PRO A CA 1
ATOM 1566 C C . PRO A 1 201 ? -12.898 -20.406 -4.141 1 91.12 201 PRO A C 1
ATOM 1568 O O . PRO A 1 201 ? -13.742 -20.031 -3.33 1 91.12 201 PRO A O 1
ATOM 1571 N N . TYR A 1 202 ? -13.055 -20.422 -5.41 1 89.94 202 TYR A N 1
ATOM 1572 C CA . TYR A 1 202 ? -14.398 -20.281 -5.961 1 89.94 202 TYR A CA 1
ATOM 1573 C C . TYR A 1 202 ? -15.094 -21.641 -6.059 1 89.94 202 TYR A C 1
ATOM 1575 O O . TYR A 1 202 ? -14.492 -22.625 -6.484 1 89.94 202 TYR A O 1
ATOM 1583 N N . ASP A 1 203 ? -16.281 -21.656 -5.578 1 88.12 203 ASP A N 1
ATOM 1584 C CA . ASP A 1 203 ? -17.125 -22.828 -5.68 1 88.12 203 ASP A CA 1
ATOM 1585 C C . ASP A 1 203 ? -18.25 -22.609 -6.691 1 88.12 203 ASP A C 1
ATOM 1587 O O . ASP A 1 203 ? -19.25 -21.969 -6.383 1 88.12 203 ASP A O 1
ATOM 1591 N N . GLU A 1 204 ? -18.109 -23.297 -7.793 1 87.19 204 GLU A N 1
ATOM 1592 C CA . GLU A 1 204 ? -19.078 -23.109 -8.875 1 87.19 204 GLU A CA 1
ATOM 1593 C C . GLU A 1 204 ? -20.484 -23.5 -8.438 1 87.19 204 GLU A C 1
ATOM 1595 O O . GLU A 1 204 ? -21.469 -22.906 -8.883 1 87.19 204 GLU A O 1
ATOM 1600 N N . SER A 1 205 ? -20.625 -24.5 -7.633 1 90.44 205 SER A N 1
ATOM 1601 C CA . SER A 1 205 ? -21.922 -25 -7.188 1 90.44 205 SER A CA 1
ATOM 1602 C C . SER A 1 205 ? -22.609 -24.016 -6.258 1 90.44 205 SER A C 1
ATOM 1604 O O . SER A 1 205 ? -23.828 -24 -6.148 1 90.44 205 SER A O 1
ATOM 1606 N N . LYS A 1 206 ? -21.875 -23.078 -5.559 1 91 206 LYS A N 1
ATOM 1607 C CA . LYS A 1 206 ? -22.406 -22.125 -4.59 1 91 206 LYS A CA 1
ATOM 1608 C C . LYS A 1 206 ? -22.531 -20.734 -5.195 1 91 206 LYS A C 1
ATOM 1610 O O . LYS A 1 206 ? -23.328 -19.906 -4.719 1 91 206 LYS A O 1
ATOM 1615 N N . GLY A 1 207 ? -21.734 -20.562 -6.293 1 93.5 207 GLY A N 1
ATOM 1616 C CA . GLY A 1 207 ? -21.734 -19.234 -6.898 1 93.5 207 GLY A CA 1
ATOM 1617 C C . GLY A 1 207 ? -20.938 -18.219 -6.105 1 93.5 207 GLY A C 1
ATOM 1618 O O . GLY A 1 207 ? -19.922 -18.562 -5.484 1 93.5 207 GLY A O 1
ATOM 1619 N N . TYR A 1 208 ? -21.422 -16.906 -6.203 1 96.69 208 TYR A N 1
ATOM 1620 C CA . TYR A 1 208 ? -20.719 -15.828 -5.52 1 96.69 208 TYR A CA 1
ATOM 1621 C C . TYR A 1 208 ? -20.812 -15.992 -4.004 1 96.69 208 TYR A C 1
ATOM 1623 O O . TYR A 1 208 ? -21.875 -16.328 -3.477 1 96.69 208 TYR A O 1
ATOM 1631 N N . LEU A 1 209 ? -19.719 -15.82 -3.359 1 97.88 209 LEU A N 1
ATOM 1632 C CA . LEU A 1 209 ? -19.734 -15.789 -1.9 1 97.88 209 LEU A CA 1
ATOM 1633 C C . LEU A 1 209 ? -20.25 -14.453 -1.387 1 97.88 209 LEU A C 1
ATOM 1635 O O . LEU A 1 209 ? -20.984 -14.406 -0.394 1 97.88 209 LEU A O 1
ATOM 1639 N N . ILE A 1 210 ? -19.812 -13.352 -1.992 1 98.62 210 ILE A N 1
ATOM 1640 C CA . ILE A 1 210 ? -20.25 -12 -1.648 1 98.62 210 ILE A CA 1
ATOM 1641 C C . ILE A 1 210 ? -21.094 -11.414 -2.783 1 98.62 210 ILE A C 1
ATOM 1643 O O . ILE A 1 210 ? -20.562 -11.102 -3.854 1 98.62 210 ILE A O 1
ATOM 1647 N N . GLY A 1 211 ? -22.297 -11.32 -2.611 1 98.25 211 GLY A N 1
ATOM 1648 C CA . GLY A 1 211 ? -23.234 -10.727 -3.557 1 98.25 211 GLY A CA 1
ATOM 1649 C C . GLY A 1 211 ? -24.094 -9.633 -2.945 1 98.25 211 GLY A C 1
ATOM 1650 O O . GLY A 1 211 ? -23.641 -8.922 -2.047 1 98.25 211 GLY A O 1
ATOM 1651 N N . LYS A 1 212 ? -25.25 -9.438 -3.48 1 97.88 212 LYS A N 1
ATOM 1652 C CA . LYS A 1 212 ? -26.156 -8.367 -3.062 1 97.88 212 LYS A CA 1
ATOM 1653 C C . LYS A 1 212 ? -26.516 -8.5 -1.588 1 97.88 212 LYS A C 1
ATOM 1655 O O . LYS A 1 212 ? -26.531 -7.512 -0.856 1 97.88 212 LYS A O 1
ATOM 1660 N N . GLU A 1 213 ? -26.828 -9.672 -1.193 1 98.12 213 GLU A N 1
ATOM 1661 C CA . GLU A 1 213 ? -27.234 -9.914 0.188 1 98.12 213 GLU A CA 1
ATOM 1662 C C . GLU A 1 213 ? -26.109 -9.578 1.162 1 98.12 213 GLU A C 1
ATOM 1664 O O . GLU A 1 213 ? -26.328 -8.906 2.174 1 98.12 213 GLU A O 1
ATOM 1669 N N . GLU A 1 214 ? -24.938 -10.055 0.892 1 98.62 214 GLU A N 1
ATOM 1670 C CA . GLU A 1 214 ? -23.797 -9.797 1.757 1 98.62 214 GLU A CA 1
ATOM 1671 C C . GLU A 1 214 ? -23.453 -8.312 1.808 1 98.62 214 GLU A C 1
ATOM 1673 O O . GLU A 1 214 ? -23.156 -7.773 2.875 1 98.62 214 GLU A O 1
ATOM 1678 N N . PHE A 1 215 ? -23.531 -7.574 0.698 1 98.62 215 PHE A N 1
ATOM 1679 C CA . PHE A 1 215 ? -23.234 -6.148 0.653 1 98.62 215 PHE A CA 1
ATOM 1680 C C . PHE A 1 215 ? -24.297 -5.352 1.408 1 98.62 215 PHE A C 1
ATOM 1682 O O . PHE A 1 215 ? -24.016 -4.254 1.896 1 98.62 215 PHE A O 1
ATOM 1689 N N . SER A 1 216 ? -25.5 -5.883 1.515 1 97.88 216 SER A N 1
ATOM 1690 C CA . SER A 1 216 ? -26.562 -5.184 2.236 1 97.88 216 SER A CA 1
ATOM 1691 C C . SER A 1 216 ? -26.312 -5.203 3.74 1 97.88 216 SER A C 1
ATOM 1693 O O . SER A 1 216 ? -26.828 -4.355 4.473 1 97.88 216 SER A O 1
ATOM 1695 N N . ILE A 1 217 ? -25.516 -6.152 4.223 1 98.38 217 ILE A N 1
ATOM 1696 C CA . ILE A 1 217 ? -25.344 -6.285 5.664 1 98.38 217 ILE A CA 1
ATOM 1697 C C . ILE A 1 217 ? -23.938 -5.875 6.062 1 98.38 217 ILE A C 1
ATOM 1699 O O . ILE A 1 217 ? -23.625 -5.734 7.25 1 98.38 217 ILE A O 1
ATOM 1703 N N . ILE A 1 218 ? -23.078 -5.695 5.074 1 98.62 218 ILE A N 1
ATOM 1704 C CA . ILE A 1 218 ? -21.688 -5.336 5.359 1 98.62 218 ILE A CA 1
ATOM 1705 C C . ILE A 1 218 ? -21.656 -4.02 6.137 1 98.62 218 ILE A C 1
ATOM 1707 O O . ILE A 1 218 ? -22.531 -3.176 5.988 1 98.62 218 ILE A O 1
ATOM 1711 N N . LYS A 1 219 ? -20.703 -3.871 7.074 1 98.62 219 LYS A N 1
ATOM 1712 C CA . LYS A 1 219 ? -20.547 -2.623 7.816 1 98.62 219 LYS A CA 1
ATOM 1713 C C . LYS A 1 219 ? -20.547 -1.42 6.879 1 98.62 219 LYS A C 1
ATOM 1715 O O . LYS A 1 219 ? -19.828 -1.41 5.875 1 98.62 219 LYS A O 1
ATOM 1720 N N . GLU A 1 220 ? -21.359 -0.429 7.113 1 98.06 220 GLU A N 1
ATOM 1721 C CA . GLU A 1 220 ? -21.391 0.768 6.277 1 98.06 220 GLU A CA 1
ATOM 1722 C C . GLU A 1 220 ? -20.016 1.42 6.211 1 98.06 220 GLU A C 1
ATOM 1724 O O . GLU A 1 220 ? -19.375 1.637 7.238 1 98.06 220 GLU A O 1
ATOM 1729 N N . GLY A 1 221 ? -19.547 1.639 4.957 1 98 221 GLY A N 1
ATOM 1730 C CA . GLY A 1 221 ? -18.266 2.299 4.766 1 98 221 GLY A CA 1
ATOM 1731 C C . GLY A 1 221 ? -17.094 1.331 4.734 1 98 221 GLY A C 1
ATOM 1732 O O . GLY A 1 221 ? -15.938 1.748 4.617 1 98 221 GLY A O 1
ATOM 1733 N N . ALA A 1 222 ? -17.359 0.009 4.809 1 98.75 222 ALA A N 1
ATOM 1734 C CA . ALA A 1 222 ? -16.281 -0.983 4.805 1 98.75 222 ALA A CA 1
ATOM 1735 C C . ALA A 1 222 ? -15.555 -0.994 3.465 1 98.75 222 ALA A C 1
ATOM 1737 O O . ALA A 1 222 ? -16.031 -0.406 2.488 1 98.75 222 ALA A O 1
ATOM 1738 N N . TYR A 1 223 ? -14.383 -1.551 3.488 1 98.94 223 TYR A N 1
ATOM 1739 C CA . TYR A 1 223 ? -13.594 -1.812 2.287 1 98.94 223 TYR A CA 1
ATOM 1740 C C . TYR A 1 223 ? -13.547 -3.305 1.98 1 98.94 223 TYR A C 1
ATOM 1742 O O . TYR A 1 223 ? -13.562 -4.133 2.895 1 98.94 223 TYR A O 1
ATOM 1750 N N . ILE A 1 224 ? -13.484 -3.684 0.736 1 98.88 224 ILE A N 1
ATOM 1751 C CA . ILE A 1 224 ? -13.414 -5.098 0.38 1 98.88 224 ILE A CA 1
ATOM 1752 C C . ILE A 1 224 ? -12.188 -5.352 -0.494 1 98.88 224 ILE A C 1
ATOM 1754 O O . ILE A 1 224 ? -11.891 -4.566 -1.394 1 98.88 224 ILE A O 1
ATOM 1758 N N . ILE A 1 225 ? -11.438 -6.379 -0.192 1 98.94 225 ILE A N 1
ATOM 1759 C CA . ILE A 1 225 ? -10.227 -6.781 -0.898 1 98.94 225 ILE A CA 1
ATOM 1760 C C . ILE A 1 225 ? -10.391 -8.195 -1.451 1 98.94 225 ILE A C 1
ATOM 1762 O O . ILE A 1 225 ? -10.734 -9.117 -0.712 1 98.94 225 ILE A O 1
ATOM 1766 N N . ASN A 1 226 ? -10.188 -8.336 -2.752 1 98.75 226 ASN A N 1
ATOM 1767 C CA . ASN A 1 226 ? -10.281 -9.656 -3.367 1 98.75 226 ASN A CA 1
ATOM 1768 C C . ASN A 1 226 ? -9.031 -9.977 -4.191 1 98.75 226 ASN A C 1
ATOM 1770 O O . ASN A 1 226 ? -8.906 -9.523 -5.328 1 98.75 226 ASN A O 1
ATOM 1774 N N . CYS A 1 227 ? -8.148 -10.75 -3.641 1 97.69 227 CYS A N 1
ATOM 1775 C CA . CYS A 1 227 ? -6.977 -11.273 -4.332 1 97.69 227 CYS A CA 1
ATOM 1776 C C . CYS A 1 227 ? -7.062 -12.781 -4.484 1 97.69 227 CYS A C 1
ATOM 1778 O O . CYS A 1 227 ? -6.039 -13.461 -4.598 1 97.69 227 CYS A O 1
ATOM 1780 N N . ALA A 1 228 ? -8.266 -13.32 -4.34 1 95.75 228 ALA A N 1
ATOM 1781 C CA . ALA A 1 228 ? -8.508 -14.758 -4.434 1 95.75 228 ALA A CA 1
ATOM 1782 C C . ALA A 1 228 ? -8.93 -15.148 -5.848 1 95.75 228 ALA A C 1
ATOM 1784 O O . ALA A 1 228 ? -8.094 -15.242 -6.75 1 95.75 228 ALA A O 1
ATOM 1785 N N . ARG A 1 229 ? -10.273 -15.234 -6.07 1 94.81 229 ARG A N 1
ATOM 1786 C CA . ARG A 1 229 ? -10.859 -15.508 -7.379 1 94.81 229 ARG A CA 1
ATOM 1787 C C . ARG A 1 229 ? -11.945 -14.492 -7.711 1 94.81 229 ARG A C 1
ATOM 1789 O O . ARG A 1 229 ? -12.719 -14.102 -6.84 1 94.81 229 ARG A O 1
ATOM 1796 N N . GLY A 1 230 ? -11.961 -14.109 -8.961 1 95.5 230 GLY A N 1
ATOM 1797 C CA . GLY A 1 230 ? -12.875 -13.055 -9.367 1 95.5 230 GLY A CA 1
ATOM 1798 C C . GLY A 1 230 ? -14.328 -13.367 -9.062 1 95.5 230 GLY A C 1
ATOM 1799 O O . GLY A 1 230 ? -15.055 -12.523 -8.547 1 95.5 230 GLY A O 1
ATOM 1800 N N . LYS A 1 231 ? -14.734 -14.648 -9.234 1 95.31 231 LYS A N 1
ATOM 1801 C CA . LYS A 1 231 ? -16.141 -15.023 -9.141 1 95.31 231 LYS A CA 1
ATOM 1802 C C . LYS A 1 231 ? -16.562 -15.219 -7.691 1 95.31 231 LYS A C 1
ATOM 1804 O O . LYS A 1 231 ? -17.734 -15.484 -7.414 1 95.31 231 LYS A O 1
ATOM 1809 N N . VAL A 1 232 ? -15.695 -14.977 -6.801 1 97.62 232 VAL A N 1
ATOM 1810 C CA . VAL A 1 232 ? -16.047 -15.016 -5.387 1 97.62 232 VAL A CA 1
ATOM 1811 C C . VAL A 1 232 ? -16.938 -13.82 -5.043 1 97.62 232 VAL A C 1
ATOM 1813 O O . VAL A 1 232 ? -17.781 -13.898 -4.145 1 97.62 232 VAL A O 1
ATOM 1816 N N . VAL A 1 233 ? -16.781 -12.75 -5.746 1 98.56 233 VAL A N 1
ATOM 1817 C CA . VAL A 1 233 ? -17.547 -11.523 -5.547 1 98.56 233 VAL A CA 1
ATOM 1818 C C . VAL A 1 233 ? -18.375 -11.227 -6.793 1 98.56 233 VAL A C 1
ATOM 1820 O O . VAL A 1 233 ? -17.875 -11.289 -7.914 1 98.56 233 VAL A O 1
ATOM 1823 N N . ASP A 1 234 ? -19.656 -10.984 -6.617 1 98.56 234 ASP A N 1
ATOM 1824 C CA . ASP A 1 234 ? -20.5 -10.477 -7.691 1 98.56 234 ASP A CA 1
ATOM 1825 C C . ASP A 1 234 ? -20.109 -9.047 -8.07 1 98.56 234 ASP A C 1
ATOM 1827 O O . ASP A 1 234 ? -20.391 -8.102 -7.324 1 98.56 234 ASP A O 1
ATOM 1831 N N . GLU A 1 235 ? -19.531 -8.922 -9.266 1 98.56 235 GLU A N 1
ATOM 1832 C CA . GLU A 1 235 ? -18.984 -7.629 -9.672 1 98.56 235 GLU A CA 1
ATOM 1833 C C . GLU A 1 235 ? -20.078 -6.574 -9.781 1 98.56 235 GLU A C 1
ATOM 1835 O O . GLU A 1 235 ? -19.859 -5.406 -9.445 1 98.56 235 GLU A O 1
ATOM 1840 N N . GLU A 1 236 ? -21.188 -6.969 -10.312 1 98.44 236 GLU A N 1
ATOM 1841 C CA . GLU A 1 236 ? -22.297 -6.02 -10.422 1 98.44 236 GLU A CA 1
ATOM 1842 C C . GLU A 1 236 ? -22.781 -5.578 -9.055 1 98.44 236 GLU A C 1
ATOM 1844 O O . GLU A 1 236 ? -23.094 -4.398 -8.844 1 98.44 236 GLU A O 1
ATOM 1849 N N . ALA A 1 237 ? -22.922 -6.496 -8.156 1 98.75 237 ALA A N 1
ATOM 1850 C CA . ALA A 1 237 ? -23.312 -6.164 -6.789 1 98.75 237 ALA A CA 1
ATOM 1851 C C . ALA A 1 237 ? -22.297 -5.246 -6.133 1 98.75 237 ALA A C 1
ATOM 1853 O O . ALA A 1 237 ? -22.656 -4.324 -5.398 1 98.75 237 ALA A O 1
ATOM 1854 N N . LEU A 1 238 ? -21.078 -5.535 -6.344 1 98.81 238 LEU A N 1
ATOM 1855 C CA . LEU A 1 238 ? -20 -4.695 -5.812 1 98.81 238 LEU A CA 1
ATOM 1856 C C . LEU A 1 238 ? -20.125 -3.266 -6.324 1 98.81 238 LEU A C 1
ATOM 1858 O O . LEU A 1 238 ? -20.031 -2.312 -5.551 1 98.81 238 LEU A O 1
ATOM 1862 N N . LEU A 1 239 ? -20.312 -3.139 -7.625 1 98.75 239 LEU A N 1
ATOM 1863 C CA . LEU A 1 239 ? -20.453 -1.822 -8.234 1 98.75 239 LEU A CA 1
ATOM 1864 C C . LEU A 1 239 ? -21.625 -1.061 -7.621 1 98.75 239 LEU A C 1
ATOM 1866 O O . LEU A 1 239 ? -21.5 0.13 -7.32 1 98.75 239 LEU A O 1
ATOM 1870 N N . GLU A 1 240 ? -22.703 -1.755 -7.48 1 98.56 240 GLU A N 1
ATOM 1871 C CA . GLU A 1 240 ? -23.859 -1.133 -6.852 1 98.56 240 GLU A CA 1
ATOM 1872 C C . GLU A 1 240 ? -23.547 -0.675 -5.43 1 98.56 240 GLU A C 1
ATOM 1874 O O . GLU A 1 240 ? -23.922 0.428 -5.031 1 98.56 240 GLU A O 1
ATOM 1879 N N . ALA A 1 241 ? -22.891 -1.519 -4.637 1 98.62 241 ALA A N 1
ATOM 1880 C CA . ALA A 1 241 ? -22.516 -1.197 -3.262 1 98.62 241 ALA A CA 1
ATOM 1881 C C . ALA A 1 241 ? -21.594 0.016 -3.211 1 98.62 241 ALA A C 1
ATOM 1883 O O . ALA A 1 241 ? -21.703 0.85 -2.311 1 98.62 241 ALA A O 1
ATOM 1884 N N . LEU A 1 242 ? -20.688 0.144 -4.137 1 98.62 242 LEU A N 1
ATOM 1885 C CA . LEU A 1 242 ? -19.781 1.281 -4.234 1 98.62 242 LEU A CA 1
ATOM 1886 C C . LEU A 1 242 ? -20.547 2.557 -4.578 1 98.62 242 LEU A C 1
ATOM 1888 O O . LEU A 1 242 ? -20.328 3.596 -3.947 1 98.62 242 LEU A O 1
ATOM 1892 N N . ASP A 1 243 ? -21.406 2.439 -5.539 1 97.94 243 ASP A N 1
ATOM 1893 C CA . ASP A 1 243 ? -22.156 3.596 -6.004 1 97.94 243 ASP A CA 1
ATOM 1894 C C . ASP A 1 243 ? -23.062 4.141 -4.902 1 97.94 243 ASP A C 1
ATOM 1896 O O . ASP A 1 243 ? -23.281 5.352 -4.805 1 97.94 243 ASP A O 1
ATOM 1900 N N . LEU A 1 244 ? -23.547 3.279 -4.055 1 96.62 244 LEU A N 1
ATOM 1901 C CA . LEU A 1 244 ? -24.453 3.662 -2.979 1 96.62 244 LEU A CA 1
ATOM 1902 C C . LEU A 1 244 ? -23.672 4.129 -1.753 1 96.62 244 LEU A C 1
ATOM 1904 O O . LEU A 1 244 ? -24.266 4.648 -0.801 1 96.62 244 LEU A O 1
ATOM 1908 N N . GLY A 1 245 ? -22.438 3.891 -1.76 1 95.69 245 GLY A N 1
ATOM 1909 C CA . GLY A 1 245 ? -21.609 4.297 -0.633 1 95.69 245 GLY A CA 1
ATOM 1910 C C . GLY A 1 245 ? -21.625 3.293 0.506 1 95.69 245 GLY A C 1
ATOM 1911 O O . GLY A 1 245 ? -21.125 3.58 1.598 1 95.69 245 GLY A O 1
ATOM 1912 N N . ARG A 1 246 ? -22.234 2.174 0.281 1 96.62 246 ARG A N 1
ATOM 1913 C CA . ARG A 1 246 ? -22.219 1.1 1.269 1 96.62 246 ARG A CA 1
ATOM 1914 C C . ARG A 1 246 ? -20.797 0.59 1.498 1 96.62 246 ARG A C 1
ATOM 1916 O O . ARG A 1 246 ? -20.453 0.185 2.609 1 96.62 246 ARG A O 1
ATOM 1923 N N . VAL A 1 247 ? -20.094 0.466 0.439 1 98.25 247 VAL A N 1
ATOM 1924 C CA . VAL A 1 247 ? -18.672 0.133 0.431 1 98.25 247 VAL A CA 1
ATOM 1925 C C . VAL A 1 247 ? -17.859 1.351 0.002 1 98.25 247 VAL A C 1
ATOM 1927 O O . VAL A 1 247 ? -18.172 1.988 -1.008 1 98.25 247 VAL A O 1
ATOM 1930 N N . SER A 1 248 ? -16.812 1.671 0.771 1 98.44 248 SER A N 1
ATOM 1931 C CA . SER A 1 248 ? -16.047 2.893 0.541 1 98.44 248 SER A CA 1
ATOM 1932 C C . SER A 1 248 ? -15.008 2.695 -0.554 1 98.44 248 SER A C 1
ATOM 1934 O O . SER A 1 248 ? -14.562 3.662 -1.183 1 98.44 248 SER A O 1
ATOM 1936 N N . GLY A 1 249 ? -14.602 1.49 -0.774 1 98.69 249 GLY A N 1
ATOM 1937 C CA . GLY A 1 249 ? -13.594 1.173 -1.774 1 98.69 249 GLY A CA 1
ATOM 1938 C C . GLY A 1 249 ? -13.336 -0.316 -1.913 1 98.69 249 GLY A C 1
ATOM 1939 O O . GLY A 1 249 ? -13.703 -1.099 -1.034 1 98.69 249 GLY A O 1
ATOM 1940 N N . ALA A 1 250 ? -12.758 -0.708 -2.99 1 98.94 250 ALA A N 1
ATOM 1941 C CA . ALA A 1 250 ? -12.438 -2.109 -3.248 1 98.94 250 ALA A CA 1
ATOM 1942 C C . ALA A 1 250 ? -11.047 -2.248 -3.855 1 98.94 250 ALA A C 1
ATOM 1944 O O . ALA A 1 250 ? -10.648 -1.451 -4.711 1 98.94 250 ALA A O 1
ATOM 1945 N N . GLY A 1 251 ? -10.219 -3.109 -3.318 1 98.88 251 GLY A N 1
ATOM 1946 C CA . GLY A 1 251 ? -8.977 -3.549 -3.918 1 98.88 251 GLY A CA 1
ATOM 1947 C C . GLY A 1 251 ? -9.07 -4.922 -4.559 1 98.88 251 GLY A C 1
ATOM 1948 O O . GLY A 1 251 ? -9.391 -5.902 -3.891 1 98.88 251 GLY A O 1
ATOM 1949 N N . ILE A 1 252 ? -8.773 -5 -5.84 1 98.62 252 ILE A N 1
ATOM 1950 C CA . ILE A 1 252 ? -9.047 -6.25 -6.531 1 98.62 252 ILE A CA 1
ATOM 1951 C C . ILE A 1 252 ? -7.867 -6.621 -7.426 1 98.62 252 ILE A C 1
ATOM 1953 O O . ILE A 1 252 ? -7.316 -5.766 -8.125 1 98.62 252 ILE A O 1
ATOM 1957 N N . ASP A 1 253 ? -7.508 -7.879 -7.43 1 98.62 253 ASP A N 1
ATOM 1958 C CA . ASP A 1 253 ? -6.445 -8.43 -8.266 1 98.62 253 ASP A CA 1
ATOM 1959 C C . ASP A 1 253 ? -6.996 -9.484 -9.227 1 98.62 253 ASP A C 1
ATOM 1961 O O . ASP A 1 253 ? -6.27 -9.984 -10.086 1 98.62 253 ASP A O 1
ATOM 1965 N N . VAL A 1 254 ? -8.242 -9.836 -9.031 1 97.81 254 VAL A N 1
ATOM 1966 C CA . VAL A 1 254 ? -8.867 -10.891 -9.812 1 97.81 254 VAL A CA 1
ATOM 1967 C C . VAL A 1 254 ? -10.242 -10.43 -10.29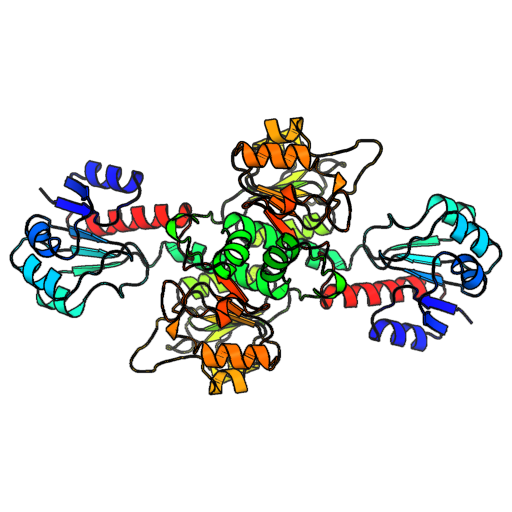7 1 97.81 254 VAL A C 1
ATOM 1969 O O . VAL A 1 254 ? -10.883 -9.586 -9.656 1 97.81 254 VAL A O 1
ATOM 1972 N N . PHE A 1 255 ? -10.664 -10.977 -11.375 1 97.5 255 PHE A N 1
ATOM 1973 C CA . PHE A 1 255 ? -11.891 -10.539 -12.039 1 97.5 255 PHE A CA 1
ATOM 1974 C C . PHE A 1 255 ? -12.695 -11.734 -12.531 1 97.5 255 PHE A C 1
ATOM 1976 O O . PHE A 1 255 ? -12.141 -12.82 -12.742 1 97.5 255 PHE A O 1
ATOM 1983 N N . GLU A 1 256 ? -13.945 -11.578 -12.719 1 96.44 256 GLU A N 1
ATOM 1984 C CA . GLU A 1 256 ? -14.812 -12.648 -13.203 1 96.44 256 GLU A CA 1
ATOM 1985 C C . GLU A 1 256 ? -14.336 -13.18 -14.547 1 96.44 256 GLU A C 1
ATOM 1987 O O . GLU A 1 256 ? -14.398 -14.383 -14.805 1 96.44 256 GLU A O 1
ATOM 1992 N N . VAL A 1 257 ? -13.961 -12.297 -15.359 1 94.75 257 VAL A N 1
ATOM 1993 C CA . VAL A 1 257 ? -13.406 -12.633 -16.672 1 94.75 257 VAL A CA 1
ATOM 1994 C C . VAL A 1 257 ? -12.016 -12.016 -16.797 1 94.75 257 VAL A C 1
ATOM 1996 O O . VAL A 1 257 ? -11.836 -10.812 -16.578 1 94.75 257 VAL A O 1
ATOM 1999 N N . GLU A 1 258 ? -11.039 -12.828 -17.156 1 92.19 258 GLU A N 1
ATOM 2000 C CA . GLU A 1 258 ? -9.672 -12.328 -17.312 1 92.19 258 GLU A CA 1
ATOM 2001 C C . GLU A 1 258 ? -9.125 -12.664 -18.703 1 92.19 258 GLU A C 1
ATOM 2003 O O . GLU A 1 258 ? -9.297 -13.781 -19.188 1 92.19 258 GLU A O 1
ATOM 2008 N N . PRO A 1 259 ? -8.547 -11.695 -19.422 1 92.88 259 PRO A N 1
ATOM 2009 C CA . PRO A 1 259 ? -8.352 -10.289 -19.047 1 92.88 259 PRO A CA 1
ATOM 2010 C C . PRO A 1 259 ? -9.672 -9.547 -18.828 1 92.88 259 PRO A C 1
ATOM 2012 O O . PRO A 1 259 ? -10.664 -9.844 -19.5 1 92.88 259 PRO A O 1
ATOM 2015 N N . ASN A 1 260 ? -9.555 -8.523 -17.906 1 91.44 260 ASN A N 1
ATOM 2016 C CA . ASN A 1 260 ? -10.773 -7.859 -17.453 1 91.44 260 ASN A CA 1
ATOM 2017 C C . ASN A 1 260 ? -11.508 -7.195 -18.609 1 91.44 260 ASN A C 1
ATOM 2019 O O . ASN A 1 260 ? -10.898 -6.523 -19.453 1 91.44 260 ASN A O 1
ATOM 2023 N N . THR A 1 261 ? -12.789 -7.355 -18.578 1 91.5 261 THR A N 1
ATOM 2024 C CA . THR A 1 261 ? -13.625 -6.723 -19.594 1 91.5 261 THR A CA 1
ATOM 2025 C C . THR A 1 261 ? -14.625 -5.766 -18.938 1 91.5 261 THR A C 1
ATOM 2027 O O . THR A 1 261 ? -15.375 -5.086 -19.625 1 91.5 261 THR A O 1
ATOM 2030 N N . ASN A 1 262 ? -14.672 -5.75 -17.656 1 96.69 262 ASN A N 1
ATOM 2031 C CA . ASN A 1 262 ? -15.586 -4.883 -16.922 1 96.69 262 ASN A CA 1
ATOM 2032 C C . ASN A 1 262 ? -15 -3.484 -16.734 1 96.69 262 ASN A C 1
ATOM 2034 O O . ASN A 1 262 ? -14.422 -3.182 -15.688 1 96.69 262 ASN A O 1
ATOM 2038 N N . GLU A 1 263 ? -15.211 -2.658 -17.656 1 96.75 263 GLU A N 1
ATOM 2039 C CA . GLU A 1 263 ? -14.641 -1.314 -17.672 1 96.75 263 GLU A CA 1
ATOM 2040 C C . GLU A 1 263 ? -15.195 -0.473 -16.516 1 96.75 263 GLU A C 1
ATOM 2042 O O . GLU A 1 263 ? -14.477 0.345 -15.938 1 96.75 263 GLU A O 1
ATOM 2047 N N . ARG A 1 264 ? -16.453 -0.692 -16.234 1 97.75 264 ARG A N 1
ATOM 2048 C CA . ARG A 1 264 ? -17.078 0.071 -15.156 1 97.75 264 ARG A CA 1
ATOM 2049 C C . ARG A 1 264 ? -16.391 -0.203 -13.828 1 97.75 264 ARG A C 1
ATOM 2051 O O . ARG A 1 264 ? -16.188 0.712 -13.023 1 97.75 264 ARG A O 1
ATOM 2058 N N . LEU A 1 265 ? -16.016 -1.412 -13.633 1 98.06 265 LEU A N 1
ATOM 2059 C CA . LEU A 1 265 ? -15.367 -1.804 -12.391 1 98.06 265 LEU A CA 1
ATOM 2060 C C . LEU A 1 265 ? -13.969 -1.207 -12.297 1 98.06 265 LEU A C 1
ATOM 2062 O O . LEU A 1 265 ? -13.617 -0.584 -11.297 1 98.06 265 LEU A O 1
ATOM 2066 N N . VAL A 1 266 ? -13.211 -1.295 -13.352 1 97.75 266 VAL A N 1
ATOM 2067 C CA . VAL A 1 266 ? -11.812 -0.883 -13.359 1 97.75 266 VAL A CA 1
ATOM 2068 C C . VAL A 1 266 ? -11.719 0.641 -13.312 1 97.75 266 VAL A C 1
ATOM 2070 O O . VAL A 1 266 ? -10.805 1.194 -12.703 1 97.75 266 VAL A O 1
ATOM 2073 N N . LYS A 1 267 ? -12.68 1.304 -13.867 1 97.44 267 LYS A N 1
ATOM 2074 C CA . LYS A 1 267 ? -12.641 2.76 -13.977 1 97.44 267 LYS A CA 1
ATOM 2075 C C . LYS A 1 267 ? -13.305 3.416 -12.773 1 97.44 267 LYS A C 1
ATOM 2077 O O . LYS A 1 267 ? -13.266 4.641 -12.625 1 97.44 267 LYS A O 1
ATOM 2082 N N . HIS A 1 268 ? -13.992 2.613 -11.953 1 98 268 HIS A N 1
ATOM 2083 C CA . HIS A 1 268 ? -14.609 3.199 -10.766 1 98 268 HIS A CA 1
ATOM 2084 C C . HIS A 1 268 ? -13.57 3.906 -9.906 1 98 268 HIS A C 1
ATOM 2086 O O . HIS A 1 268 ? -12.523 3.332 -9.586 1 98 268 HIS A O 1
ATOM 2092 N N . PRO A 1 269 ? -13.766 5.086 -9.461 1 96.19 269 PRO A N 1
ATOM 2093 C CA . PRO A 1 269 ? -12.75 5.883 -8.781 1 96.19 269 PRO A CA 1
ATOM 2094 C C . PRO A 1 269 ? -12.32 5.273 -7.445 1 96.19 269 PRO A C 1
ATOM 2096 O O . PRO A 1 269 ? -11.234 5.57 -6.945 1 96.19 269 PRO A O 1
ATOM 2099 N N . ARG A 1 270 ? -13.172 4.418 -6.883 1 98.12 270 ARG A N 1
ATOM 2100 C CA . ARG A 1 270 ? -12.852 3.879 -5.566 1 98.12 270 ARG A CA 1
ATOM 2101 C C . ARG A 1 270 ? -12.414 2.418 -5.66 1 98.12 270 ARG A C 1
ATOM 2103 O O . ARG A 1 270 ? -12.461 1.686 -4.672 1 98.12 270 ARG A O 1
ATOM 2110 N N . VAL A 1 271 ? -12.023 2.023 -6.855 1 98.75 271 VAL A N 1
ATOM 2111 C CA . VAL A 1 271 ? -11.477 0.685 -7.051 1 98.75 271 VAL A CA 1
ATOM 2112 C C . VAL A 1 271 ? -9.984 0.772 -7.348 1 98.75 271 VAL A C 1
ATOM 2114 O O . VAL A 1 271 ? -9.555 1.542 -8.211 1 98.75 271 VAL A O 1
ATOM 2117 N N . SER A 1 272 ? -9.172 0.13 -6.559 1 98.81 272 SER A N 1
ATOM 2118 C CA . SER A 1 272 ? -7.766 -0.133 -6.859 1 98.81 272 SER A CA 1
ATOM 2119 C C . SER A 1 272 ? -7.582 -1.509 -7.492 1 98.81 272 SER A C 1
ATOM 2121 O O . SER A 1 272 ? -8.023 -2.518 -6.934 1 98.81 272 SER A O 1
ATOM 2123 N N . CYS A 1 273 ? -6.945 -1.585 -8.617 1 98.56 273 CYS A N 1
ATOM 2124 C CA . CYS A 1 273 ? -6.934 -2.865 -9.312 1 98.56 273 CYS A CA 1
ATOM 2125 C C . CYS A 1 273 ? -5.535 -3.203 -9.812 1 98.56 273 CYS A C 1
ATOM 2127 O O . CYS A 1 273 ? -4.73 -2.307 -10.07 1 98.56 273 CYS A O 1
ATOM 2129 N N . THR A 1 274 ? -5.203 -4.406 -9.875 1 98.69 274 THR A N 1
ATOM 2130 C CA . THR A 1 274 ? -4.016 -5.008 -10.477 1 98.69 274 THR A CA 1
ATOM 2131 C C . THR A 1 274 ? -4.398 -6.211 -11.336 1 98.69 274 THR A C 1
ATOM 2133 O O . THR A 1 274 ? -5.457 -6.809 -11.133 1 98.69 274 THR A O 1
ATOM 2136 N N . PRO A 1 275 ? -3.629 -6.512 -12.336 1 98.12 275 PRO A N 1
ATOM 2137 C CA . PRO A 1 275 ? -3.998 -7.555 -13.297 1 98.12 275 PRO A CA 1
ATOM 2138 C C . PRO A 1 275 ? -3.5 -8.938 -12.883 1 98.12 275 PRO A C 1
ATOM 2140 O O . PRO A 1 275 ? -2.713 -9.555 -13.602 1 98.12 275 PRO A O 1
ATOM 2143 N N . HIS A 1 276 ? -4.055 -9.453 -11.789 1 96.75 276 HIS A N 1
ATOM 2144 C CA . HIS A 1 276 ? -3.809 -10.812 -11.32 1 96.75 276 HIS A CA 1
ATOM 2145 C C . HIS A 1 276 ? -2.316 -11.07 -11.133 1 96.75 276 HIS A C 1
ATOM 2147 O O . HIS A 1 276 ? -1.775 -12.031 -11.68 1 96.75 276 HIS A O 1
ATOM 2153 N N . ILE A 1 277 ? -1.711 -10.242 -10.258 1 97.31 277 ILE A N 1
ATOM 2154 C CA . ILE A 1 277 ? -0.262 -10.312 -10.102 1 97.31 277 ILE A CA 1
ATOM 2155 C C . ILE A 1 277 ? 0.083 -10.711 -8.672 1 97.31 277 ILE A C 1
ATOM 2157 O O . ILE A 1 277 ? 1.188 -10.445 -8.188 1 97.31 277 ILE A O 1
ATOM 2161 N N . GLY A 1 278 ? -0.822 -11.273 -7.922 1 96.56 278 GLY A N 1
ATOM 2162 C CA . GLY A 1 278 ? -0.605 -11.641 -6.531 1 96.56 278 GLY A CA 1
ATOM 2163 C C . GLY A 1 278 ? 0.651 -12.461 -6.32 1 96.56 278 GLY A C 1
ATOM 2164 O O . GLY A 1 278 ? 1.397 -12.234 -5.367 1 96.56 278 GLY A O 1
ATOM 2165 N N . ALA A 1 279 ? 0.902 -13.367 -7.266 1 95.06 279 ALA A N 1
ATOM 2166 C CA . ALA A 1 279 ? 2.037 -14.273 -7.141 1 95.06 279 ALA A CA 1
ATOM 2167 C C . ALA A 1 279 ? 3.227 -13.781 -7.961 1 95.06 279 ALA A C 1
ATOM 2169 O O . ALA A 1 279 ? 4.266 -14.445 -8.016 1 95.06 279 ALA A O 1
ATOM 2170 N N . SER A 1 280 ? 3.084 -12.656 -8.594 1 95.06 280 SER A N 1
ATOM 2171 C CA . SER A 1 280 ? 4.082 -12.18 -9.547 1 95.06 280 SER A CA 1
ATOM 2172 C C . SER A 1 280 ? 5.16 -11.359 -8.844 1 95.06 280 SER A C 1
ATOM 2174 O O . SER A 1 280 ? 5.305 -10.164 -9.109 1 95.06 280 SER A O 1
ATOM 2176 N N . THR A 1 281 ? 5.949 -11.984 -7.98 1 97.44 281 THR A N 1
ATOM 2177 C CA . THR A 1 281 ? 7.137 -11.398 -7.371 1 97.44 281 THR A CA 1
ATOM 2178 C C . THR A 1 281 ? 8.367 -12.266 -7.645 1 97.44 281 THR A C 1
ATOM 2180 O O . THR A 1 281 ? 8.242 -13.469 -7.879 1 97.44 281 THR A O 1
ATOM 2183 N N . ILE A 1 282 ? 9.492 -11.641 -7.648 1 96.69 282 ILE A N 1
ATOM 2184 C CA . ILE A 1 282 ? 10.742 -12.367 -7.812 1 96.69 282 ILE A CA 1
ATOM 2185 C C . ILE A 1 282 ? 10.844 -13.469 -6.758 1 96.69 282 ILE A C 1
ATOM 2187 O O . ILE A 1 282 ? 11.18 -14.609 -7.074 1 96.69 282 ILE A O 1
ATOM 2191 N N . GLU A 1 283 ? 10.523 -13.172 -5.559 1 97.62 283 GLU A N 1
ATOM 2192 C CA . GLU A 1 283 ? 10.625 -14.102 -4.438 1 97.62 283 GLU A CA 1
ATOM 2193 C C . GLU A 1 283 ? 9.672 -15.281 -4.609 1 97.62 283 GLU A C 1
ATOM 2195 O O . GLU A 1 283 ? 10.062 -16.438 -4.406 1 97.62 283 GLU A O 1
ATOM 2200 N N . ALA A 1 284 ? 8.391 -14.992 -4.941 1 96.56 284 ALA A N 1
ATOM 2201 C CA . ALA A 1 284 ? 7.406 -16.062 -5.125 1 96.56 284 ALA A CA 1
ATOM 2202 C C . ALA A 1 284 ? 7.816 -16.984 -6.258 1 96.56 284 ALA A C 1
ATOM 2204 O O . ALA A 1 284 ? 7.684 -18.203 -6.145 1 96.56 284 ALA A O 1
ATOM 2205 N N . GLN A 1 285 ? 8.258 -16.406 -7.398 1 94.56 285 GLN A N 1
ATOM 2206 C CA . GLN A 1 285 ? 8.672 -17.219 -8.539 1 94.56 285 GLN A CA 1
ATOM 2207 C C . GLN A 1 285 ? 9.844 -18.125 -8.18 1 94.56 285 GLN A C 1
ATOM 2209 O O . GLN A 1 285 ? 9.891 -19.281 -8.609 1 94.56 285 GLN A O 1
ATOM 2214 N N . ASP A 1 286 ? 10.766 -17.609 -7.418 1 95.5 286 ASP A N 1
ATOM 2215 C CA . ASP A 1 286 ? 11.883 -18.422 -6.945 1 95.5 286 ASP A CA 1
ATOM 2216 C C . ASP A 1 286 ? 11.398 -19.578 -6.07 1 95.5 286 ASP A C 1
ATOM 2218 O O . ASP A 1 286 ? 11.828 -20.719 -6.242 1 95.5 286 ASP A O 1
ATOM 2222 N N . ARG A 1 287 ? 10.516 -19.266 -5.164 1 96.62 287 ARG A N 1
ATOM 2223 C CA . ARG A 1 287 ? 9.977 -20.297 -4.285 1 96.62 287 ARG A CA 1
ATOM 2224 C C . ARG A 1 287 ? 9.195 -21.344 -5.078 1 96.62 287 ARG A C 1
ATOM 2226 O O . ARG A 1 287 ? 9.227 -22.531 -4.75 1 96.62 287 ARG A O 1
ATOM 2233 N N . ILE A 1 288 ? 8.453 -20.906 -6.074 1 96.12 288 ILE A N 1
ATOM 2234 C CA . ILE A 1 288 ? 7.703 -21.812 -6.934 1 96.12 288 ILE A CA 1
ATOM 2235 C C . ILE A 1 288 ? 8.664 -22.797 -7.609 1 96.12 288 ILE A C 1
ATOM 2237 O O . ILE A 1 288 ? 8.43 -24 -7.625 1 96.12 288 ILE A O 1
ATOM 2241 N N . GLY A 1 289 ? 9.742 -22.281 -8.141 1 96.62 289 GLY A N 1
ATOM 2242 C CA . GLY A 1 289 ? 10.758 -23.125 -8.742 1 96.62 289 GLY A CA 1
ATOM 2243 C C . GLY A 1 289 ? 11.305 -24.172 -7.797 1 96.62 289 GLY A C 1
ATOM 2244 O O . GLY A 1 289 ? 11.43 -25.344 -8.164 1 96.62 289 GLY A O 1
ATOM 2245 N N . GLU A 1 290 ? 11.594 -23.734 -6.629 1 97 290 GLU A N 1
ATOM 2246 C CA . GLU A 1 290 ? 12.117 -24.641 -5.621 1 97 290 GLU A CA 1
ATOM 2247 C C . GLU A 1 290 ? 11.102 -25.734 -5.281 1 97 290 GLU A C 1
ATOM 2249 O O . GLU A 1 290 ? 11.461 -26.891 -5.117 1 97 290 GLU A O 1
ATOM 2254 N N . GLU A 1 291 ? 9.883 -25.312 -5.148 1 96.88 291 GLU A N 1
ATOM 2255 C CA . GLU A 1 291 ? 8.828 -26.266 -4.828 1 96.88 291 GLU A CA 1
ATOM 2256 C C . GLU A 1 291 ? 8.625 -27.266 -5.965 1 96.88 291 GLU A C 1
ATOM 2258 O O . GLU A 1 291 ? 8.375 -28.453 -5.719 1 96.88 291 GLU A O 1
ATOM 2263 N N . VAL A 1 292 ? 8.711 -26.781 -7.168 1 97.81 292 VAL A N 1
ATOM 2264 C CA . VAL A 1 292 ? 8.578 -27.656 -8.328 1 97.81 292 VAL A CA 1
ATOM 2265 C C . VAL A 1 292 ? 9.695 -28.703 -8.328 1 97.81 292 VAL A C 1
ATOM 2267 O O . VAL A 1 292 ? 9.445 -29.891 -8.531 1 97.81 292 VAL A O 1
ATOM 2270 N N . VAL A 1 293 ? 10.898 -28.266 -8.062 1 98 293 VAL A N 1
ATOM 2271 C CA . VAL A 1 293 ? 12.047 -29.172 -8.016 1 98 293 VAL A CA 1
ATOM 2272 C C . VAL A 1 293 ? 11.828 -30.234 -6.949 1 98 293 VAL A C 1
ATOM 2274 O O . VAL A 1 293 ? 12.055 -31.422 -7.199 1 98 293 VAL A O 1
ATOM 2277 N N . SER A 1 294 ? 11.375 -29.812 -5.812 1 97.88 294 SER A N 1
ATOM 2278 C CA . SER A 1 294 ? 11.148 -30.75 -4.715 1 97.88 294 SER A CA 1
ATOM 2279 C C . SER A 1 294 ? 10.078 -31.766 -5.074 1 97.88 294 SER A C 1
ATOM 2281 O O . SER A 1 294 ? 10.219 -32.969 -4.758 1 97.88 294 SER A O 1
ATOM 2283 N N . ILE A 1 295 ? 8.992 -31.344 -5.703 1 97.94 295 ILE A N 1
ATOM 2284 C CA . ILE A 1 295 ? 7.895 -32.219 -6.094 1 97.94 295 ILE A CA 1
ATOM 2285 C C . ILE A 1 295 ? 8.406 -33.281 -7.074 1 97.94 295 ILE A C 1
ATOM 2287 O O . ILE A 1 295 ? 8.125 -34.469 -6.914 1 97.94 295 ILE A O 1
ATOM 2291 N N . ILE A 1 296 ? 9.18 -32.844 -8.023 1 98.19 296 ILE A N 1
ATOM 2292 C CA . ILE A 1 296 ? 9.672 -33.719 -9.062 1 98.19 296 ILE A CA 1
ATOM 2293 C C . ILE A 1 296 ? 10.672 -34.719 -8.461 1 98.19 296 ILE A C 1
ATOM 2295 O O . ILE A 1 296 ? 10.586 -35.938 -8.727 1 98.19 296 ILE A O 1
ATOM 2299 N N . LYS A 1 297 ? 11.531 -34.188 -7.668 1 97.69 297 LYS A N 1
ATOM 2300 C CA . LYS A 1 297 ? 12.508 -35.031 -7.004 1 97.69 297 LYS A CA 1
ATOM 2301 C C . LYS A 1 297 ? 11.828 -36.125 -6.152 1 97.69 297 LYS A C 1
ATOM 2303 O O . LYS A 1 297 ? 12.172 -37.281 -6.227 1 97.69 297 LYS A O 1
ATOM 2308 N N . ASP A 1 298 ? 10.875 -35.75 -5.41 1 97.75 298 ASP A N 1
ATOM 2309 C CA . ASP A 1 298 ? 10.172 -36.656 -4.512 1 97.75 298 ASP A CA 1
ATOM 2310 C C . ASP A 1 298 ? 9.367 -37.688 -5.293 1 97.75 298 ASP A C 1
ATOM 2312 O O . ASP A 1 298 ? 9.203 -38.844 -4.848 1 97.75 298 ASP A O 1
ATOM 2316 N N . PHE A 1 299 ? 8.859 -37.281 -6.43 1 97.94 299 PHE A N 1
ATOM 2317 C CA . PHE A 1 299 ? 7.988 -38.156 -7.211 1 97.94 299 PHE A CA 1
ATOM 2318 C C . PHE A 1 299 ? 8.805 -39.188 -7.953 1 97.94 299 PHE A C 1
ATOM 2320 O O . PHE A 1 299 ? 8.398 -40.375 -8.031 1 97.94 299 PHE A O 1
ATOM 2327 N N . PHE A 1 300 ? 9.953 -38.844 -8.469 1 96.94 300 PHE A N 1
ATOM 2328 C CA . PHE A 1 300 ? 10.672 -39.75 -9.375 1 96.94 300 PHE A CA 1
ATOM 2329 C C . PHE A 1 300 ? 11.875 -40.375 -8.672 1 96.94 300 PHE A C 1
ATOM 2331 O O . PHE A 1 300 ? 12.43 -41.375 -9.141 1 96.94 300 PHE A O 1
ATOM 2338 N N . ASN A 1 301 ? 12.469 -39.75 -7.664 1 86.75 301 ASN A N 1
ATOM 2339 C CA . ASN A 1 301 ? 13.586 -40.375 -6.945 1 86.75 301 ASN A CA 1
ATOM 2340 C C . ASN A 1 301 ? 13.125 -41.062 -5.676 1 86.75 301 ASN A C 1
ATOM 2342 O O . ASN A 1 301 ? 13.766 -42 -5.219 1 86.75 301 ASN A O 1
ATOM 2346 N N . MET B 1 1 ? -12.648 38.062 27.109 1 89.62 1 MET B N 1
ATOM 2347 C CA . MET B 1 1 ? -12.844 36.719 26.594 1 89.62 1 MET B CA 1
ATOM 2348 C C . MET B 1 1 ? -11.844 36.406 25.469 1 89.62 1 MET B C 1
ATOM 2350 O O . MET B 1 1 ? -11.578 37.281 24.625 1 89.62 1 MET B O 1
ATOM 2354 N N . ILE B 1 2 ? -11.18 35.25 25.531 1 96.94 2 ILE B N 1
ATOM 2355 C CA . ILE B 1 2 ? -10.172 34.906 24.547 1 96.94 2 ILE B CA 1
ATOM 2356 C C . ILE B 1 2 ? -10.852 34.531 23.234 1 96.94 2 ILE B C 1
ATOM 2358 O O . ILE B 1 2 ? -11.742 33.688 23.203 1 96.94 2 ILE B O 1
ATOM 2362 N N . ARG B 1 3 ? -10.445 35.188 22.109 1 98.31 3 ARG B N 1
ATOM 2363 C CA . ARG B 1 3 ? -11.031 34.938 20.781 1 98.31 3 ARG B CA 1
ATOM 2364 C C . ARG B 1 3 ? -10.062 34.188 19.875 1 98.31 3 ARG B C 1
ATOM 2366 O O . ARG B 1 3 ? -8.914 34.594 19.719 1 98.31 3 ARG B O 1
ATOM 2373 N N . ILE B 1 4 ? -10.547 33.125 19.312 1 98.62 4 ILE B N 1
ATOM 2374 C CA . ILE B 1 4 ? -9.742 32.25 18.453 1 98.62 4 ILE B CA 1
ATOM 2375 C C . ILE B 1 4 ? -10.273 32.281 17.031 1 98.62 4 ILE B C 1
ATOM 2377 O O . ILE B 1 4 ? -11.453 32.031 16.781 1 98.62 4 ILE B O 1
ATOM 2381 N N . LEU B 1 5 ? -9.398 32.656 16.047 1 98.69 5 LEU B N 1
ATOM 2382 C CA . LEU B 1 5 ? -9.758 32.594 14.633 1 98.69 5 LEU B CA 1
ATOM 2383 C C . LEU B 1 5 ? -9.25 31.312 13.992 1 98.69 5 LEU B C 1
ATOM 2385 O O . LEU B 1 5 ? -8.055 31.016 14.039 1 98.69 5 LEU B O 1
ATOM 2389 N N . LEU B 1 6 ? -10.148 30.531 13.492 1 98.31 6 LEU B N 1
ATOM 2390 C CA . LEU B 1 6 ? -9.828 29.406 12.641 1 98.31 6 LEU B CA 1
ATOM 2391 C C . LEU B 1 6 ? -9.898 29.797 11.164 1 98.31 6 LEU B C 1
ATOM 2393 O O . LEU B 1 6 ? -10.945 29.641 10.531 1 98.31 6 LEU B O 1
ATOM 2397 N N . ASN B 1 7 ? -8.727 30.203 10.641 1 97.94 7 ASN B N 1
ATOM 2398 C CA . ASN B 1 7 ? -8.766 30.766 9.297 1 97.94 7 ASN B CA 1
ATOM 2399 C C . ASN B 1 7 ? -8.883 29.672 8.234 1 97.94 7 ASN B C 1
ATOM 2401 O O . ASN B 1 7 ? -9.273 29.938 7.102 1 97.94 7 ASN B O 1
ATOM 2405 N N . ASP B 1 8 ? -8.484 28.438 8.594 1 94.94 8 ASP B N 1
ATOM 2406 C CA . ASP B 1 8 ? -8.547 27.312 7.652 1 94.94 8 ASP B CA 1
ATOM 2407 C C . ASP B 1 8 ? -9.422 26.188 8.195 1 94.94 8 ASP B C 1
ATOM 2409 O O . ASP B 1 8 ? -9.32 25.047 7.746 1 94.94 8 ASP B O 1
ATOM 2413 N N . GLY B 1 9 ? -10.141 26.516 9.219 1 93 9 GLY B N 1
ATOM 2414 C CA . GLY B 1 9 ? -11.055 25.547 9.781 1 93 9 GLY B CA 1
ATOM 2415 C C . GLY B 1 9 ? -10.383 24.594 10.758 1 93 9 GLY B C 1
ATOM 2416 O O . GLY B 1 9 ? -9.164 24.625 10.914 1 93 9 GLY B O 1
ATOM 2417 N N . LEU B 1 10 ? -11.195 23.828 11.461 1 94.81 10 LEU B N 1
ATOM 2418 C CA . LEU B 1 10 ? -10.812 22.812 12.438 1 94.81 10 LEU B CA 1
ATOM 2419 C C . LEU B 1 10 ? -11.938 21.812 12.648 1 94.81 10 LEU B C 1
ATOM 2421 O O . LEU B 1 10 ? -13.094 22.094 12.336 1 94.81 10 LEU B O 1
ATOM 2425 N N . GLN B 1 11 ? -11.57 20.688 13.141 1 94.12 11 GLN B N 1
ATOM 2426 C CA . GLN B 1 11 ? -12.586 19.656 13.375 1 94.12 11 GLN B CA 1
ATOM 2427 C C . GLN B 1 11 ? -13.641 20.141 14.359 1 94.12 11 GLN B C 1
ATOM 2429 O O . GLN B 1 11 ? -13.32 20.828 15.336 1 94.12 11 GLN B O 1
ATOM 2434 N N . GLU B 1 12 ? -14.898 19.734 14.086 1 94.44 12 GLU B N 1
ATOM 2435 C CA . GLU B 1 12 ? -16.031 20.203 14.875 1 94.44 12 GLU B CA 1
ATOM 2436 C C . GLU B 1 12 ? -15.867 19.844 16.344 1 94.44 12 GLU B C 1
ATOM 2438 O O . GLU B 1 12 ? -16.188 20.656 17.234 1 94.44 12 GLU B O 1
ATOM 2443 N N . GLY B 1 13 ? -15.414 18.688 16.594 1 95.56 13 GLY B N 1
ATOM 2444 C CA . GLY B 1 13 ? -15.195 18.297 17.969 1 95.56 13 GLY B CA 1
ATOM 2445 C C . GLY B 1 13 ? -14.234 19.203 18.719 1 95.56 13 GLY B C 1
ATOM 2446 O O . GLY B 1 13 ? -14.43 19.484 19.906 1 95.56 13 GLY B O 1
ATOM 2447 N N . ALA B 1 14 ? -13.258 19.594 18.031 1 97.25 14 ALA B N 1
ATOM 2448 C CA . ALA B 1 14 ? -12.281 20.484 18.641 1 97.25 14 ALA B CA 1
ATOM 2449 C C . ALA B 1 14 ? -12.883 21.859 18.906 1 97.25 14 ALA B C 1
ATOM 2451 O O . ALA B 1 14 ? -12.609 22.484 19.938 1 97.25 14 ALA B O 1
ATOM 2452 N N . ILE B 1 15 ? -13.703 22.344 18.016 1 97.62 15 ILE B N 1
ATOM 2453 C CA . ILE B 1 15 ? -14.375 23.641 18.156 1 97.62 15 ILE B CA 1
ATOM 2454 C C . ILE B 1 15 ? -15.281 23.609 19.391 1 97.62 15 ILE B C 1
ATOM 2456 O O . ILE B 1 15 ? -15.242 24.531 20.203 1 97.62 15 ILE B O 1
ATOM 2460 N N . GLU B 1 16 ? -15.992 22.562 19.469 1 97.88 16 GLU B N 1
ATOM 2461 C CA . GLU B 1 16 ? -16.906 22.406 20.594 1 97.88 16 GLU B CA 1
ATOM 2462 C C . GLU B 1 16 ? -16.141 22.391 21.922 1 97.88 16 GLU B C 1
ATOM 2464 O O . GLU B 1 16 ? -16.578 23 22.906 1 97.88 16 GLU B O 1
ATOM 2469 N N . LYS B 1 17 ? -15.094 21.719 21.906 1 97.75 17 LYS B N 1
ATOM 2470 C CA . LYS B 1 17 ? -14.281 21.625 23.109 1 97.75 17 LYS B CA 1
ATOM 2471 C C . LYS B 1 17 ? -13.742 23 23.516 1 97.75 17 LYS B C 1
ATOM 2473 O O . LYS B 1 17 ? -13.742 23.359 24.688 1 97.75 17 LYS B O 1
ATOM 2478 N N . LEU B 1 18 ? -13.297 23.734 22.547 1 97.94 18 LEU B N 1
ATOM 2479 C CA . LEU B 1 18 ? -12.781 25.078 22.797 1 97.94 18 LEU B CA 1
ATOM 2480 C C . LEU B 1 18 ? -13.875 25.984 23.359 1 97.94 18 LEU B C 1
ATOM 2482 O O . LEU B 1 18 ? -13.641 26.734 24.297 1 97.94 18 LEU B O 1
ATOM 2486 N N . GLU B 1 19 ? -15.016 25.844 22.781 1 97.88 19 GLU B N 1
ATOM 2487 C CA . GLU B 1 19 ? -16.141 26.656 23.25 1 97.88 19 GLU B CA 1
ATOM 2488 C C . GLU B 1 19 ? -16.562 26.266 24.656 1 97.88 19 GLU B C 1
ATOM 2490 O O . GLU B 1 19 ? -16.891 27.125 25.484 1 97.88 19 GLU B O 1
ATOM 2495 N N . THR B 1 20 ? -16.531 25.016 24.906 1 97.44 20 THR B N 1
ATOM 2496 C CA . THR B 1 20 ? -16.875 24.516 26.234 1 97.44 20 THR B CA 1
ATOM 2497 C C . THR B 1 20 ? -15.875 25.031 27.266 1 97.44 20 THR B C 1
ATOM 2499 O O . THR B 1 20 ? -16.234 25.266 28.422 1 97.44 20 THR B O 1
ATOM 2502 N N . LEU B 1 21 ? -14.672 25.297 26.844 1 96.88 21 LEU B N 1
ATOM 2503 C CA . LEU B 1 21 ? -13.633 25.797 27.734 1 96.88 21 LEU B CA 1
ATOM 2504 C C . LEU B 1 21 ? -13.766 27.297 27.938 1 96.88 21 LEU B C 1
ATOM 2506 O O . LEU B 1 21 ? -13.031 27.891 28.734 1 96.88 21 LEU B O 1
ATOM 2510 N N . GLY B 1 22 ? -14.695 27.891 27.141 1 96.56 22 GLY B N 1
ATOM 2511 C CA . GLY B 1 22 ? -15 29.297 27.375 1 96.56 22 GLY B CA 1
ATOM 2512 C C . GLY B 1 22 ? -14.375 30.219 26.344 1 96.56 22 GLY B C 1
ATOM 2513 O O . GLY B 1 22 ? -14.422 31.453 26.5 1 96.56 22 GLY B O 1
ATOM 2514 N N . PHE B 1 23 ? -13.812 29.625 25.312 1 97.94 23 PHE B N 1
ATOM 2515 C CA . PHE B 1 23 ? -13.211 30.438 24.266 1 97.94 23 PHE B CA 1
ATOM 2516 C C . PHE B 1 23 ? -14.25 30.844 23.234 1 97.94 23 PHE B C 1
ATOM 2518 O O . PHE B 1 23 ? -15.219 30.109 23 1 97.94 23 PHE B O 1
ATOM 2525 N N . GLU B 1 24 ? -14.102 32.031 22.703 1 98.25 24 GLU B N 1
ATOM 2526 C CA . GLU B 1 24 ? -14.883 32.406 21.531 1 98.25 24 GLU B CA 1
ATOM 2527 C C . GLU B 1 24 ? -14.188 31.953 20.234 1 98.25 24 GLU B C 1
ATOM 2529 O O . GLU B 1 24 ? -13.094 32.438 19.922 1 98.25 24 GLU B O 1
ATOM 2534 N N . VAL B 1 25 ? -14.82 31.031 19.578 1 98.44 25 VAL B N 1
ATOM 2535 C CA . VAL B 1 25 ? -14.203 30.469 18.375 1 98.44 25 VAL B CA 1
ATOM 2536 C C . VAL B 1 25 ? -14.906 30.984 17.125 1 98.44 25 VAL B C 1
ATOM 2538 O O . VAL B 1 25 ? -16.125 30.906 17.016 1 98.44 25 VAL B O 1
ATOM 2541 N N . VAL B 1 26 ? -14.141 31.594 16.203 1 98.06 26 VAL B N 1
ATOM 2542 C CA . VAL B 1 26 ? -14.664 32.094 14.93 1 98.06 26 VAL B CA 1
ATOM 2543 C C . VAL B 1 26 ? -14.047 31.297 13.781 1 98.06 26 VAL B C 1
ATOM 2545 O O . VAL B 1 26 ? -12.836 31.375 13.539 1 98.06 26 VAL B O 1
ATOM 2548 N N . SER B 1 27 ? -14.852 30.516 13.109 1 97 27 SER B N 1
ATOM 2549 C CA . SER B 1 27 ? -14.422 29.797 11.922 1 97 27 SER B CA 1
ATOM 2550 C C . SER B 1 27 ? -14.758 30.562 10.648 1 97 27 SER B C 1
ATOM 2552 O O . SER B 1 27 ? -15.82 30.359 10.062 1 97 27 SER B O 1
ATOM 2554 N N . LYS B 1 28 ? -13.898 31.375 10.234 1 96.69 28 LYS B N 1
ATOM 2555 C CA . LYS B 1 28 ? -14.07 32.219 9.062 1 96.69 28 LYS B CA 1
ATOM 2556 C C . LYS B 1 28 ? -12.75 32.438 8.336 1 96.69 28 LYS B C 1
ATOM 2558 O O . LYS B 1 28 ? -11.727 32.719 8.969 1 96.69 28 LYS B O 1
ATOM 2563 N N . HIS B 1 29 ? -12.805 32.312 7.043 1 97.19 29 HIS B N 1
ATOM 2564 C CA . HIS B 1 29 ? -11.594 32.531 6.254 1 97.19 29 HIS B CA 1
ATOM 2565 C C . HIS B 1 29 ? -11.453 34 5.82 1 97.19 29 HIS B C 1
ATOM 2567 O O . HIS B 1 29 ? -12.336 34.531 5.145 1 97.19 29 HIS B O 1
ATOM 2573 N N . TYR B 1 30 ? -10.391 34.594 6.203 1 97.38 30 TYR B N 1
ATOM 2574 C CA . TYR B 1 30 ? -10.016 35.938 5.707 1 97.38 30 TYR B CA 1
ATOM 2575 C C . TYR B 1 30 ? -8.867 35.812 4.711 1 97.38 30 TYR B C 1
ATOM 2577 O O . TYR B 1 30 ? -7.918 35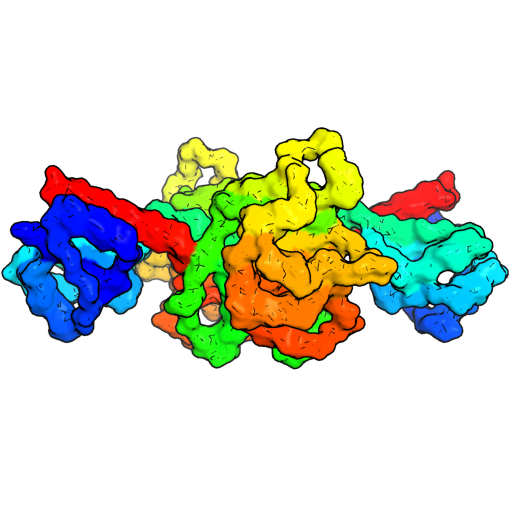.062 4.922 1 97.38 30 TYR B O 1
ATOM 2585 N N . ASP B 1 31 ? -8.953 36.562 3.672 1 96.19 31 ASP B N 1
ATOM 2586 C CA . ASP B 1 31 ? -7.902 36.562 2.662 1 96.19 31 ASP B CA 1
ATOM 2587 C C . ASP B 1 31 ? -6.672 37.344 3.166 1 96.19 31 ASP B C 1
ATOM 2589 O O . ASP B 1 31 ? -6.758 38.094 4.137 1 96.19 31 ASP B O 1
ATOM 2593 N N . LYS B 1 32 ? -5.656 37.125 2.455 1 94.19 32 LYS B N 1
ATOM 2594 C CA . LYS B 1 32 ? -4.355 37.656 2.859 1 94.19 32 LYS B CA 1
ATOM 2595 C C . LYS B 1 32 ? -4.395 39.188 3.008 1 94.19 32 LYS B C 1
ATOM 2597 O O . LYS B 1 32 ? -3.734 39.719 3.887 1 94.19 32 LYS B O 1
ATOM 2602 N N . ASP B 1 33 ? -5.191 39.875 2.23 1 95.19 33 ASP B N 1
ATOM 2603 C CA . ASP B 1 33 ? -5.18 41.344 2.168 1 95.19 33 ASP B CA 1
ATOM 2604 C C . ASP B 1 33 ? -5.832 41.938 3.408 1 95.19 33 ASP B C 1
ATOM 2606 O O . ASP B 1 33 ? -5.484 43.062 3.812 1 95.19 33 ASP B O 1
ATOM 2610 N N . ILE B 1 34 ? -6.762 41.188 3.992 1 97.56 34 ILE B N 1
ATOM 2611 C CA . ILE B 1 34 ? -7.473 41.781 5.117 1 97.56 34 ILE B CA 1
ATOM 2612 C C . ILE B 1 34 ? -7.145 41.031 6.398 1 97.56 34 ILE B C 1
ATOM 2614 O O . ILE B 1 34 ? -7.473 41.469 7.496 1 97.56 34 ILE B O 1
ATOM 2618 N N . LEU B 1 35 ? -6.504 39.812 6.348 1 98 35 LEU B N 1
ATOM 2619 C CA . LEU B 1 35 ? -6.238 38.938 7.484 1 98 35 LEU B CA 1
ATOM 2620 C C . LEU B 1 35 ? -5.5 39.688 8.586 1 98 35 LEU B C 1
ATOM 2622 O O . LEU B 1 35 ? -5.855 39.594 9.766 1 98 35 LEU B O 1
ATOM 2626 N N . GLY B 1 36 ? -4.512 40.469 8.234 1 97.75 36 GLY B N 1
ATOM 2627 C CA . GLY B 1 36 ? -3.725 41.219 9.219 1 97.75 36 GLY B CA 1
ATOM 2628 C C . GLY B 1 36 ? -4.559 42.156 10.062 1 97.75 36 GLY B C 1
ATOM 2629 O O . GLY B 1 36 ? -4.402 42.188 11.289 1 97.75 36 GLY B O 1
ATOM 2630 N N . ASP B 1 37 ? -5.391 42.906 9.383 1 97.81 37 ASP B N 1
ATOM 2631 C CA . ASP B 1 37 ? -6.25 43.844 10.086 1 97.81 37 ASP B CA 1
ATOM 2632 C C . ASP B 1 37 ? -7.254 43.125 10.977 1 97.81 37 ASP B C 1
ATOM 2634 O O . ASP B 1 37 ? -7.516 43.531 12.102 1 97.81 37 ASP B O 1
ATOM 2638 N N . LYS B 1 38 ? -7.801 42.062 10.469 1 98.12 38 LYS B N 1
ATOM 2639 C CA . LYS B 1 38 ? -8.797 41.312 11.219 1 98.12 38 LYS B CA 1
ATOM 2640 C C . LYS B 1 38 ? -8.18 40.656 12.453 1 98.12 38 LYS B C 1
ATOM 2642 O O . LYS B 1 38 ? -8.836 40.531 13.492 1 98.12 38 LYS B O 1
ATOM 2647 N N . LEU B 1 39 ? -6.949 40.281 12.406 1 98.31 39 LEU B N 1
ATOM 2648 C CA . LEU B 1 39 ? -6.262 39.531 13.461 1 98.31 39 LEU B CA 1
ATOM 2649 C C . LEU B 1 39 ? -6.082 40.406 14.703 1 98.31 39 LEU B C 1
ATOM 2651 O O . LEU B 1 39 ? -5.828 39.906 15.797 1 98.31 39 LEU B O 1
ATOM 2655 N N . LYS B 1 40 ? -6.25 41.781 14.531 1 97.69 40 LYS B N 1
ATOM 2656 C CA . LYS B 1 40 ? -6.129 42.688 15.664 1 97.69 40 LYS B CA 1
ATOM 2657 C C . LYS B 1 40 ? -7.18 42.406 16.734 1 97.69 40 LYS B C 1
ATOM 2659 O O . LYS B 1 40 ? -6.996 42.75 17.891 1 97.69 40 LYS B O 1
ATOM 2664 N N . ASN B 1 41 ? -8.219 41.719 16.297 1 97.62 41 ASN B N 1
ATOM 2665 C CA . ASN B 1 41 ? -9.352 41.5 17.172 1 97.62 41 ASN B CA 1
ATOM 2666 C C . ASN B 1 41 ? -9.336 40.062 17.734 1 97.62 41 ASN B C 1
ATOM 2668 O O . ASN B 1 41 ? -10.305 39.625 18.375 1 97.62 41 ASN B O 1
ATOM 2672 N N . TYR B 1 42 ? -8.336 39.281 17.516 1 98.5 42 TYR B N 1
ATOM 2673 C CA . TYR B 1 42 ? -8.258 37.906 17.984 1 98.5 42 TYR B CA 1
ATOM 2674 C C . TYR B 1 42 ? -7.023 37.688 18.844 1 98.5 42 TYR B C 1
ATOM 2676 O O . TYR B 1 42 ? -6 38.344 18.641 1 98.5 42 TYR B O 1
ATOM 2684 N N . ASP B 1 43 ? -7.094 36.781 19.797 1 98.5 43 ASP B N 1
ATOM 2685 C CA . ASP B 1 43 ? -5.992 36.406 20.688 1 98.5 43 ASP B CA 1
ATOM 2686 C C . ASP B 1 43 ? -5.164 35.281 20.109 1 98.5 43 ASP B C 1
ATOM 2688 O O . ASP B 1 43 ? -3.988 35.125 20.453 1 98.5 43 ASP B O 1
ATOM 2692 N N . CYS B 1 44 ? -5.801 34.438 19.25 1 98.69 44 CYS B N 1
ATOM 2693 C CA . CYS B 1 44 ? -5.188 33.219 18.719 1 98.69 44 CYS B CA 1
ATOM 2694 C C . CYS B 1 44 ? -5.613 33 17.281 1 98.69 44 CYS B C 1
ATOM 2696 O O . CYS B 1 44 ? -6.781 33.188 16.922 1 98.69 44 CYS B O 1
ATOM 2698 N N . LEU B 1 45 ? -4.656 32.656 16.469 1 98.69 45 LEU B N 1
ATOM 2699 C CA . LEU B 1 45 ? -4.891 32.25 15.078 1 98.69 45 LEU B CA 1
ATOM 2700 C C . LEU B 1 45 ? -4.531 30.797 14.867 1 98.69 45 LEU B C 1
ATOM 2702 O O . LEU B 1 45 ? -3.447 30.359 15.258 1 98.69 45 LEU B O 1
ATOM 2706 N N . VAL B 1 46 ? -5.41 30.031 14.344 1 98.44 46 VAL B N 1
ATOM 2707 C CA . VAL B 1 46 ? -5.137 28.656 13.914 1 98.44 46 VAL B CA 1
ATOM 2708 C C . VAL B 1 46 ? -5.203 28.578 12.391 1 98.44 46 VAL B C 1
ATOM 2710 O O . VAL B 1 46 ? -6.203 28.969 11.781 1 98.44 46 VAL B O 1
ATOM 2713 N N . VAL B 1 47 ? -4.109 28.156 11.828 1 97.56 47 VAL B N 1
ATOM 2714 C CA . VAL B 1 47 ? -4.066 28.047 10.375 1 97.56 47 VAL B CA 1
ATOM 2715 C C . VAL B 1 47 ? -3.6 26.641 9.984 1 97.56 47 VAL B C 1
ATOM 2717 O O . VAL B 1 47 ? -3.127 25.875 10.828 1 97.56 47 VAL B O 1
ATOM 2720 N N . ARG B 1 48 ? -3.85 26.312 8.75 1 92.75 48 ARG B N 1
ATOM 2721 C CA . ARG B 1 48 ? -3.25 25.156 8.094 1 92.75 48 ARG B CA 1
ATOM 2722 C C . ARG B 1 48 ? -2.326 25.594 6.957 1 92.75 48 ARG B C 1
ATOM 2724 O O . ARG B 1 48 ? -1.785 26.703 6.98 1 92.75 48 ARG B O 1
ATOM 2731 N N . SER B 1 49 ? -2.113 24.703 5.98 1 88.31 49 SER B N 1
ATOM 2732 C CA . SER B 1 49 ? -1.119 24.984 4.949 1 88.31 49 SER B CA 1
ATOM 2733 C C . SER B 1 49 ? -1.615 26.047 3.979 1 88.31 49 SER B C 1
ATOM 2735 O O . SER B 1 49 ? -0.815 26.734 3.334 1 88.31 49 SER B O 1
ATOM 2737 N N . ALA B 1 50 ? -2.863 26.25 3.939 1 87.25 50 ALA B N 1
ATOM 2738 C CA . ALA B 1 50 ? -3.461 27.109 2.934 1 87.25 50 ALA B CA 1
ATOM 2739 C C . ALA B 1 50 ? -3.186 28.578 3.248 1 87.25 50 ALA B C 1
ATOM 2741 O O . ALA B 1 50 ? -2.982 29.391 2.338 1 87.25 50 ALA B O 1
ATOM 2742 N N . THR B 1 51 ? -3.186 28.969 4.492 1 94.69 51 THR B N 1
ATOM 2743 C CA . THR B 1 51 ? -2.979 30.359 4.91 1 94.69 51 THR B CA 1
ATOM 2744 C C . THR B 1 51 ? -1.495 30.641 5.125 1 94.69 51 THR B C 1
ATOM 2746 O O . THR B 1 51 ? -0.835 29.953 5.906 1 94.69 51 THR B O 1
ATOM 2749 N N . LYS B 1 52 ? -1 31.594 4.43 1 95.25 52 LYS B N 1
ATOM 2750 C CA . LYS B 1 52 ? 0.363 32.062 4.652 1 95.25 52 LYS B CA 1
ATOM 2751 C C . LYS B 1 52 ? 0.382 33.25 5.613 1 95.25 52 LYS B C 1
ATOM 2753 O O . LYS B 1 52 ? -0.207 34.312 5.332 1 95.25 52 LYS B O 1
ATOM 2758 N N . VAL B 1 53 ? 1.008 33.094 6.688 1 98 53 VAL B N 1
ATOM 2759 C CA . VAL B 1 53 ? 1.127 34.156 7.684 1 98 53 VAL B CA 1
ATOM 2760 C C . VAL B 1 53 ? 2.455 34.875 7.504 1 98 53 VAL B C 1
ATOM 2762 O O . VAL B 1 53 ? 3.439 34.562 8.18 1 98 53 VAL B O 1
ATOM 2765 N N . THR B 1 54 ? 2.385 35.938 6.688 1 97.5 54 THR B N 1
ATOM 2766 C CA . THR B 1 54 ? 3.584 36.625 6.234 1 97.5 54 THR B CA 1
ATOM 2767 C C . THR B 1 54 ? 3.957 37.75 7.199 1 97.5 54 THR B C 1
ATOM 2769 O O . THR B 1 54 ? 3.199 38.062 8.125 1 97.5 54 THR B O 1
ATOM 2772 N N . LYS B 1 55 ? 5.105 38.312 6.914 1 97.81 55 LYS B N 1
ATOM 2773 C CA . LYS B 1 55 ? 5.594 39.438 7.691 1 97.81 55 LYS B CA 1
ATOM 2774 C C . LYS B 1 55 ? 4.582 40.594 7.691 1 97.81 55 LYS B C 1
ATOM 2776 O O . LYS B 1 55 ? 4.309 41.188 8.734 1 97.81 55 LYS B O 1
ATOM 2781 N N . GLU B 1 56 ? 4.031 40.844 6.527 1 97.62 56 GLU B N 1
ATOM 2782 C CA . GLU B 1 56 ? 3.082 41.938 6.379 1 97.62 56 GLU B CA 1
ATOM 2783 C C . GLU B 1 56 ? 1.849 41.719 7.254 1 97.62 56 GLU B C 1
ATOM 2785 O O . GLU B 1 56 ? 1.366 42.656 7.898 1 97.62 56 GLU B O 1
ATOM 2790 N N . ILE B 1 57 ? 1.386 40.469 7.211 1 98.25 57 ILE B N 1
ATOM 2791 C CA . ILE B 1 57 ? 0.205 40.125 7.996 1 98.25 57 ILE B CA 1
ATOM 2792 C C . ILE B 1 57 ? 0.51 40.281 9.484 1 98.25 57 ILE B C 1
ATOM 2794 O O . ILE B 1 57 ? -0.292 40.844 10.234 1 98.25 57 ILE B O 1
ATOM 2798 N N . LEU B 1 58 ? 1.653 39.875 9.938 1 98.38 58 LEU B N 1
ATOM 2799 C CA . LEU B 1 58 ? 2.061 39.875 11.344 1 98.38 58 LEU B CA 1
ATOM 2800 C C . LEU B 1 58 ? 2.299 41.312 11.812 1 98.38 58 LEU B C 1
ATOM 2802 O O . LEU B 1 58 ? 1.977 41.656 12.953 1 98.38 58 LEU B O 1
ATOM 2806 N N . GLU B 1 59 ? 2.877 42.125 10.945 1 97.38 59 GLU B N 1
ATOM 2807 C CA . GLU B 1 59 ? 3.094 43.531 11.266 1 97.38 59 GLU B CA 1
ATOM 2808 C C . GLU B 1 59 ? 1.774 44.25 11.547 1 97.38 59 GLU B C 1
ATOM 2810 O O . GLU B 1 59 ? 1.662 45 12.516 1 97.38 59 GLU B O 1
ATOM 2815 N N . LYS B 1 60 ? 0.887 44 10.703 1 97.5 60 LYS B N 1
ATOM 2816 C CA . LYS B 1 60 ? -0.434 44.594 10.898 1 97.5 60 LYS B CA 1
ATOM 2817 C C . LYS B 1 60 ? -1.081 44.062 12.18 1 97.5 60 LYS B C 1
ATOM 2819 O O . LYS B 1 60 ? -1.621 44.844 12.969 1 97.5 60 LYS B O 1
ATOM 2824 N N . ALA B 1 61 ? -1.014 42.781 12.406 1 97.5 61 ALA B N 1
ATOM 2825 C CA . ALA B 1 61 ? -1.648 42.125 13.547 1 97.5 61 ALA B CA 1
ATOM 2826 C C . ALA B 1 61 ? -0.996 42.562 14.859 1 97.5 61 ALA B C 1
ATOM 2828 O O . ALA B 1 61 ? -1.616 42.5 15.922 1 97.5 61 ALA B O 1
ATOM 2829 N N . SER B 1 62 ? 0.253 43 14.773 1 96.75 62 SER B N 1
ATOM 2830 C CA . SER B 1 62 ? 1.061 43.25 15.953 1 96.75 62 SER B CA 1
ATOM 2831 C C . SER B 1 62 ? 0.489 44.438 16.766 1 96.75 62 SER B C 1
ATOM 2833 O O . SER B 1 62 ? 0.795 44.562 17.953 1 96.75 62 SER B O 1
ATOM 2835 N N . THR B 1 63 ? -0.335 45.219 16.156 1 96.88 63 THR B N 1
ATOM 2836 C CA . THR B 1 63 ? -0.923 46.375 16.844 1 96.88 63 THR B CA 1
ATOM 2837 C C . THR B 1 63 ? -2.172 45.938 17.609 1 96.88 63 THR B C 1
ATOM 2839 O O . THR B 1 63 ? -2.818 46.781 18.25 1 96.88 63 THR B O 1
ATOM 2842 N N . GLY B 1 64 ? -2.52 44.656 17.516 1 96.69 64 GLY B N 1
ATOM 2843 C CA . GLY B 1 64 ? -3.697 44.125 18.203 1 96.69 64 GLY B CA 1
ATOM 2844 C C . GLY B 1 64 ? -3.363 43.188 19.344 1 96.69 64 GLY B C 1
ATOM 2845 O O . GLY B 1 64 ? -2.416 43.438 20.094 1 96.69 64 GLY B O 1
ATOM 2846 N N . LYS B 1 65 ? -4.191 42.156 19.531 1 95.94 65 LYS B N 1
ATOM 2847 C CA . LYS B 1 65 ? -4.098 41.344 20.75 1 95.94 65 LYS B CA 1
ATOM 2848 C C . LYS B 1 65 ? -3.584 39.938 20.438 1 95.94 65 LYS B C 1
ATOM 2850 O O . LYS B 1 65 ? -3.504 39.094 21.328 1 95.94 65 LYS B O 1
ATOM 2855 N N . LEU B 1 66 ? -3.188 39.688 19.266 1 98.19 66 LEU B N 1
ATOM 2856 C CA . LEU B 1 66 ? -2.777 38.344 18.875 1 98.19 66 LEU B CA 1
ATOM 2857 C C . LEU B 1 66 ? -1.58 37.875 19.703 1 98.19 66 LEU B C 1
ATOM 2859 O O . LEU B 1 66 ? -0.57 38.562 19.781 1 98.19 66 LEU B O 1
ATOM 2863 N N . LYS B 1 67 ? -1.659 36.688 20.281 1 98.25 67 LYS B N 1
ATOM 2864 C CA . LYS B 1 67 ? -0.598 36.188 21.156 1 98.25 67 LYS B CA 1
ATOM 2865 C C . LYS B 1 67 ? -0.1 34.812 20.688 1 98.25 67 LYS B C 1
ATOM 2867 O O . LYS B 1 67 ? 1.06 34.469 20.922 1 98.25 67 LYS B O 1
ATOM 2872 N N . LEU B 1 68 ? -0.985 34.062 20.078 1 98.62 68 LEU B N 1
ATOM 2873 C CA . LEU B 1 68 ? -0.689 32.656 19.75 1 98.62 68 LEU B CA 1
ATOM 2874 C C . LEU B 1 68 ? -1.093 32.344 18.312 1 98.62 68 LEU B C 1
ATOM 2876 O O . LEU B 1 68 ? -2.182 32.719 17.875 1 98.62 68 LEU B O 1
ATOM 2880 N N . ILE B 1 69 ? -0.194 31.812 17.578 1 98.62 69 ILE B N 1
ATOM 2881 C CA . ILE B 1 69 ? -0.446 31.297 16.234 1 98.62 69 ILE B CA 1
ATOM 2882 C C . ILE B 1 69 ? -0.154 29.797 16.203 1 98.62 69 ILE B C 1
ATOM 2884 O O . ILE B 1 69 ? 0.932 29.359 16.594 1 98.62 69 ILE B O 1
ATOM 2888 N N . ILE B 1 70 ? -1.152 29.016 15.781 1 98.44 70 ILE B N 1
ATOM 2889 C CA . ILE B 1 70 ? -0.979 27.578 15.742 1 98.44 70 ILE B CA 1
ATOM 2890 C C . ILE B 1 70 ? -1.094 27.078 14.305 1 98.44 70 ILE B C 1
ATOM 2892 O O . ILE B 1 70 ? -2.08 27.359 13.617 1 98.44 70 ILE B O 1
ATOM 2896 N N . ARG B 1 71 ? -0.1 26.5 13.859 1 97.38 71 ARG B N 1
ATOM 2897 C CA . ARG B 1 71 ? -0.198 25.75 12.617 1 97.38 71 ARG B CA 1
ATOM 2898 C C . ARG B 1 71 ? -0.746 24.344 12.875 1 97.38 71 ARG B C 1
ATOM 2900 O O . ARG B 1 71 ? -0.049 23.5 13.422 1 97.38 71 ARG B O 1
ATOM 2907 N N . ALA B 1 72 ? -1.964 24.094 12.477 1 95.38 72 ALA B N 1
ATOM 2908 C CA . ALA B 1 72 ? -2.568 22.781 12.594 1 95.38 72 ALA B CA 1
ATOM 2909 C C . ALA B 1 72 ? -1.942 21.797 11.609 1 95.38 72 ALA B C 1
ATOM 2911 O O . ALA B 1 72 ? -2.586 21.375 10.648 1 95.38 72 ALA B O 1
ATOM 2912 N N . GLY B 1 73 ? -0.821 21.266 11.844 1 91.81 73 GLY B N 1
ATOM 2913 C CA . GLY B 1 73 ? 0.036 20.391 11.055 1 91.81 73 GLY B CA 1
ATOM 2914 C C . GLY B 1 73 ? 1.46 20.328 11.57 1 91.81 73 GLY B C 1
ATOM 2915 O O . GLY B 1 73 ? 1.792 20.969 12.57 1 91.81 73 GLY B O 1
ATOM 2916 N N . VAL B 1 74 ? 2.309 19.594 10.922 1 86.56 74 VAL B N 1
ATOM 2917 C CA . VAL B 1 74 ? 3.674 19.375 11.383 1 86.56 74 VAL B CA 1
ATOM 2918 C C . VAL B 1 74 ? 4.562 20.531 10.922 1 86.56 74 VAL B C 1
ATOM 2920 O O . VAL B 1 74 ? 5.301 21.109 11.727 1 86.56 74 VAL B O 1
ATOM 2923 N N . GLY B 1 75 ? 4.527 20.828 9.656 1 85.81 75 GLY B N 1
ATOM 2924 C CA . GLY B 1 75 ? 5.363 21.875 9.102 1 85.81 75 GLY B CA 1
ATOM 2925 C C . GLY B 1 75 ? 4.859 23.281 9.414 1 85.81 75 GLY B C 1
ATOM 2926 O O . GLY B 1 75 ? 3.65 23.5 9.508 1 85.81 75 GLY B O 1
ATOM 2927 N N . VAL B 1 76 ? 5.789 24.25 9.547 1 90.62 76 VAL B N 1
ATOM 2928 C CA . VAL B 1 76 ? 5.418 25.625 9.859 1 90.62 76 VAL B CA 1
ATOM 2929 C C . VAL B 1 76 ? 5.953 26.562 8.789 1 90.62 76 VAL B C 1
ATOM 2931 O O . VAL B 1 76 ? 6.219 27.75 9.055 1 90.62 76 VAL B O 1
ATOM 2934 N N . ASP B 1 77 ? 6.121 26.031 7.594 1 86.94 77 ASP B N 1
ATOM 2935 C CA . ASP B 1 77 ? 6.762 26.75 6.504 1 86.94 77 ASP B CA 1
ATOM 2936 C C . ASP B 1 77 ? 5.914 27.953 6.066 1 86.94 77 ASP B C 1
ATOM 2938 O O . ASP B 1 77 ? 6.434 28.906 5.496 1 86.94 77 ASP B O 1
ATOM 2942 N N . ASN B 1 78 ? 4.68 27.938 6.379 1 91.94 78 ASN B N 1
ATOM 2943 C CA . ASN B 1 78 ? 3.781 28.984 5.906 1 91.94 78 ASN B CA 1
ATOM 2944 C C . ASN B 1 78 ? 3.627 30.109 6.934 1 91.94 78 ASN B C 1
ATOM 2946 O O . ASN B 1 78 ? 2.807 31 6.762 1 91.94 78 ASN B O 1
ATOM 2950 N N . ILE B 1 79 ? 4.418 30.125 7.992 1 96.94 79 ILE B N 1
ATOM 2951 C CA . ILE B 1 79 ? 4.375 31.156 9.031 1 96.94 79 ILE B CA 1
ATOM 2952 C C . ILE B 1 79 ? 5.754 31.812 9.172 1 96.94 79 ILE B C 1
ATOM 2954 O O . ILE B 1 79 ? 6.766 31.109 9.258 1 96.94 79 ILE B O 1
ATOM 2958 N N . ASP B 1 80 ? 5.789 33.125 9.125 1 97.19 80 ASP B N 1
ATOM 2959 C CA . ASP B 1 80 ? 7.02 33.844 9.422 1 97.19 80 ASP B CA 1
ATOM 2960 C C . ASP B 1 80 ? 7.297 33.875 10.922 1 97.19 80 ASP B C 1
ATOM 2962 O O . ASP B 1 80 ? 7.016 34.875 11.594 1 97.19 80 ASP B O 1
ATOM 2966 N N . ILE B 1 81 ? 7.941 32.875 11.367 1 97.25 81 ILE B N 1
ATOM 2967 C CA . ILE B 1 81 ? 8.125 32.656 12.797 1 97.25 81 ILE B CA 1
ATOM 2968 C C . ILE B 1 81 ? 8.992 33.75 13.391 1 97.25 81 ILE B C 1
ATOM 2970 O O . ILE B 1 81 ? 8.727 34.25 14.492 1 97.25 81 ILE B O 1
ATOM 2974 N N . LYS B 1 82 ? 10.023 34.125 12.719 1 96.5 82 LYS B N 1
ATOM 2975 C CA . LYS B 1 82 ? 10.93 35.188 13.195 1 96.5 82 LYS B CA 1
ATOM 2976 C C . LYS B 1 82 ? 10.172 36.469 13.484 1 96.5 82 LYS B C 1
ATOM 2978 O O . LYS B 1 82 ? 10.312 37.062 14.562 1 96.5 82 LYS B O 1
ATOM 2983 N N . THR B 1 83 ? 9.406 36.875 12.484 1 97.88 83 THR B N 1
ATOM 2984 C CA . THR B 1 83 ? 8.625 38.094 12.641 1 97.88 83 THR B CA 1
ATOM 2985 C C . THR B 1 83 ? 7.621 37.969 13.781 1 97.88 83 THR B C 1
ATOM 2987 O O . THR B 1 83 ? 7.422 38.906 14.562 1 97.88 83 THR B O 1
ATOM 2990 N N . ALA B 1 84 ? 6.957 36.781 13.875 1 98.25 84 ALA B N 1
ATOM 2991 C CA . ALA B 1 84 ? 5.996 36.531 14.945 1 98.25 84 ALA B CA 1
ATOM 2992 C C . ALA B 1 84 ? 6.648 36.719 16.312 1 98.25 84 ALA B C 1
ATOM 2994 O O . ALA B 1 84 ? 6.113 37.406 17.188 1 98.25 84 ALA B O 1
ATOM 2995 N N . GLU B 1 85 ? 7.785 36.125 16.484 1 97 85 GLU B N 1
ATOM 2996 C CA . GLU B 1 85 ? 8.508 36.188 17.75 1 97 85 GLU B CA 1
ATOM 2997 C C . GLU B 1 85 ? 8.953 37.625 18.062 1 97 85 GLU B C 1
ATOM 2999 O O . GLU B 1 85 ? 8.922 38.031 19.219 1 97 85 GLU B O 1
ATOM 3004 N N . GLU B 1 86 ? 9.375 38.312 17.031 1 97.31 86 GLU B N 1
ATOM 3005 C CA . GLU B 1 86 ? 9.789 39.719 17.188 1 97.31 86 GLU B CA 1
ATOM 3006 C C . GLU B 1 86 ? 8.656 40.562 17.766 1 97.31 86 GLU B C 1
ATOM 3008 O O . GLU B 1 86 ? 8.906 41.5 18.516 1 97.31 86 GLU B O 1
ATOM 3013 N N . TYR B 1 87 ? 7.488 40.25 17.438 1 97.38 87 TYR B N 1
ATOM 3014 C CA . TYR B 1 87 ? 6.348 41.031 17.906 1 97.38 87 TYR B CA 1
ATOM 3015 C C . TYR B 1 87 ? 5.715 40.406 19.141 1 97.38 87 TYR B C 1
ATOM 3017 O O . TYR B 1 87 ? 4.598 40.75 19.516 1 97.38 87 TYR B O 1
ATOM 3025 N N . GLY B 1 88 ? 6.395 39.375 19.688 1 96.94 88 GLY B N 1
ATOM 3026 C CA . GLY B 1 88 ? 5.977 38.781 20.938 1 96.94 88 GLY B CA 1
ATOM 3027 C C . GLY B 1 88 ? 4.898 37.719 20.781 1 96.94 88 GLY B C 1
ATOM 3028 O O . GLY B 1 88 ? 4.219 37.375 21.75 1 96.94 88 GLY B O 1
ATOM 3029 N N . MET B 1 89 ? 4.641 37.219 19.594 1 98.06 89 MET B N 1
ATOM 3030 C CA . MET B 1 89 ? 3.668 36.156 19.344 1 98.06 89 MET B CA 1
ATOM 3031 C C . MET B 1 89 ? 4.324 34.812 19.438 1 98.06 89 MET B C 1
ATOM 3033 O O . MET B 1 89 ? 5.438 34.594 18.938 1 98.06 89 MET B O 1
ATOM 3037 N N . VAL B 1 90 ? 3.645 33.875 20.078 1 98.25 90 VAL B N 1
ATOM 3038 C CA . VAL B 1 90 ? 4.133 32.5 20.188 1 98.25 90 VAL B CA 1
ATOM 3039 C C . VAL B 1 90 ? 3.59 31.656 19.047 1 98.25 90 VAL B C 1
ATOM 3041 O O . VAL B 1 90 ? 2.406 31.734 18.703 1 98.25 90 VAL B O 1
ATOM 3044 N N . VAL B 1 91 ? 4.473 30.938 18.391 1 98.25 91 VAL B N 1
ATOM 3045 C CA . VAL B 1 91 ? 4.066 30.047 17.312 1 98.25 91 VAL B CA 1
ATOM 3046 C C . VAL B 1 91 ? 4.207 28.594 17.75 1 98.25 91 VAL B C 1
ATOM 3048 O O . VAL B 1 91 ? 5.246 28.203 18.281 1 98.25 91 VAL B O 1
ATOM 3051 N N . LYS B 1 92 ? 3.139 27.844 17.672 1 97.56 92 LYS B N 1
ATOM 3052 C CA . LYS B 1 92 ? 3.119 26.406 17.969 1 97.56 92 LYS B CA 1
ATOM 3053 C C . LYS B 1 92 ? 2.58 25.609 16.781 1 97.56 92 LYS B C 1
ATOM 3055 O O . LYS B 1 92 ? 1.981 26.172 15.859 1 97.56 92 LYS B O 1
ATOM 3060 N N . ASN B 1 93 ? 2.92 24.422 16.688 1 96.56 93 ASN B N 1
ATOM 3061 C CA . ASN B 1 93 ? 2.355 23.5 15.703 1 96.56 93 ASN B CA 1
ATOM 3062 C C . ASN B 1 93 ? 1.854 22.219 16.359 1 96.56 93 ASN B C 1
ATOM 3064 O O . ASN B 1 93 ? 1.72 22.156 17.594 1 96.56 93 ASN B O 1
ATOM 3068 N N . THR B 1 94 ? 1.314 21.266 15.602 1 94.88 94 THR B N 1
ATOM 3069 C CA . THR B 1 94 ? 0.807 19.984 16.094 1 94.88 94 THR B CA 1
ATOM 3070 C C . THR B 1 94 ? 1.627 18.828 15.539 1 94.88 94 THR B C 1
ATOM 3072 O O . THR B 1 94 ? 1.129 18.047 14.727 1 94.88 94 THR B O 1
ATOM 3075 N N . PRO B 1 95 ? 2.832 18.594 16 1 90.56 95 PRO B N 1
ATOM 3076 C CA . PRO B 1 95 ? 3.818 17.703 15.383 1 90.56 95 PRO B CA 1
ATOM 3077 C C . PRO B 1 95 ? 3.516 16.234 15.625 1 90.56 95 PRO B C 1
ATOM 3079 O O . PRO B 1 95 ? 4.066 15.359 14.938 1 90.56 95 PRO B O 1
ATOM 3082 N N . TYR B 1 96 ? 2.656 15.836 16.531 1 90.44 96 TYR B N 1
ATOM 3083 C CA . TYR B 1 96 ? 2.467 14.445 16.938 1 90.44 96 TYR B CA 1
ATOM 3084 C C . TYR B 1 96 ? 1.282 13.828 16.203 1 90.44 96 TYR B C 1
ATOM 3086 O O . TYR B 1 96 ? 1.217 12.602 16.031 1 90.44 96 TYR B O 1
ATOM 3094 N N . ALA B 1 97 ? 0.454 14.633 15.695 1 92.88 97 ALA B N 1
ATOM 3095 C CA . ALA B 1 97 ? -0.89 14.211 15.305 1 92.88 97 ALA B CA 1
ATOM 3096 C C . ALA B 1 97 ? -0.854 13.391 14.023 1 92.88 97 ALA B C 1
ATOM 3098 O O . ALA B 1 97 ? -1.717 12.539 13.797 1 92.88 97 ALA B O 1
ATOM 3099 N N . SER B 1 98 ? 0.155 13.555 13.18 1 95.19 98 SER B N 1
ATOM 3100 C CA . SER B 1 98 ? 0.073 12.961 11.844 1 95.19 98 SER B CA 1
ATOM 3101 C C . SER B 1 98 ? 1.118 11.867 11.656 1 95.19 98 SER B C 1
ATOM 3103 O O . SER B 1 98 ? 1.216 11.273 10.586 1 95.19 98 SER B O 1
ATOM 3105 N N . SER B 1 99 ? 1.867 11.555 12.688 1 96.62 99 SER B N 1
ATOM 3106 C CA . SER B 1 99 ? 3.014 10.656 12.57 1 96.62 99 SER B CA 1
ATOM 3107 C C . SER B 1 99 ? 2.604 9.305 12 1 96.62 99 SER B C 1
ATOM 3109 O O . SER B 1 99 ? 3.201 8.828 11.039 1 96.62 99 SER B O 1
ATOM 3111 N N . ASN B 1 100 ? 1.554 8.734 12.562 1 97.69 100 ASN B N 1
ATOM 3112 C CA . ASN B 1 100 ? 1.11 7.418 12.117 1 97.69 100 ASN B CA 1
ATOM 3113 C C . ASN B 1 100 ? 0.567 7.465 10.688 1 97.69 100 ASN B C 1
ATOM 3115 O O . ASN B 1 100 ? 0.85 6.578 9.883 1 97.69 100 ASN B O 1
ATOM 3119 N N . SER B 1 101 ? -0.215 8.477 10.406 1 98.38 101 SER B N 1
ATOM 3120 C CA . SER B 1 101 ? -0.809 8.625 9.078 1 98.38 101 SER B CA 1
ATOM 3121 C C . SER B 1 101 ? 0.264 8.742 8 1 98.38 101 SER B C 1
ATOM 3123 O O . SER B 1 101 ? 0.164 8.109 6.949 1 98.38 101 SER B O 1
ATOM 3125 N N . VAL B 1 102 ? 1.265 9.516 8.258 1 98.38 102 VAL B N 1
ATOM 3126 C CA . VAL B 1 102 ? 2.326 9.719 7.273 1 98.38 102 VAL B CA 1
ATOM 3127 C C . VAL B 1 102 ? 3.133 8.43 7.117 1 98.38 102 VAL B C 1
ATOM 3129 O O . VAL B 1 102 ? 3.516 8.062 6 1 98.38 102 VAL B O 1
ATOM 3132 N N . ALA B 1 103 ? 3.4 7.734 8.242 1 98.69 103 ALA B N 1
ATOM 3133 C CA . ALA B 1 103 ? 4.113 6.461 8.188 1 98.69 103 ALA B CA 1
ATOM 3134 C C . ALA B 1 103 ? 3.355 5.441 7.34 1 98.69 103 ALA B C 1
ATOM 3136 O O . ALA B 1 103 ? 3.953 4.73 6.531 1 98.69 103 ALA B O 1
ATOM 3137 N N . GLU B 1 104 ? 2.035 5.398 7.496 1 98.81 104 GLU B N 1
ATOM 3138 C CA . GLU B 1 104 ? 1.219 4.465 6.727 1 98.81 104 GLU B CA 1
ATOM 3139 C C . GLU B 1 104 ? 1.229 4.816 5.242 1 98.81 104 GLU B C 1
ATOM 3141 O O . GLU B 1 104 ? 1.225 3.926 4.387 1 98.81 104 GLU B O 1
ATOM 3146 N N . LEU B 1 105 ? 1.245 6.082 4.969 1 98.88 105 LEU B N 1
ATOM 3147 C CA . LEU B 1 105 ? 1.281 6.465 3.559 1 98.88 105 LEU B CA 1
ATOM 3148 C C . LEU B 1 105 ? 2.629 6.113 2.936 1 98.88 105 LEU B C 1
ATOM 3150 O O . LEU B 1 105 ? 2.689 5.688 1.78 1 98.88 105 LEU B O 1
ATOM 3154 N N . ALA B 1 106 ? 3.707 6.34 3.707 1 98.88 106 ALA B N 1
ATOM 3155 C CA . ALA B 1 106 ? 5.023 5.934 3.221 1 98.88 106 ALA B CA 1
ATOM 3156 C C . ALA B 1 106 ? 5.055 4.441 2.902 1 98.88 106 ALA B C 1
ATOM 3158 O O . ALA B 1 106 ? 5.551 4.035 1.85 1 98.88 106 ALA B O 1
ATOM 3159 N N . LEU B 1 107 ? 4.5 3.676 3.791 1 98.81 107 LEU B N 1
ATOM 3160 C CA . LEU B 1 107 ? 4.414 2.234 3.578 1 98.81 107 LEU B CA 1
ATOM 3161 C C . LEU B 1 107 ? 3.559 1.916 2.357 1 98.81 107 LEU B C 1
ATOM 3163 O O . LEU B 1 107 ? 3.891 1.02 1.578 1 98.81 107 LEU B O 1
ATOM 3167 N N . ALA B 1 108 ? 2.438 2.602 2.215 1 98.88 108 ALA B N 1
ATOM 3168 C CA . ALA B 1 108 ? 1.554 2.426 1.064 1 98.88 108 ALA B CA 1
ATOM 3169 C C . ALA B 1 108 ? 2.309 2.639 -0.245 1 98.88 108 ALA B C 1
ATOM 3171 O O . ALA B 1 108 ? 2.166 1.854 -1.186 1 98.88 108 ALA B O 1
ATOM 3172 N N . HIS B 1 109 ? 3.104 3.672 -0.273 1 98.94 109 HIS B N 1
ATOM 3173 C CA . HIS B 1 109 ? 3.881 3.959 -1.473 1 98.94 109 HIS B CA 1
ATOM 3174 C C . HIS B 1 109 ? 4.949 2.895 -1.705 1 98.94 109 HIS B C 1
ATOM 3176 O O . HIS B 1 109 ? 5.242 2.541 -2.85 1 98.94 109 HIS B O 1
ATOM 3182 N N . MET B 1 110 ? 5.578 2.393 -0.645 1 98.88 110 MET B N 1
ATOM 3183 C CA . MET B 1 110 ? 6.535 1.3 -0.795 1 98.88 110 MET B CA 1
ATOM 3184 C C . MET B 1 110 ? 5.887 0.102 -1.482 1 98.88 110 MET B C 1
ATOM 3186 O O . MET B 1 110 ? 6.43 -0.427 -2.455 1 98.88 110 MET B O 1
ATOM 3190 N N . PHE B 1 111 ? 4.707 -0.265 -1.029 1 98.81 111 PHE B N 1
ATOM 3191 C CA . PHE B 1 111 ? 3.992 -1.381 -1.637 1 98.81 111 PHE B CA 1
ATOM 3192 C C . PHE B 1 111 ? 3.619 -1.062 -3.08 1 98.81 111 PHE B C 1
ATOM 3194 O O . PHE B 1 111 ? 3.699 -1.93 -3.953 1 98.81 111 PHE B O 1
ATOM 3201 N N . ALA B 1 112 ? 3.188 0.171 -3.293 1 98.75 112 ALA B N 1
ATOM 3202 C CA . ALA B 1 112 ? 2.697 0.554 -4.613 1 98.75 112 ALA B CA 1
ATOM 3203 C C . ALA B 1 112 ? 3.791 0.405 -5.668 1 98.75 112 ALA B C 1
ATOM 3205 O O . ALA B 1 112 ? 3.543 -0.112 -6.762 1 98.75 112 ALA B O 1
ATOM 3206 N N . VAL B 1 113 ? 4.992 0.815 -5.348 1 98.75 113 VAL B N 1
ATOM 3207 C CA . VAL B 1 113 ? 6.066 0.765 -6.336 1 98.75 113 VAL B CA 1
ATOM 3208 C C . VAL B 1 113 ? 6.66 -0.641 -6.379 1 98.75 113 VAL B C 1
ATOM 3210 O O . VAL B 1 113 ? 7.082 -1.109 -7.441 1 98.75 113 VAL B O 1
ATOM 3213 N N . ALA B 1 114 ? 6.656 -1.345 -5.254 1 98.75 114 ALA B N 1
ATOM 3214 C CA . ALA B 1 114 ? 7.188 -2.703 -5.199 1 98.75 114 ALA B CA 1
ATOM 3215 C C . ALA B 1 114 ? 6.324 -3.662 -6.016 1 98.75 114 ALA B C 1
ATOM 3217 O O . ALA B 1 114 ? 6.832 -4.633 -6.578 1 98.75 114 ALA B O 1
ATOM 3218 N N . ARG B 1 115 ? 5.027 -3.336 -6.078 1 98.69 115 ARG B N 1
ATOM 3219 C CA . ARG B 1 115 ? 4.094 -4.312 -6.629 1 98.69 115 ARG B CA 1
ATOM 3220 C C . ARG B 1 115 ? 3.352 -3.742 -7.832 1 98.69 115 ARG B C 1
ATOM 3222 O O . ARG B 1 115 ? 2.281 -4.234 -8.195 1 98.69 115 ARG B O 1
ATOM 3229 N N . PHE B 1 116 ? 3.803 -2.633 -8.391 1 98.5 116 PHE B N 1
ATOM 3230 C CA . PHE B 1 116 ? 3.281 -2.02 -9.602 1 98.5 116 PHE B CA 1
ATOM 3231 C C . PHE B 1 116 ? 1.823 -1.611 -9.422 1 98.5 116 PHE B C 1
ATOM 3233 O O . PHE B 1 116 ? 1.049 -1.612 -10.383 1 98.5 116 PHE B O 1
ATOM 3240 N N . LEU B 1 117 ? 1.479 -1.361 -8.188 1 98.38 117 LEU B N 1
ATOM 3241 C CA . LEU B 1 117 ? 0.093 -1.015 -7.895 1 98.38 117 LEU B CA 1
ATOM 3242 C C . LEU B 1 117 ? -0.265 0.344 -8.492 1 98.38 117 LEU B C 1
ATOM 3244 O O . LEU B 1 117 ? -1.322 0.498 -9.102 1 98.38 117 LEU B O 1
ATOM 3248 N N . GLY B 1 118 ? 0.615 1.363 -8.305 1 97.25 118 GLY B N 1
ATOM 3249 C CA . GLY B 1 118 ? 0.377 2.68 -8.875 1 97.25 118 GLY B CA 1
ATOM 3250 C C . GLY B 1 118 ? 0.239 2.658 -10.383 1 97.25 118 GLY B C 1
ATOM 3251 O O . GLY B 1 118 ? -0.697 3.242 -10.938 1 97.25 118 GLY B O 1
ATOM 3252 N N . THR B 1 119 ? 1.128 1.948 -11.023 1 96.81 119 THR B N 1
ATOM 3253 C CA . THR B 1 119 ? 1.135 1.826 -12.477 1 96.81 119 THR B CA 1
ATOM 3254 C C . THR B 1 119 ? -0.108 1.086 -12.961 1 96.81 119 THR B C 1
ATOM 3256 O O . THR B 1 119 ? -0.728 1.484 -13.953 1 96.81 119 THR B O 1
ATOM 3259 N N . SER B 1 120 ? -0.475 0.075 -12.273 1 98.19 120 SER B N 1
ATOM 3260 C CA . SER B 1 120 ? -1.616 -0.747 -12.664 1 98.19 120 SER B CA 1
ATOM 3261 C C . SER B 1 120 ? -2.914 0.055 -12.617 1 98.19 120 SER B C 1
ATOM 3263 O O . SER B 1 120 ? -3.762 -0.08 -13.508 1 98.19 120 SER B O 1
ATOM 3265 N N . ASN B 1 121 ? -3.066 0.887 -11.578 1 98 121 ASN B N 1
ATOM 3266 C CA . ASN B 1 121 ? -4.277 1.689 -11.445 1 98 121 ASN B CA 1
ATOM 3267 C C . ASN B 1 121 ? -4.422 2.68 -12.594 1 98 121 ASN B C 1
ATOM 3269 O O . ASN B 1 121 ? -5.535 3.104 -12.922 1 98 121 ASN B O 1
ATOM 3273 N N . TYR B 1 122 ? -3.336 3.027 -13.234 1 97.31 122 TYR B N 1
ATOM 3274 C CA . TYR B 1 122 ? -3.365 3.912 -14.391 1 97.31 122 TYR B CA 1
ATOM 3275 C C . TYR B 1 122 ? -3.578 3.123 -15.68 1 97.31 122 TYR B C 1
ATOM 3277 O O . TYR B 1 122 ? -4.5 3.41 -16.453 1 97.31 122 TYR B O 1
ATOM 3285 N N . THR B 1 123 ? -2.818 2.049 -15.914 1 97.75 123 THR B N 1
ATOM 3286 C CA . THR B 1 123 ? -2.797 1.341 -17.188 1 97.75 123 THR B CA 1
ATOM 3287 C C . THR B 1 123 ? -4.086 0.548 -17.391 1 97.75 123 THR B C 1
ATOM 3289 O O . THR B 1 123 ? -4.602 0.466 -18.516 1 97.75 123 THR B O 1
ATOM 3292 N N . MET B 1 124 ? -4.66 -0.013 -16.344 1 98 124 MET B N 1
ATOM 3293 C CA . MET B 1 124 ? -5.867 -0.823 -16.5 1 98 124 MET B CA 1
ATOM 3294 C C . MET B 1 124 ? -7.074 0.052 -16.828 1 98 124 MET B C 1
ATOM 3296 O O . MET B 1 124 ? -7.996 -0.387 -17.516 1 98 124 MET B O 1
ATOM 3300 N N . ARG B 1 125 ? -7.07 1.29 -16.328 1 97.19 125 ARG B N 1
ATOM 3301 C CA . ARG B 1 125 ? -8.125 2.232 -16.688 1 97.19 125 ARG B CA 1
ATOM 3302 C C . ARG B 1 125 ? -8.039 2.621 -18.156 1 97.19 125 ARG B C 1
ATOM 3304 O O . ARG B 1 125 ? -8.992 3.15 -18.734 1 97.19 125 ARG B O 1
ATOM 3311 N N . LYS B 1 126 ? -6.914 2.381 -18.75 1 95.81 126 LYS B N 1
ATOM 3312 C CA . LYS B 1 126 ? -6.715 2.623 -20.172 1 95.81 126 LYS B CA 1
ATOM 3313 C C . LYS B 1 126 ? -6.938 1.349 -20.984 1 95.81 126 LYS B C 1
ATOM 3315 O O . LYS B 1 126 ? -6.691 1.323 -22.188 1 95.81 126 LYS B O 1
ATOM 3320 N N . GLY B 1 127 ? -7.336 0.269 -20.312 1 96.44 127 GLY B N 1
ATOM 3321 C CA . GLY B 1 127 ? -7.688 -0.972 -20.984 1 96.44 127 GLY B CA 1
ATOM 3322 C C . GLY B 1 127 ? -6.52 -1.933 -21.125 1 96.44 127 GLY B C 1
ATOM 3323 O O . GLY B 1 127 ? -6.629 -2.965 -21.781 1 96.44 127 GLY B O 1
ATOM 3324 N N . GLU B 1 128 ? -5.398 -1.624 -20.469 1 97.06 128 GLU B N 1
ATOM 3325 C CA . GLU B 1 128 ? -4.227 -2.49 -20.578 1 97.06 128 GLU B CA 1
ATOM 3326 C C . GLU B 1 128 ? -4.254 -3.592 -19.531 1 97.06 128 GLU B C 1
ATOM 3328 O O . GLU B 1 128 ? -4.754 -3.385 -18.422 1 97.06 128 GLU B O 1
ATOM 3333 N N . TRP B 1 129 ? -3.828 -4.762 -19.875 1 97 129 TRP B N 1
ATOM 3334 C CA . TRP B 1 129 ? -3.621 -5.898 -18.984 1 97 129 TRP B CA 1
ATOM 3335 C C . TRP B 1 129 ? -2.17 -6.367 -19.031 1 97 129 TRP B C 1
ATOM 3337 O O . TRP B 1 129 ? -1.819 -7.254 -19.812 1 97 129 TRP B O 1
ATOM 3347 N N . ASN B 1 130 ? -1.33 -5.836 -18.125 1 97 130 ASN B N 1
ATOM 3348 C CA . ASN B 1 130 ? 0.117 -6 -18.219 1 97 130 ASN B CA 1
ATOM 3349 C C . ASN B 1 130 ? 0.632 -6.992 -17.188 1 97 130 ASN B C 1
ATOM 3351 O O . ASN B 1 130 ? 1.643 -6.738 -16.531 1 97 130 ASN B O 1
ATOM 3355 N N . LYS B 1 131 ? -0.048 -8.086 -17.031 1 94.19 131 LYS B N 1
ATOM 3356 C CA . LYS B 1 131 ? 0.29 -9.125 -16.062 1 94.19 131 LYS B CA 1
ATOM 3357 C C . LYS B 1 131 ? 1.742 -9.57 -16.219 1 94.19 131 LYS B C 1
ATOM 3359 O O . LYS B 1 131 ? 2.477 -9.656 -15.234 1 94.19 131 LYS B O 1
ATOM 3364 N N . LYS B 1 132 ? 2.213 -9.82 -17.406 1 91 132 LYS B N 1
ATOM 3365 C CA . LYS B 1 132 ? 3.541 -10.367 -17.688 1 91 132 LYS B CA 1
ATOM 3366 C C . LYS B 1 132 ? 4.625 -9.328 -17.406 1 91 132 LYS B C 1
ATOM 3368 O O . LYS B 1 132 ? 5.758 -9.688 -17.062 1 91 132 LYS B O 1
ATOM 3373 N N . LYS B 1 133 ? 4.262 -8.055 -17.469 1 95.69 133 LYS B N 1
ATOM 3374 C CA . LYS B 1 133 ? 5.227 -6.969 -17.312 1 95.69 133 LYS B CA 1
ATOM 3375 C C . LYS B 1 133 ? 5.426 -6.621 -15.844 1 95.69 133 LYS B C 1
ATOM 3377 O O . LYS B 1 133 ? 6.453 -6.047 -15.477 1 95.69 133 LYS B O 1
ATOM 3382 N N . TYR B 1 134 ? 4.48 -6.949 -15.039 1 97.25 134 TYR B N 1
ATOM 3383 C CA . TYR B 1 134 ? 4.48 -6.457 -13.672 1 97.25 134 TYR B CA 1
ATOM 3384 C C . TYR B 1 134 ? 4.949 -7.539 -12.703 1 97.25 134 TYR B C 1
ATOM 3386 O O . TYR B 1 134 ? 4.152 -8.086 -11.938 1 97.25 134 TYR B O 1
ATOM 3394 N N . LYS B 1 135 ? 6.23 -7.867 -12.781 1 96.81 135 LYS B N 1
ATOM 3395 C CA . LYS B 1 135 ? 6.887 -8.719 -11.797 1 96.81 135 LYS B CA 1
ATOM 3396 C C . LYS B 1 135 ? 7.52 -7.887 -10.688 1 96.81 135 LYS B C 1
ATOM 3398 O O . LYS B 1 135 ? 8.539 -7.234 -10.898 1 96.81 135 LYS B O 1
ATOM 3403 N N . GLY B 1 136 ? 6.922 -7.871 -9.555 1 98.06 136 GLY B N 1
ATOM 3404 C CA . GLY B 1 136 ? 7.363 -7.035 -8.453 1 98.06 136 GLY B CA 1
ATOM 3405 C C . GLY B 1 136 ? 8.273 -7.762 -7.477 1 98.06 136 GLY B C 1
ATOM 3406 O O . GLY B 1 136 ? 8.898 -8.766 -7.836 1 98.06 136 GLY B O 1
ATOM 3407 N N . VAL B 1 137 ? 8.422 -7.176 -6.258 1 98.62 137 VAL B N 1
ATOM 3408 C CA . VAL B 1 137 ? 9.219 -7.762 -5.18 1 98.62 137 VAL B CA 1
ATOM 3409 C C . VAL B 1 137 ? 8.422 -7.727 -3.877 1 98.62 137 VAL B C 1
ATOM 3411 O O . VAL B 1 137 ? 7.512 -6.914 -3.719 1 98.62 137 VAL B O 1
ATOM 3414 N N . GLU B 1 138 ? 8.656 -8.625 -2.984 1 98.69 138 GLU B N 1
ATOM 3415 C CA . GLU B 1 138 ? 8.164 -8.555 -1.612 1 98.69 138 GLU B CA 1
ATOM 3416 C C . GLU B 1 138 ? 8.969 -7.559 -0.787 1 98.69 138 GLU B C 1
ATOM 3418 O O . GLU B 1 138 ? 10.18 -7.402 -0.995 1 98.69 138 GLU B O 1
ATOM 3423 N N . ILE B 1 139 ? 8.297 -6.863 0.169 1 98.62 139 ILE B N 1
ATOM 3424 C CA . ILE B 1 139 ? 9.078 -5.969 1.016 1 98.62 139 ILE B CA 1
ATOM 3425 C C . ILE B 1 139 ? 9.703 -6.758 2.166 1 98.62 139 ILE B C 1
ATOM 3427 O O . ILE B 1 139 ? 10.719 -6.352 2.729 1 98.62 139 ILE B O 1
ATOM 3431 N N . GLU B 1 140 ? 8.992 -7.906 2.553 1 98.5 140 GLU B N 1
ATOM 3432 C CA . GLU B 1 140 ? 9.578 -8.766 3.58 1 98.5 140 GLU B CA 1
ATOM 3433 C C . GLU B 1 140 ? 10.992 -9.195 3.199 1 98.5 140 GLU B C 1
ATOM 3435 O O . GLU B 1 140 ? 11.25 -9.562 2.053 1 98.5 140 GLU B O 1
ATOM 3440 N N . GLY B 1 141 ? 11.875 -9.055 4.145 1 98.38 141 GLY B N 1
ATOM 3441 C CA . GLY B 1 141 ? 13.25 -9.477 3.932 1 98.38 141 GLY B CA 1
ATOM 3442 C C . GLY B 1 141 ? 14.125 -8.383 3.352 1 98.38 141 GLY B C 1
ATOM 3443 O O . GLY B 1 141 ? 15.352 -8.5 3.338 1 98.38 141 GLY B O 1
ATOM 3444 N N . LYS B 1 142 ? 13.57 -7.309 2.855 1 98.88 142 LYS B N 1
ATOM 3445 C CA . LYS B 1 142 ? 14.328 -6.207 2.27 1 98.88 142 LYS B CA 1
ATOM 3446 C C . LYS B 1 142 ? 14.805 -5.234 3.346 1 98.88 142 LYS B C 1
ATOM 3448 O O . LYS B 1 142 ? 14.266 -5.215 4.453 1 98.88 142 LYS B O 1
ATOM 3453 N N . THR B 1 143 ? 15.766 -4.465 3.059 1 98.94 143 THR B N 1
ATOM 3454 C CA . THR B 1 143 ? 16.312 -3.465 3.971 1 98.94 143 THR B CA 1
ATOM 3455 C C . THR B 1 143 ? 15.68 -2.098 3.707 1 98.94 143 THR B C 1
ATOM 3457 O O . THR B 1 143 ? 15.703 -1.607 2.578 1 98.94 143 THR B O 1
ATOM 3460 N N . LEU B 1 144 ? 15.117 -1.539 4.734 1 98.94 144 LEU B N 1
ATOM 3461 C CA . LEU B 1 144 ? 14.609 -0.172 4.684 1 98.94 144 LEU B CA 1
ATOM 3462 C C . LEU B 1 144 ? 15.586 0.793 5.352 1 98.94 144 LEU B C 1
ATOM 3464 O O . LEU B 1 144 ? 15.914 0.639 6.531 1 98.94 144 LEU B O 1
ATOM 3468 N N . GLY B 1 145 ? 16.125 1.732 4.566 1 98.94 145 GLY B N 1
ATOM 3469 C CA . GLY B 1 145 ? 16.875 2.852 5.109 1 98.94 145 GLY B CA 1
ATOM 3470 C C . GLY B 1 145 ? 16.016 4.074 5.379 1 98.94 145 GLY B C 1
ATOM 3471 O O . GLY B 1 145 ? 15.461 4.668 4.453 1 98.94 145 GLY B O 1
ATOM 3472 N N . ILE B 1 146 ? 15.922 4.469 6.617 1 98.94 146 ILE B N 1
ATOM 3473 C CA . ILE B 1 146 ? 15.141 5.641 7.012 1 98.94 146 ILE B CA 1
ATOM 3474 C C . ILE B 1 146 ? 16.078 6.824 7.246 1 98.94 146 ILE B C 1
ATOM 3476 O O . ILE B 1 146 ? 17.016 6.734 8.039 1 98.94 146 ILE B O 1
ATOM 3480 N N . VAL B 1 147 ? 15.875 7.887 6.488 1 98.88 147 VAL B N 1
ATOM 3481 C CA . VAL B 1 147 ? 16.609 9.125 6.715 1 98.88 147 VAL B CA 1
ATOM 3482 C C . VAL B 1 147 ? 15.758 10.094 7.539 1 98.88 147 VAL B C 1
ATOM 3484 O O . VAL B 1 147 ? 14.789 10.664 7.031 1 98.88 147 VAL B O 1
ATOM 3487 N N . GLY B 1 148 ? 16.141 10.367 8.734 1 98.12 148 GLY B N 1
ATOM 3488 C CA . GLY B 1 148 ? 15.344 11.086 9.711 1 98.12 148 GLY B CA 1
ATOM 3489 C C . GLY B 1 148 ? 14.562 10.172 10.641 1 98.12 148 GLY B C 1
ATOM 3490 O O . GLY B 1 148 ? 13.477 9.711 10.297 1 98.12 148 GLY B O 1
ATOM 3491 N N . MET B 1 149 ? 15.133 9.977 11.828 1 97.69 149 MET B N 1
ATOM 3492 C CA . MET B 1 149 ? 14.531 9.062 12.805 1 97.69 149 MET B CA 1
ATOM 3493 C C . MET B 1 149 ? 13.812 9.836 13.906 1 97.69 149 MET B C 1
ATOM 3495 O O . MET B 1 149 ? 14.062 9.609 15.086 1 97.69 149 MET B O 1
ATOM 3499 N N . GLY B 1 150 ? 12.992 10.797 13.406 1 95.44 150 GLY B N 1
ATOM 3500 C CA . GLY B 1 150 ? 12.062 11.477 14.297 1 95.44 150 GLY B CA 1
ATOM 3501 C C . GLY B 1 150 ? 10.781 10.695 14.531 1 95.44 150 GLY B C 1
ATOM 3502 O O . GLY B 1 150 ? 10.781 9.461 14.484 1 95.44 150 GLY B O 1
ATOM 3503 N N . ARG B 1 151 ? 9.672 11.344 14.852 1 95.06 151 ARG B N 1
ATOM 3504 C CA . ARG B 1 151 ? 8.398 10.711 15.188 1 95.06 151 ARG B CA 1
ATOM 3505 C C . ARG B 1 151 ? 7.887 9.859 14.031 1 95.06 151 ARG B C 1
ATOM 3507 O O . ARG B 1 151 ? 7.523 8.695 14.227 1 95.06 151 ARG B O 1
ATOM 3514 N N . ILE B 1 152 ? 7.859 10.453 12.828 1 97.06 152 ILE B N 1
ATOM 3515 C CA . ILE B 1 152 ? 7.344 9.758 11.656 1 97.06 152 ILE B CA 1
ATOM 3516 C C . ILE B 1 152 ? 8.281 8.609 11.281 1 97.06 152 ILE B C 1
ATOM 3518 O O . ILE B 1 152 ? 7.828 7.488 11.023 1 97.06 152 ILE B O 1
ATOM 3522 N N . GLY B 1 153 ? 9.617 8.875 11.242 1 98.06 153 GLY B N 1
ATOM 3523 C CA . GLY B 1 153 ? 10.594 7.844 10.953 1 98.06 153 GLY B CA 1
ATOM 3524 C C . GLY B 1 153 ? 10.5 6.652 11.891 1 98.06 153 GLY B C 1
ATOM 3525 O O . GLY B 1 153 ? 10.555 5.504 11.453 1 98.06 153 GLY B O 1
ATOM 3526 N N . LYS B 1 154 ? 10.336 6.934 13.188 1 97.81 154 LYS B N 1
ATOM 3527 C CA . LYS B 1 154 ? 10.211 5.875 14.188 1 97.81 154 LYS B CA 1
ATOM 3528 C C . LYS B 1 154 ? 8.945 5.055 13.961 1 97.81 154 LYS B C 1
ATOM 3530 O O . LYS B 1 154 ? 8.969 3.826 14.062 1 97.81 154 LYS B O 1
ATOM 3535 N N . ALA B 1 155 ? 7.844 5.781 13.719 1 97.88 155 ALA B N 1
ATOM 3536 C CA . ALA B 1 155 ? 6.586 5.09 13.445 1 97.88 155 ALA B CA 1
ATOM 3537 C C . ALA B 1 155 ? 6.715 4.16 12.242 1 97.88 155 ALA B C 1
ATOM 3539 O O . ALA B 1 155 ? 6.227 3.029 12.273 1 97.88 155 ALA B O 1
ATOM 3540 N N . LEU B 1 156 ? 7.391 4.598 11.211 1 98.75 156 LEU B N 1
ATOM 3541 C CA . LEU B 1 156 ? 7.602 3.779 10.023 1 98.75 156 LEU B CA 1
ATOM 3542 C C . LEU B 1 156 ? 8.508 2.594 10.328 1 98.75 156 LEU B C 1
ATOM 3544 O O . LEU B 1 156 ? 8.266 1.481 9.852 1 98.75 156 LEU B O 1
ATOM 3548 N N . ALA B 1 157 ? 9.555 2.857 11.094 1 98.81 157 ALA B N 1
ATOM 3549 C CA . ALA B 1 157 ? 10.508 1.815 11.445 1 98.81 157 ALA B CA 1
ATOM 3550 C C . ALA B 1 157 ? 9.82 0.645 12.141 1 98.81 157 ALA B C 1
ATOM 3552 O O . ALA B 1 157 ? 10.062 -0.516 11.805 1 98.81 157 ALA B O 1
ATOM 3553 N N . ILE B 1 158 ? 8.977 0.959 13.055 1 98.19 158 ILE B N 1
ATOM 3554 C CA . ILE B 1 158 ? 8.266 -0.051 13.836 1 98.19 158 ILE B CA 1
ATOM 3555 C C . ILE B 1 158 ? 7.371 -0.879 12.914 1 98.19 158 ILE B C 1
ATOM 3557 O O . ILE B 1 158 ? 7.379 -2.111 12.977 1 98.19 158 ILE B O 1
ATOM 3561 N N . LYS B 1 159 ? 6.652 -0.251 12.07 1 98.62 159 LYS B N 1
ATOM 3562 C CA . LYS B 1 159 ? 5.746 -0.934 11.156 1 98.62 159 LYS B CA 1
ATOM 3563 C C . LYS B 1 159 ? 6.52 -1.792 10.156 1 98.62 159 LYS B C 1
ATOM 3565 O O . LYS B 1 159 ? 6.098 -2.902 9.828 1 98.62 159 LYS B O 1
ATOM 3570 N N . ALA B 1 160 ? 7.613 -1.235 9.602 1 98.81 160 ALA B N 1
ATOM 3571 C CA . ALA B 1 160 ? 8.414 -1.954 8.625 1 98.81 160 ALA B CA 1
ATOM 3572 C C . ALA B 1 160 ? 9.039 -3.207 9.234 1 98.81 160 ALA B C 1
ATOM 3574 O O . ALA B 1 160 ? 9.039 -4.273 8.609 1 98.81 160 ALA B O 1
ATOM 3575 N N . GLU B 1 161 ? 9.562 -3.059 10.414 1 98.62 161 GLU B N 1
ATOM 3576 C CA . GLU B 1 161 ? 10.133 -4.215 11.102 1 98.62 161 GLU B CA 1
ATOM 3577 C C . GLU B 1 161 ? 9.078 -5.293 11.328 1 98.62 161 GLU B C 1
ATOM 3579 O O . GLU B 1 161 ? 9.352 -6.484 11.156 1 98.62 161 GLU B O 1
ATOM 3584 N N . ALA B 1 162 ? 7.934 -4.887 11.734 1 97.75 162 ALA B N 1
ATOM 3585 C CA . ALA B 1 162 ? 6.84 -5.82 11.992 1 97.75 162 ALA B CA 1
ATOM 3586 C C . ALA B 1 162 ? 6.465 -6.586 10.727 1 97.75 162 ALA B C 1
ATOM 3588 O O . ALA B 1 162 ? 5.996 -7.727 10.797 1 97.75 162 ALA B O 1
ATOM 3589 N N . LEU B 1 163 ? 6.707 -6.035 9.586 1 98.56 163 LEU B N 1
ATOM 3590 C CA . LEU B 1 163 ? 6.383 -6.66 8.312 1 98.56 163 LEU B CA 1
ATOM 3591 C C . LEU B 1 163 ? 7.559 -7.484 7.793 1 98.56 163 LEU B C 1
ATOM 3593 O O . LEU B 1 163 ? 7.527 -7.973 6.664 1 98.56 163 LEU B O 1
ATOM 3597 N N . GLY B 1 164 ? 8.617 -7.562 8.57 1 98.44 164 GLY B N 1
ATOM 3598 C CA . GLY B 1 164 ? 9.711 -8.469 8.266 1 98.44 164 GLY B CA 1
ATOM 3599 C C . GLY B 1 164 ? 10.859 -7.789 7.535 1 98.44 164 GLY B C 1
ATOM 3600 O O . GLY B 1 164 ? 11.734 -8.461 6.98 1 98.44 164 GLY B O 1
ATOM 3601 N N . MET B 1 165 ? 10.891 -6.465 7.512 1 98.75 165 MET B N 1
ATOM 3602 C CA . MET B 1 165 ? 12.008 -5.75 6.902 1 98.75 165 MET B CA 1
ATOM 3603 C C . MET B 1 165 ? 13.156 -5.586 7.895 1 98.75 165 MET B C 1
ATOM 3605 O O . MET B 1 165 ? 12.938 -5.613 9.109 1 98.75 165 MET B O 1
ATOM 3609 N N . LYS B 1 166 ? 14.32 -5.477 7.355 1 98.81 166 LYS B N 1
ATOM 3610 C CA . LYS B 1 166 ? 15.445 -4.961 8.125 1 98.81 166 LYS B CA 1
ATOM 3611 C C . LYS B 1 166 ? 15.508 -3.438 8.055 1 98.81 166 LYS B C 1
ATOM 3613 O O . LYS B 1 166 ? 15.438 -2.855 6.973 1 98.81 166 LYS B O 1
ATOM 3618 N N . VAL B 1 167 ? 15.625 -2.785 9.219 1 98.88 167 VAL B N 1
ATOM 3619 C CA . VAL B 1 167 ? 15.578 -1.327 9.242 1 98.88 167 VAL B CA 1
ATOM 3620 C C . VAL B 1 167 ? 16.938 -0.773 9.648 1 98.88 167 VAL B C 1
ATOM 3622 O O . VAL B 1 167 ? 17.531 -1.235 10.625 1 98.88 167 VAL B O 1
ATOM 3625 N N . ILE B 1 168 ? 17.469 0.125 8.914 1 98.94 168 ILE B N 1
ATOM 3626 C CA . ILE B 1 168 ? 18.625 0.948 9.258 1 98.94 168 ILE B CA 1
ATOM 3627 C C . ILE B 1 168 ? 18.25 2.426 9.148 1 98.94 168 ILE B C 1
ATOM 3629 O O . ILE B 1 168 ? 17.25 2.777 8.523 1 98.94 168 ILE B O 1
ATOM 3633 N N . TYR B 1 169 ? 19 3.295 9.836 1 98.81 169 TYR B N 1
ATOM 3634 C CA . TYR B 1 169 ? 18.547 4.684 9.805 1 98.81 169 TYR B CA 1
ATOM 3635 C C . TYR B 1 169 ? 19.75 5.637 9.805 1 98.81 169 TYR B C 1
ATOM 3637 O O . TYR B 1 169 ? 20.875 5.234 10.102 1 98.81 169 TYR B O 1
ATOM 3645 N N . ASN B 1 170 ? 19.531 6.77 9.32 1 98.69 170 ASN B N 1
ATOM 3646 C CA . ASN B 1 170 ? 20.375 7.949 9.414 1 98.69 170 ASN B CA 1
ATOM 3647 C C . ASN B 1 170 ? 19.656 9.117 10.078 1 98.69 170 ASN B C 1
ATOM 3649 O O . ASN B 1 170 ? 18.438 9.258 9.938 1 98.69 170 ASN B O 1
ATOM 3653 N N . ASP B 1 171 ? 20.375 9.859 10.805 1 97.81 171 ASP B N 1
ATOM 3654 C CA . ASP B 1 171 ? 19.828 11.055 11.461 1 97.81 171 ASP B CA 1
ATOM 3655 C C . ASP B 1 171 ? 20.906 12.125 11.609 1 97.81 171 ASP B C 1
ATOM 3657 O O . ASP B 1 171 ? 22.078 11.812 11.82 1 97.81 171 ASP B O 1
ATOM 3661 N N . CYS B 1 172 ? 20.484 13.344 11.555 1 94.44 172 CYS B N 1
ATOM 3662 C CA . CYS B 1 172 ? 21.453 14.43 11.625 1 94.44 172 CYS B CA 1
ATOM 3663 C C . CYS B 1 172 ? 22.078 14.508 13.016 1 94.44 172 CYS B C 1
ATOM 3665 O O . CYS B 1 172 ? 23.156 15.094 13.18 1 94.44 172 CYS B O 1
ATOM 3667 N N . PHE B 1 173 ? 21.562 13.875 14.023 1 94.44 173 PHE B N 1
ATOM 3668 C CA . PHE B 1 173 ? 22.109 13.867 15.367 1 94.44 173 PHE B CA 1
ATOM 3669 C C . PHE B 1 173 ? 23 12.641 15.586 1 94.44 173 PHE B C 1
ATOM 3671 O O . PHE B 1 173 ? 23.5 12.422 16.688 1 94.44 173 PHE B O 1
ATOM 3678 N N . GLY B 1 174 ? 23.141 11.875 14.539 1 95.81 174 GLY B N 1
ATOM 3679 C CA . GLY B 1 174 ? 23.922 10.656 14.664 1 95.81 174 GLY B CA 1
ATOM 3680 C C . GLY B 1 174 ? 23.156 9.523 15.32 1 95.81 174 GLY B C 1
ATOM 3681 O O . GLY B 1 174 ? 21.938 9.398 15.133 1 95.81 174 GLY B O 1
ATOM 3682 N N . LYS B 1 175 ? 23.922 8.695 15.938 1 95.69 175 LYS B N 1
ATOM 3683 C CA . LYS B 1 175 ? 23.312 7.562 16.625 1 95.69 175 LYS B CA 1
ATOM 3684 C C . LYS B 1 175 ? 22.469 8.023 17.812 1 95.69 175 LYS B C 1
ATOM 3686 O O . LYS B 1 175 ? 22.938 8.805 18.641 1 95.69 175 LYS B O 1
ATOM 3691 N N . ILE B 1 176 ? 21.25 7.695 17.797 1 94.19 176 ILE B N 1
ATOM 3692 C CA . ILE B 1 176 ? 20.312 8.062 18.859 1 94.19 176 ILE B CA 1
ATOM 3693 C C . ILE B 1 176 ? 20.25 6.949 19.891 1 94.19 176 ILE B C 1
ATOM 3695 O O . ILE B 1 176 ? 20.109 5.773 19.547 1 94.19 176 ILE B O 1
ATOM 3699 N N . GLU B 1 177 ? 20.203 7.328 21.094 1 90.81 177 GLU B N 1
ATOM 3700 C CA . GLU B 1 177 ? 20.156 6.359 22.188 1 90.81 177 GLU B CA 1
ATOM 3701 C C . GLU B 1 177 ? 18.797 5.664 22.25 1 90.81 177 GLU B C 1
ATOM 3703 O O . GLU B 1 177 ? 17.766 6.262 21.906 1 90.81 177 GLU B O 1
ATOM 3708 N N . ASP B 1 178 ? 18.688 4.445 22.547 1 90.5 178 ASP B N 1
ATOM 3709 C CA . ASP B 1 178 ? 17.484 3.666 22.828 1 90.5 178 ASP B CA 1
ATOM 3710 C C . ASP B 1 178 ? 16.766 3.295 21.531 1 90.5 178 ASP B C 1
ATOM 3712 O O . ASP B 1 178 ? 15.586 2.924 21.562 1 90.5 178 ASP B O 1
ATOM 3716 N N . ILE B 1 179 ? 17.359 3.654 20.453 1 92.75 179 ILE B N 1
ATOM 3717 C CA . ILE B 1 179 ? 16.844 3.148 19.188 1 92.75 179 ILE B CA 1
ATOM 3718 C C . ILE B 1 179 ? 17.516 1.821 18.844 1 92.75 179 ILE B C 1
ATOM 3720 O O . ILE B 1 179 ? 18.75 1.723 18.844 1 92.75 179 ILE B O 1
ATOM 3724 N N . LYS B 1 180 ? 16.781 0.75 18.547 1 95.94 180 LYS B N 1
ATOM 3725 C CA . LYS B 1 180 ? 17.328 -0.596 18.359 1 95.94 180 LYS B CA 1
ATOM 3726 C C . LYS B 1 180 ? 17.844 -0.787 16.938 1 95.94 180 LYS B C 1
ATOM 3728 O O . LYS B 1 180 ? 18.516 -1.776 16.641 1 95.94 180 LYS B O 1
ATOM 3733 N N . PHE B 1 181 ? 17.531 0.142 16.094 1 98.12 181 PHE B N 1
ATOM 3734 C CA . PHE B 1 181 ? 17.922 0.015 14.703 1 98.12 181 PHE B CA 1
ATOM 3735 C C . PHE B 1 181 ? 19.359 0.51 14.492 1 98.12 181 PHE B C 1
ATOM 3737 O O . PHE B 1 181 ? 19.828 1.382 15.219 1 98.12 181 PHE B O 1
ATOM 3744 N N . GLU B 1 182 ? 20.016 -0.001 13.555 1 98.25 182 GLU B N 1
ATOM 3745 C CA . GLU B 1 182 ? 21.422 0.304 13.312 1 98.25 182 GLU B CA 1
ATOM 3746 C C . GLU B 1 182 ? 21.578 1.646 12.609 1 98.25 182 GLU B C 1
ATOM 3748 O O . GLU B 1 182 ? 20.922 1.906 11.602 1 98.25 182 GLU B O 1
ATOM 3753 N N . TYR B 1 183 ? 22.453 2.443 13.164 1 98.44 183 TYR B N 1
ATOM 3754 C CA . TYR B 1 183 ? 22.766 3.74 12.578 1 98.44 183 TYR B CA 1
ATOM 3755 C C . TYR B 1 183 ? 23.781 3.596 11.453 1 98.44 183 TYR B C 1
ATOM 3757 O O . TYR B 1 183 ? 24.734 2.814 11.57 1 98.44 183 TYR B O 1
ATOM 3765 N N . TYR B 1 184 ? 23.609 4.352 10.367 1 98.69 184 TYR B N 1
ATOM 3766 C CA . TYR B 1 184 ? 24.562 4.477 9.266 1 98.69 184 TYR B CA 1
ATOM 3767 C C . TYR B 1 184 ? 24.703 5.93 8.836 1 98.69 184 TYR B C 1
ATOM 3769 O O . TYR B 1 184 ? 23.75 6.711 8.922 1 98.69 184 TYR B O 1
ATOM 3777 N N . GLU B 1 185 ? 25.875 6.258 8.398 1 98.44 185 GLU B N 1
ATOM 3778 C CA . GLU B 1 185 ? 26 7.5 7.648 1 98.44 185 GLU B CA 1
ATOM 3779 C C . GLU B 1 185 ? 25.203 7.453 6.352 1 98.44 185 GLU B C 1
ATOM 3781 O O . GLU B 1 185 ? 24.938 6.371 5.82 1 98.44 185 GLU B O 1
ATOM 3786 N N . LEU B 1 186 ? 24.844 8.586 5.875 1 98.5 186 LEU B N 1
ATOM 3787 C CA . LEU B 1 186 ? 23.922 8.672 4.75 1 98.5 186 LEU B CA 1
ATOM 3788 C C . LEU B 1 186 ? 24.438 7.867 3.561 1 98.5 186 LEU B C 1
ATOM 3790 O O . LEU B 1 186 ? 23.703 7.078 2.969 1 98.5 186 LEU B O 1
ATOM 3794 N N . GLU B 1 187 ? 25.688 8.039 3.189 1 98.5 187 GLU B N 1
ATOM 3795 C CA . GLU B 1 187 ? 26.234 7.367 2.018 1 98.5 187 GLU B CA 1
ATOM 3796 C C . GLU B 1 187 ? 26.156 5.852 2.158 1 98.5 187 GLU B C 1
ATOM 3798 O O . GLU B 1 187 ? 25.781 5.152 1.211 1 98.5 187 GLU B O 1
ATOM 3803 N N . ASP B 1 188 ? 26.5 5.367 3.332 1 98.75 188 ASP B N 1
ATOM 3804 C CA . ASP B 1 188 ? 26.469 3.93 3.576 1 98.75 188 ASP B CA 1
ATOM 3805 C C . ASP B 1 188 ? 25.031 3.406 3.553 1 98.75 188 ASP B C 1
ATOM 3807 O O . ASP B 1 188 ? 24.766 2.312 3.047 1 98.75 188 ASP B O 1
ATOM 3811 N N . LEU B 1 189 ? 24.141 4.191 4.137 1 98.88 189 LEU B N 1
ATOM 3812 C CA . LEU B 1 189 ? 22.734 3.814 4.121 1 98.88 189 LEU B CA 1
ATOM 3813 C C . LEU B 1 189 ? 22.234 3.678 2.689 1 98.88 189 LEU B C 1
ATOM 3815 O O . LEU B 1 189 ? 21.562 2.693 2.354 1 98.88 189 LEU B O 1
ATOM 3819 N N . LEU B 1 190 ? 22.578 4.602 1.812 1 98.88 190 LEU B N 1
ATOM 3820 C CA . LEU B 1 190 ? 22.125 4.621 0.425 1 98.88 190 LEU B CA 1
ATOM 3821 C C . LEU B 1 190 ? 22.656 3.412 -0.335 1 98.88 190 LEU B C 1
ATOM 3823 O O . LEU B 1 190 ? 21.969 2.859 -1.193 1 98.88 190 LEU B O 1
ATOM 3827 N N . ARG B 1 191 ? 23.828 2.953 -0.004 1 98.81 191 ARG B N 1
ATOM 3828 C CA . ARG B 1 191 ? 24.469 1.839 -0.698 1 98.81 191 ARG B CA 1
ATOM 3829 C C . ARG B 1 191 ? 23.859 0.507 -0.261 1 98.81 191 ARG B C 1
ATOM 3831 O O . ARG B 1 191 ? 23.922 -0.478 -1.001 1 98.81 191 ARG B O 1
ATOM 3838 N N . LYS B 1 192 ? 23.219 0.489 0.884 1 98.75 192 LYS B N 1
ATOM 3839 C CA . LYS B 1 192 ? 22.812 -0.775 1.491 1 98.75 192 LYS B CA 1
ATOM 3840 C C . LYS B 1 192 ? 21.312 -0.983 1.362 1 98.75 192 LYS B C 1
ATOM 3842 O O . LYS B 1 192 ? 20.844 -2.121 1.279 1 98.75 192 LYS B O 1
ATOM 3847 N N . ALA B 1 193 ? 20.547 0.027 1.395 1 98.94 193 ALA B N 1
ATOM 3848 C CA . ALA B 1 193 ? 19.094 -0.035 1.543 1 98.94 193 ALA B CA 1
ATOM 3849 C C . ALA B 1 193 ? 18.422 -0.416 0.226 1 98.94 193 ALA B C 1
ATOM 3851 O O . ALA B 1 193 ? 18.797 0.081 -0.837 1 98.94 193 ALA B O 1
ATOM 3852 N N . ASP B 1 194 ? 17.453 -1.339 0.269 1 98.94 194 ASP B N 1
ATOM 3853 C CA . ASP B 1 194 ? 16.594 -1.641 -0.869 1 98.94 194 ASP B CA 1
ATOM 3854 C C . ASP B 1 194 ? 15.531 -0.558 -1.056 1 98.94 194 ASP B C 1
ATOM 3856 O O . ASP B 1 194 ? 15.094 -0.296 -2.18 1 98.94 194 ASP B O 1
ATOM 3860 N N . PHE B 1 195 ? 15.055 -0.03 0.055 1 98.94 195 PHE B N 1
ATOM 3861 C CA . PHE B 1 195 ? 14.133 1.1 0.128 1 98.94 195 PHE B CA 1
ATOM 3862 C C . PHE B 1 195 ? 14.727 2.23 0.956 1 98.94 195 PHE B C 1
ATOM 3864 O O . PHE B 1 195 ? 15.32 1.99 2.012 1 98.94 195 PHE B O 1
ATOM 3871 N N . VAL B 1 196 ? 14.617 3.463 0.466 1 98.94 196 VAL B N 1
ATOM 3872 C CA . VAL B 1 196 ? 15.023 4.645 1.222 1 98.94 196 VAL B CA 1
ATOM 3873 C C . VAL B 1 196 ? 13.82 5.555 1.438 1 98.94 196 VAL B C 1
ATOM 3875 O O . VAL B 1 196 ? 13.148 5.949 0.478 1 98.94 196 VAL B O 1
ATOM 3878 N N . SER B 1 197 ? 13.5 5.816 2.633 1 98.94 197 SER B N 1
ATOM 3879 C CA . SER B 1 197 ? 12.398 6.711 2.961 1 98.94 197 SER B CA 1
ATOM 3880 C C . SER B 1 197 ? 12.891 7.953 3.697 1 98.94 197 SER B C 1
ATOM 3882 O O . SER B 1 197 ? 13.695 7.852 4.625 1 98.94 197 SER B O 1
ATOM 3884 N N . LEU B 1 198 ? 12.438 9.125 3.289 1 98.81 198 LEU B N 1
ATOM 3885 C CA . LEU B 1 198 ? 12.938 10.398 3.797 1 98.81 198 LEU B CA 1
ATOM 3886 C C . LEU B 1 198 ? 11.922 11.047 4.734 1 98.81 198 LEU B C 1
ATOM 3888 O O . LEU B 1 198 ? 10.75 11.188 4.387 1 98.81 198 LEU B O 1
ATOM 3892 N N . HIS B 1 199 ? 12.312 11.414 5.875 1 97.81 199 HIS B N 1
ATOM 3893 C CA . HIS B 1 199 ? 11.492 12.023 6.91 1 97.81 199 HIS B CA 1
ATOM 3894 C C . HIS B 1 199 ? 12.234 13.156 7.609 1 97.81 199 HIS B C 1
ATOM 3896 O O . HIS B 1 199 ? 12.305 13.195 8.844 1 97.81 199 HIS B O 1
ATOM 3902 N N . VAL B 1 200 ? 12.742 14.078 6.809 1 96.06 200 VAL B N 1
ATOM 3903 C CA . VAL B 1 200 ? 13.547 15.195 7.297 1 96.06 200 VAL B CA 1
ATOM 3904 C C . VAL B 1 200 ? 12.969 16.516 6.797 1 96.06 200 VAL B C 1
ATOM 3906 O O . VAL B 1 200 ? 12.297 16.547 5.758 1 96.06 200 VAL B O 1
ATOM 3909 N N . PRO B 1 201 ? 13.211 17.594 7.531 1 91.25 201 PRO B N 1
ATOM 3910 C CA . PRO B 1 201 ? 12.852 18.906 6.988 1 91.25 201 PRO B CA 1
ATOM 3911 C C . PRO B 1 201 ? 13.742 19.328 5.828 1 91.25 201 PRO B C 1
ATOM 3913 O O . PRO B 1 201 ? 14.766 18.688 5.562 1 91.25 201 PRO B O 1
ATOM 3916 N N . TYR B 1 202 ? 13.258 20.266 5.105 1 89.88 202 TYR B N 1
ATOM 3917 C CA . TYR B 1 202 ? 14.102 20.859 4.066 1 89.88 202 TYR B CA 1
ATOM 3918 C C . TYR B 1 202 ? 14.938 22 4.633 1 89.88 202 TYR B C 1
ATOM 3920 O O . TYR B 1 202 ? 14.445 22.828 5.395 1 89.88 202 TYR B O 1
ATOM 3928 N N . ASP B 1 203 ? 16.188 21.938 4.328 1 88.06 203 ASP B N 1
ATOM 3929 C CA . ASP B 1 203 ? 17.109 23 4.699 1 88.06 203 ASP B CA 1
ATOM 3930 C C . ASP B 1 203 ? 17.531 23.812 3.479 1 88.06 203 ASP B C 1
ATOM 3932 O O . ASP B 1 203 ? 18.375 23.375 2.697 1 88.06 203 ASP B O 1
ATOM 3936 N N . GLU B 1 204 ? 17.047 25.016 3.441 1 87.12 204 GLU B N 1
ATOM 3937 C CA . GLU B 1 204 ? 17.297 25.859 2.281 1 87.12 204 GLU B CA 1
ATOM 3938 C C . GLU B 1 204 ? 18.797 26.141 2.115 1 87.12 204 GLU B C 1
ATOM 3940 O O . GLU B 1 204 ? 19.281 26.281 0.993 1 87.12 204 GLU B O 1
ATOM 3945 N N . SER B 1 205 ? 19.516 26.266 3.174 1 90.38 205 SER B N 1
ATOM 3946 C CA . SER B 1 205 ? 20.938 26.578 3.137 1 90.38 205 SER B CA 1
ATOM 3947 C C . SER B 1 205 ? 21.75 25.406 2.59 1 90.38 205 SER B C 1
ATOM 3949 O O . SER B 1 205 ? 22.844 25.594 2.049 1 90.38 205 SER B O 1
ATOM 3951 N N . LYS B 1 206 ? 21.266 24.125 2.658 1 90.75 206 LYS B N 1
ATOM 3952 C CA . LYS B 1 206 ? 21.969 22.922 2.232 1 90.75 206 LYS B CA 1
ATOM 3953 C C . LYS B 1 206 ? 21.469 22.438 0.875 1 90.75 206 LYS B C 1
ATOM 3955 O O . LYS B 1 206 ? 22.188 21.734 0.16 1 90.75 206 LYS B O 1
ATOM 3960 N N . GLY B 1 207 ? 20.219 22.938 0.555 1 93.5 207 GLY B N 1
ATOM 3961 C CA . GLY B 1 207 ? 19.641 22.469 -0.694 1 93.5 207 GLY B CA 1
ATOM 3962 C C . GLY B 1 207 ? 19.109 21.047 -0.62 1 93.5 207 GLY B C 1
ATOM 3963 O O . GLY B 1 207 ? 18.625 20.609 0.427 1 93.5 207 GLY B O 1
ATOM 3964 N N . TYR B 1 208 ? 19.188 20.344 -1.84 1 96.62 208 TYR B N 1
ATOM 3965 C CA . TYR B 1 208 ? 18.672 18.969 -1.906 1 96.62 208 TYR B CA 1
ATOM 3966 C C . TYR B 1 208 ? 19.531 18.031 -1.054 1 96.62 208 TYR B C 1
ATOM 3968 O O . TYR B 1 208 ? 20.75 18.141 -1.048 1 96.62 208 TYR B O 1
ATOM 3976 N N . LEU B 1 209 ? 18.859 17.219 -0.312 1 97.88 209 LEU B N 1
ATOM 3977 C CA . LEU B 1 209 ? 19.578 16.172 0.42 1 97.88 209 LEU B CA 1
ATOM 3978 C C . LEU B 1 209 ? 19.969 15.031 -0.509 1 97.88 209 LEU B C 1
ATOM 3980 O O . LEU B 1 209 ? 21.047 14.461 -0.378 1 97.88 209 LEU B O 1
ATOM 3984 N N . ILE B 1 210 ? 19.047 14.617 -1.392 1 98.62 210 ILE B N 1
ATOM 3985 C CA . ILE B 1 210 ? 19.266 13.562 -2.373 1 98.62 210 ILE B CA 1
ATOM 3986 C C . ILE B 1 210 ? 19.297 14.156 -3.777 1 98.62 210 ILE B C 1
ATOM 3988 O O . ILE B 1 210 ? 18.281 14.594 -4.297 1 98.62 210 ILE B O 1
ATOM 3992 N N . GLY B 1 211 ? 20.391 14.242 -4.355 1 98.25 211 GLY B N 1
ATOM 3993 C CA . GLY B 1 211 ? 20.594 14.719 -5.715 1 98.25 211 GLY B CA 1
ATOM 3994 C C . GLY B 1 211 ? 21.359 13.75 -6.582 1 98.25 211 GLY B C 1
ATOM 3995 O O . GLY B 1 211 ? 21.266 12.531 -6.41 1 98.25 211 GLY B O 1
ATOM 3996 N N . LYS B 1 212 ? 22.047 14.242 -7.559 1 97.88 212 LYS B N 1
ATOM 3997 C CA . LYS B 1 212 ? 22.766 13.438 -8.531 1 97.88 212 LYS B CA 1
ATOM 3998 C C . LYS B 1 212 ? 23.828 12.57 -7.852 1 97.88 212 LYS B C 1
ATOM 4000 O O . LYS B 1 212 ? 23.969 11.391 -8.18 1 97.88 212 LYS B O 1
ATOM 4005 N N . GLU B 1 213 ? 24.531 13.148 -6.965 1 98.12 213 GLU B N 1
ATOM 4006 C CA . GLU B 1 213 ? 25.594 12.43 -6.273 1 98.12 213 GLU B CA 1
ATOM 4007 C C . GLU B 1 213 ? 25.047 11.266 -5.465 1 98.12 213 GLU B C 1
ATOM 4009 O O . GLU B 1 213 ? 25.578 10.156 -5.523 1 98.12 213 GLU B O 1
ATOM 4014 N N . GLU B 1 214 ? 24.031 11.516 -4.703 1 98.62 214 GLU B N 1
ATOM 4015 C CA . GLU B 1 214 ? 23.422 10.477 -3.877 1 98.62 214 GLU B CA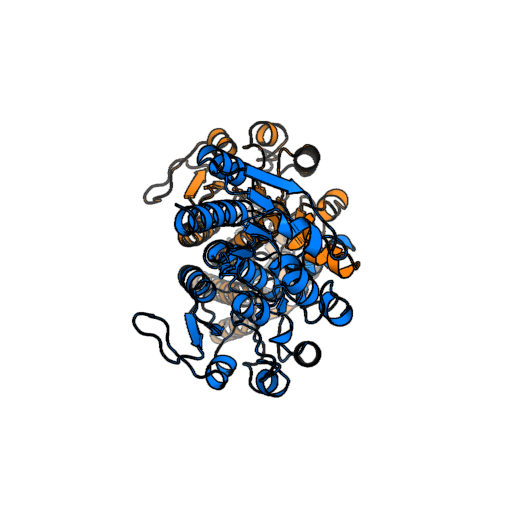 1
ATOM 4016 C C . GLU B 1 214 ? 22.828 9.367 -4.738 1 98.62 214 GLU B C 1
ATOM 4018 O O . GLU B 1 214 ? 22.969 8.18 -4.414 1 98.62 214 GLU B O 1
ATOM 4023 N N . PHE B 1 215 ? 22.203 9.656 -5.867 1 98.56 215 PHE B N 1
ATOM 4024 C CA . PHE B 1 215 ? 21.609 8.664 -6.75 1 98.56 215 PHE B CA 1
ATOM 4025 C C . PHE B 1 215 ? 22.688 7.832 -7.434 1 98.56 215 PHE B C 1
ATOM 4027 O O . PHE B 1 215 ? 22.438 6.691 -7.832 1 98.56 215 PHE B O 1
ATOM 4034 N N . SER B 1 216 ? 23.891 8.391 -7.594 1 97.81 216 SER B N 1
ATOM 4035 C CA . SER B 1 216 ? 24.969 7.648 -8.227 1 97.81 216 SER B CA 1
ATOM 4036 C C . SER B 1 216 ? 25.5 6.547 -7.309 1 97.81 216 SER B C 1
ATOM 4038 O O . SER B 1 216 ? 26.094 5.574 -7.777 1 97.81 216 SER B O 1
ATOM 4040 N N . ILE B 1 217 ? 25.266 6.668 -5.996 1 98.38 217 ILE B N 1
ATOM 4041 C CA . ILE B 1 217 ? 25.859 5.707 -5.074 1 98.38 217 ILE B CA 1
ATOM 4042 C C . ILE B 1 217 ? 24.75 4.832 -4.473 1 98.38 217 ILE B C 1
ATOM 4044 O O . ILE B 1 217 ? 25.047 3.826 -3.816 1 98.38 217 ILE B O 1
ATOM 4048 N N . ILE B 1 218 ? 23.516 5.207 -4.691 1 98.62 218 ILE B N 1
ATOM 4049 C CA . ILE B 1 218 ? 22.406 4.453 -4.129 1 98.62 218 ILE B CA 1
ATOM 4050 C C . ILE B 1 218 ? 22.453 3.014 -4.633 1 98.62 218 ILE B C 1
ATOM 4052 O O . ILE B 1 218 ? 22.938 2.748 -5.73 1 98.62 218 ILE B O 1
ATOM 4056 N N . LYS B 1 219 ? 22.062 2.047 -3.791 1 98.62 219 LYS B N 1
ATOM 4057 C CA . LYS B 1 219 ? 22.016 0.65 -4.211 1 98.62 219 LYS B CA 1
ATOM 4058 C C . LYS B 1 219 ? 21.281 0.503 -5.547 1 98.62 219 LYS B C 1
ATOM 4060 O O . LYS B 1 219 ? 20.188 1.04 -5.723 1 98.62 219 LYS B O 1
ATOM 4065 N N . GLU B 1 220 ? 21.875 -0.147 -6.516 1 98.06 220 GLU B N 1
ATOM 4066 C CA . GLU B 1 220 ? 21.219 -0.357 -7.805 1 98.06 220 GLU B CA 1
ATOM 4067 C C . GLU B 1 220 ? 19.875 -1.055 -7.637 1 98.06 220 GLU B C 1
ATOM 4069 O O . GLU B 1 220 ? 19.781 -2.07 -6.945 1 98.06 220 GLU B O 1
ATOM 4074 N N . GLY B 1 221 ? 18.828 -0.419 -8.219 1 98 221 GLY B N 1
ATOM 4075 C CA . GLY B 1 221 ? 17.5 -1.017 -8.164 1 98 221 GLY B CA 1
ATOM 4076 C C . GLY B 1 221 ? 16.719 -0.607 -6.938 1 98 221 GLY B C 1
ATOM 4077 O O . GLY B 1 221 ? 15.586 -1.056 -6.738 1 98 221 GLY B O 1
ATOM 4078 N N . ALA B 1 222 ? 17.266 0.279 -6.09 1 98.75 222 ALA B N 1
ATOM 4079 C CA . ALA B 1 222 ? 16.578 0.709 -4.875 1 98.75 222 ALA B CA 1
ATOM 4080 C C . ALA B 1 222 ? 15.32 1.498 -5.211 1 98.75 222 ALA B C 1
ATOM 4082 O O . ALA B 1 222 ? 15.117 1.895 -6.363 1 98.75 222 ALA B O 1
ATOM 4083 N N . TYR B 1 223 ? 14.461 1.593 -4.23 1 98.94 223 TYR B N 1
ATOM 4084 C CA . TYR B 1 223 ? 13.273 2.441 -4.293 1 98.94 223 TYR B CA 1
ATOM 4085 C C . TYR B 1 223 ? 13.422 3.648 -3.377 1 98.94 223 TYR B C 1
ATOM 4087 O O . TYR B 1 223 ? 14.062 3.564 -2.324 1 98.94 223 TYR B O 1
ATOM 4095 N N . ILE B 1 224 ? 12.852 4.77 -3.725 1 98.88 224 ILE B N 1
ATOM 4096 C CA . ILE B 1 224 ? 12.938 5.957 -2.881 1 98.88 224 ILE B CA 1
ATOM 4097 C C . ILE B 1 224 ? 11.539 6.469 -2.562 1 98.88 224 ILE B C 1
ATOM 4099 O O . ILE B 1 224 ? 10.672 6.516 -3.439 1 98.88 224 ILE B O 1
ATOM 4103 N N . ILE B 1 225 ? 11.266 6.777 -1.312 1 98.94 225 ILE B N 1
ATOM 4104 C CA . ILE B 1 225 ? 9.984 7.27 -0.812 1 98.94 225 ILE B CA 1
ATOM 4105 C C . ILE B 1 225 ? 10.172 8.648 -0.181 1 98.94 225 ILE B C 1
ATOM 4107 O O . ILE B 1 225 ? 11.031 8.828 0.69 1 98.94 225 ILE B O 1
ATOM 4111 N N . ASN B 1 226 ? 9.422 9.617 -0.659 1 98.75 226 ASN B N 1
ATOM 4112 C CA . ASN B 1 226 ? 9.492 10.961 -0.088 1 98.75 226 ASN B CA 1
ATOM 4113 C C . ASN B 1 226 ? 8.109 11.477 0.31 1 98.75 226 ASN B C 1
ATOM 4115 O O . ASN B 1 226 ? 7.348 11.938 -0.541 1 98.75 226 ASN B O 1
ATOM 4119 N N . CYS B 1 227 ? 7.793 11.398 1.566 1 97.75 227 CYS B N 1
ATOM 4120 C CA . CYS B 1 227 ? 6.582 11.977 2.141 1 97.75 227 CYS B CA 1
ATOM 4121 C C . CYS B 1 227 ? 6.918 13.117 3.088 1 97.75 227 CYS B C 1
ATOM 4123 O O . CYS B 1 227 ? 6.137 13.43 3.992 1 97.75 227 CYS B O 1
ATOM 4125 N N . ALA B 1 228 ? 8.133 13.656 2.969 1 95.81 228 ALA B N 1
ATOM 4126 C CA . ALA B 1 228 ? 8.617 14.734 3.824 1 95.81 228 ALA B CA 1
ATOM 4127 C C . ALA B 1 228 ? 8.383 16.094 3.17 1 95.81 228 ALA B C 1
ATOM 4129 O O . ALA B 1 228 ? 7.27 16.625 3.199 1 95.81 228 ALA B O 1
ATOM 4130 N N . ARG B 1 229 ? 9.438 16.594 2.439 1 94.94 229 ARG B N 1
ATOM 4131 C CA . ARG B 1 229 ? 9.367 17.844 1.672 1 94.94 229 ARG B CA 1
ATOM 4132 C C . ARG B 1 229 ? 9.891 17.641 0.256 1 94.94 229 ARG B C 1
ATOM 4134 O O . ARG B 1 229 ? 10.883 16.922 0.051 1 94.94 229 ARG B O 1
ATOM 4141 N N . GLY B 1 230 ? 9.211 18.266 -0.666 1 95.5 230 GLY B N 1
ATOM 4142 C CA . GLY B 1 230 ? 9.547 18.062 -2.062 1 95.5 230 GLY B CA 1
ATOM 4143 C C . GLY B 1 230 ? 11 18.375 -2.379 1 95.5 230 GLY B C 1
ATOM 4144 O O . GLY B 1 230 ? 11.672 17.609 -3.068 1 95.5 230 GLY B O 1
ATOM 4145 N N . LYS B 1 231 ? 11.539 19.453 -1.773 1 95.19 231 LYS B N 1
ATOM 4146 C CA . LYS B 1 231 ? 12.859 19.953 -2.141 1 95.19 231 LYS B CA 1
ATOM 4147 C C . LYS B 1 231 ? 13.969 19.156 -1.457 1 95.19 231 LYS B C 1
ATOM 4149 O O . LYS B 1 231 ? 15.148 19.406 -1.695 1 95.19 231 LYS B O 1
ATOM 4154 N N . VAL B 1 232 ? 13.609 18.172 -0.737 1 97.62 232 VAL B N 1
ATOM 4155 C CA . VAL B 1 232 ? 14.602 17.266 -0.148 1 97.62 232 VAL B CA 1
ATOM 4156 C C . VAL B 1 232 ? 15.25 16.422 -1.242 1 97.62 232 VAL B C 1
ATOM 4158 O O . VAL B 1 232 ? 16.406 16.031 -1.126 1 97.62 232 VAL B O 1
ATOM 4161 N N . VAL B 1 233 ? 14.531 16.172 -2.279 1 98.56 2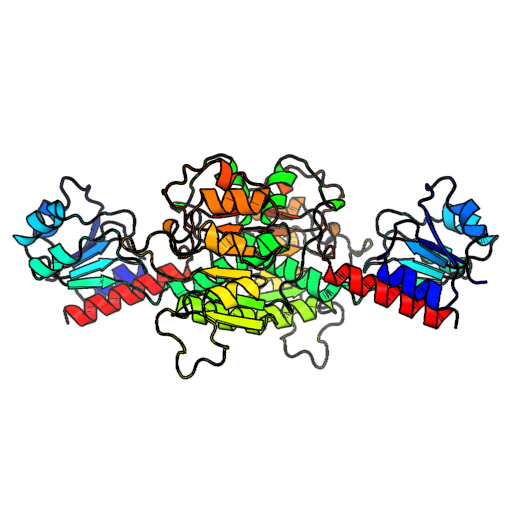33 VAL B N 1
ATOM 4162 C CA . VAL B 1 233 ? 15 15.383 -3.41 1 98.56 233 VAL B CA 1
ATOM 4163 C C . VAL B 1 233 ? 15.031 16.25 -4.668 1 98.56 233 VAL B C 1
ATOM 4165 O O . VAL B 1 233 ? 14.07 16.969 -4.961 1 98.56 233 VAL B O 1
ATOM 4168 N N . ASP B 1 234 ? 16.156 16.25 -5.379 1 98.56 234 ASP B N 1
ATOM 4169 C CA . ASP B 1 234 ? 16.234 16.859 -6.703 1 98.56 234 ASP B CA 1
ATOM 4170 C C . ASP B 1 234 ? 15.398 16.062 -7.719 1 98.56 234 ASP B C 1
ATOM 4172 O O . ASP B 1 234 ? 15.789 14.977 -8.133 1 98.56 234 ASP B O 1
ATOM 4176 N N . GLU B 1 235 ? 14.289 16.688 -8.141 1 98.5 235 GLU B N 1
ATOM 4177 C CA . GLU B 1 235 ? 13.344 15.984 -9 1 98.5 235 GLU B CA 1
ATOM 4178 C C . GLU B 1 235 ? 13.984 15.594 -10.328 1 98.5 235 GLU B C 1
ATOM 4180 O O . GLU B 1 235 ? 13.695 14.523 -10.875 1 98.5 235 GLU B O 1
ATOM 4185 N N . GLU B 1 236 ? 14.75 16.5 -10.867 1 98.44 236 GLU B N 1
ATOM 4186 C CA . GLU B 1 236 ? 15.414 16.188 -12.133 1 98.44 236 GLU B CA 1
ATOM 4187 C C . GLU B 1 236 ? 16.391 15.031 -11.969 1 98.44 236 GLU B C 1
ATOM 4189 O O . GLU B 1 236 ? 16.484 14.156 -12.836 1 98.44 236 GLU B O 1
ATOM 4194 N N . ALA B 1 237 ? 17.156 15.055 -10.922 1 98.69 237 ALA B N 1
ATOM 4195 C CA . ALA B 1 237 ? 18.078 13.961 -10.633 1 98.69 237 ALA B CA 1
ATOM 4196 C C . ALA B 1 237 ? 17.328 12.641 -10.445 1 98.69 237 ALA B C 1
ATOM 4198 O O . ALA B 1 237 ? 17.781 11.586 -10.891 1 98.69 237 ALA B O 1
ATOM 4199 N N . LEU B 1 238 ? 16.25 12.711 -9.758 1 98.81 238 LEU B N 1
ATOM 4200 C CA . LEU B 1 238 ? 15.414 11.531 -9.555 1 98.81 238 LEU B CA 1
ATOM 4201 C C . LEU B 1 238 ? 14.953 10.953 -10.891 1 98.81 238 LEU B C 1
ATOM 4203 O O . LEU B 1 238 ? 15.023 9.742 -11.109 1 98.81 238 LEU B O 1
ATOM 4207 N N . LEU B 1 239 ? 14.453 11.828 -11.742 1 98.75 239 LEU B N 1
ATOM 4208 C CA . LEU B 1 239 ? 13.977 11.398 -13.062 1 98.75 239 LEU B CA 1
ATOM 4209 C C . LEU B 1 239 ? 15.094 10.719 -13.844 1 98.75 239 LEU B C 1
ATOM 4211 O O . LEU B 1 239 ? 14.875 9.68 -14.469 1 98.75 239 LEU B O 1
ATOM 4215 N N . GLU B 1 240 ? 16.234 11.336 -13.805 1 98.56 240 GLU B N 1
ATOM 4216 C CA . GLU B 1 240 ? 17.375 10.734 -14.484 1 98.56 240 GLU B CA 1
ATOM 4217 C C . GLU B 1 240 ? 17.703 9.359 -13.914 1 98.56 240 GLU B C 1
ATOM 4219 O O . GLU B 1 240 ? 17.969 8.414 -14.664 1 98.56 240 GLU B O 1
ATOM 4224 N N . ALA B 1 241 ? 17.719 9.219 -12.594 1 98.62 241 ALA B N 1
ATOM 4225 C CA . ALA B 1 241 ? 18 7.949 -11.93 1 98.62 241 ALA B CA 1
ATOM 4226 C C . ALA B 1 241 ? 16.969 6.887 -12.312 1 98.62 241 ALA B C 1
ATOM 4228 O O . ALA B 1 241 ? 17.312 5.715 -12.492 1 98.62 241 ALA B O 1
ATOM 4229 N N . LEU B 1 242 ? 15.727 7.242 -12.438 1 98.62 242 LEU B N 1
ATOM 4230 C CA . LEU B 1 242 ? 14.656 6.34 -12.852 1 98.62 242 LEU B CA 1
ATOM 4231 C C . LEU B 1 242 ? 14.844 5.898 -14.297 1 98.62 242 LEU B C 1
ATOM 4233 O O . LEU B 1 242 ? 14.742 4.707 -14.602 1 98.62 242 LEU B O 1
ATOM 4237 N N . ASP B 1 243 ? 15.133 6.852 -15.133 1 97.94 243 ASP B N 1
ATOM 4238 C CA . ASP B 1 243 ? 15.289 6.574 -16.562 1 97.94 243 ASP B CA 1
ATOM 4239 C C . ASP B 1 243 ? 16.469 5.637 -16.812 1 97.94 243 ASP B C 1
ATOM 4241 O O . ASP B 1 243 ? 16.422 4.801 -17.719 1 97.94 243 ASP B O 1
ATOM 4245 N N . LEU B 1 244 ? 17.484 5.734 -16 1 96.56 244 LEU B N 1
ATOM 4246 C CA . LEU B 1 244 ? 18.688 4.922 -16.156 1 96.56 244 LEU B CA 1
ATOM 4247 C C . LEU B 1 244 ? 18.516 3.57 -15.469 1 96.56 244 LEU B C 1
ATOM 4249 O O . LEU B 1 244 ? 19.359 2.684 -15.625 1 96.56 244 LEU B O 1
ATOM 4253 N N . GLY B 1 245 ? 17.516 3.453 -14.703 1 95.62 245 GLY B N 1
ATOM 4254 C CA . GLY B 1 245 ? 17.281 2.199 -14.008 1 95.62 245 GLY B CA 1
ATOM 4255 C C . GLY B 1 245 ? 18.062 2.076 -12.719 1 95.62 245 GLY B C 1
ATOM 4256 O O . GLY B 1 245 ? 18.125 1 -12.117 1 95.62 245 GLY B O 1
ATOM 4257 N N . ARG B 1 246 ? 18.734 3.137 -12.336 1 96.56 246 ARG B N 1
ATOM 4258 C CA . ARG B 1 246 ? 19.438 3.16 -11.055 1 96.56 246 ARG B CA 1
ATOM 4259 C C . ARG B 1 246 ? 18.453 3.012 -9.891 1 96.56 246 ARG B C 1
ATOM 4261 O O . ARG B 1 246 ? 18.797 2.422 -8.867 1 96.56 246 ARG B O 1
ATOM 4268 N N . VAL B 1 247 ? 17.375 3.668 -10.023 1 98.25 247 VAL B N 1
ATOM 4269 C CA . VAL B 1 247 ? 16.25 3.572 -9.102 1 98.25 247 VAL B CA 1
ATOM 4270 C C . VAL B 1 247 ? 15.078 2.869 -9.789 1 98.25 247 VAL B C 1
ATOM 4272 O O . VAL B 1 247 ? 14.711 3.215 -10.914 1 98.25 247 VAL B O 1
ATOM 4275 N N . SER B 1 248 ? 14.484 1.883 -9.094 1 98.44 248 SER B N 1
ATOM 4276 C CA . SER B 1 248 ? 13.453 1.049 -9.703 1 98.44 248 SER B CA 1
ATOM 4277 C C . SER B 1 248 ? 12.086 1.719 -9.633 1 98.44 248 SER B C 1
ATOM 4279 O O . SER B 1 248 ? 11.195 1.408 -10.422 1 98.44 248 SER B O 1
ATOM 4281 N N . GLY B 1 249 ? 11.906 2.6 -8.703 1 98.69 249 GLY B N 1
ATOM 4282 C CA . GLY B 1 249 ? 10.641 3.293 -8.508 1 98.69 249 GLY B CA 1
ATOM 4283 C C . GLY B 1 249 ? 10.688 4.332 -7.406 1 98.69 249 GLY B C 1
ATOM 4284 O O . GLY B 1 249 ? 11.602 4.328 -6.582 1 98.69 249 GLY B O 1
ATOM 4285 N N . ALA B 1 250 ? 9.766 5.227 -7.406 1 98.94 250 ALA B N 1
ATOM 4286 C CA . ALA B 1 250 ? 9.68 6.273 -6.395 1 98.94 250 ALA B CA 1
ATOM 4287 C C . ALA B 1 250 ? 8.234 6.48 -5.938 1 98.94 250 ALA B C 1
ATOM 4289 O O . ALA B 1 250 ? 7.309 6.453 -6.754 1 98.94 250 ALA B O 1
ATOM 4290 N N . GLY B 1 251 ? 7.992 6.5 -4.66 1 98.88 251 GLY B N 1
ATOM 4291 C CA . GLY B 1 251 ? 6.742 6.938 -4.055 1 98.88 251 GLY B CA 1
ATOM 4292 C C . GLY B 1 251 ? 6.82 8.336 -3.469 1 98.88 251 GLY B C 1
ATOM 4293 O O . GLY B 1 251 ? 7.641 8.594 -2.586 1 98.88 251 GLY B O 1
ATOM 4294 N N . ILE B 1 252 ? 5.965 9.234 -3.924 1 98.62 252 ILE B N 1
ATOM 4295 C CA . ILE B 1 252 ? 6.145 10.625 -3.539 1 98.62 252 ILE B CA 1
ATOM 4296 C C . ILE B 1 252 ? 4.797 11.242 -3.168 1 98.62 252 ILE B C 1
ATOM 4298 O O . ILE B 1 252 ? 3.799 11.031 -3.865 1 98.62 252 ILE B O 1
ATOM 4302 N N . ASP B 1 253 ? 4.777 12 -2.109 1 98.62 253 ASP B N 1
ATOM 4303 C CA . ASP B 1 253 ? 3.598 12.719 -1.643 1 98.62 253 ASP B CA 1
ATOM 4304 C C . ASP B 1 253 ? 3.832 14.227 -1.655 1 98.62 253 ASP B C 1
ATOM 4306 O O . ASP B 1 253 ? 2.918 15 -1.374 1 98.62 253 ASP B O 1
ATOM 4310 N N . VAL B 1 254 ? 5.059 14.609 -1.921 1 97.75 254 VAL B N 1
ATOM 4311 C CA . VAL B 1 254 ? 5.449 16.016 -1.886 1 97.75 254 VAL B CA 1
ATOM 4312 C C . VAL B 1 254 ? 6.273 16.359 -3.123 1 97.75 254 VAL B C 1
ATOM 4314 O O . VAL B 1 254 ? 6.934 15.484 -3.695 1 97.75 254 VAL B O 1
ATOM 4317 N N . PHE B 1 255 ? 6.234 17.578 -3.51 1 97.44 255 PHE B N 1
ATOM 4318 C CA . PHE B 1 255 ? 6.855 18.031 -4.75 1 97.44 255 PHE B CA 1
ATOM 4319 C C . PHE B 1 255 ? 7.562 19.359 -4.547 1 97.44 255 PHE B C 1
ATOM 4321 O O . PHE B 1 255 ? 7.238 20.109 -3.621 1 97.44 255 PHE B O 1
ATOM 4328 N N . GLU B 1 256 ? 8.5 19.656 -5.355 1 96.31 256 GLU B N 1
ATOM 4329 C CA . GLU B 1 256 ? 9.242 20.922 -5.262 1 96.31 256 GLU B CA 1
ATOM 4330 C C . GLU B 1 256 ? 8.305 22.125 -5.355 1 96.31 256 GLU B C 1
ATOM 4332 O O . GLU B 1 256 ? 8.5 23.125 -4.664 1 96.31 256 GLU B O 1
ATOM 4337 N N . VAL B 1 257 ? 7.41 22.016 -6.219 1 94.5 257 VAL B N 1
ATOM 4338 C CA . VAL B 1 257 ? 6.383 23.047 -6.391 1 94.5 257 VAL B CA 1
ATOM 4339 C C . VAL B 1 257 ? 5 22.406 -6.23 1 94.5 257 VAL B C 1
ATOM 4341 O O . VAL B 1 257 ? 4.688 21.406 -6.875 1 94.5 257 VAL B O 1
ATOM 4344 N N . GLU B 1 258 ? 4.188 22.969 -5.363 1 92.12 258 GLU B N 1
ATOM 4345 C CA . GLU B 1 258 ? 2.844 22.438 -5.141 1 92.12 258 GLU B CA 1
ATOM 4346 C C . GLU B 1 258 ? 1.787 23.516 -5.363 1 92.12 258 GLU B C 1
ATOM 4348 O O . GLU B 1 258 ? 1.944 24.656 -4.91 1 92.12 258 GLU B O 1
ATOM 4353 N N . PRO B 1 259 ? 0.74 23.266 -6.148 1 92.62 259 PRO B N 1
ATOM 4354 C CA . PRO B 1 259 ? 0.436 22.016 -6.848 1 92.62 259 PRO B CA 1
ATOM 4355 C C . PRO B 1 259 ? 1.481 21.656 -7.902 1 92.62 259 PRO B C 1
ATOM 4357 O O . PRO B 1 259 ? 2.068 22.547 -8.523 1 92.62 259 PRO B O 1
ATOM 4360 N N . ASN B 1 260 ? 1.593 20.297 -8.086 1 90.62 260 ASN B N 1
ATOM 4361 C CA . ASN B 1 260 ? 2.695 19.797 -8.906 1 90.62 260 ASN B CA 1
ATOM 4362 C C . ASN B 1 260 ? 2.625 20.328 -10.328 1 90.62 260 ASN B C 1
ATOM 4364 O O . ASN B 1 260 ? 1.557 20.328 -10.945 1 90.62 260 ASN B O 1
ATOM 4368 N N . THR B 1 261 ? 3.771 20.703 -10.797 1 90.81 261 THR B N 1
ATOM 4369 C CA . THR B 1 261 ? 3.865 21.188 -12.172 1 90.81 261 THR B CA 1
ATOM 4370 C C . THR B 1 261 ? 4.801 20.297 -12.992 1 90.81 261 THR B C 1
ATOM 4372 O O . THR B 1 261 ? 4.953 20.5 -14.203 1 90.81 261 THR B O 1
ATOM 4375 N N . ASN B 1 262 ? 5.438 19.391 -12.359 1 96.5 262 ASN B N 1
ATOM 4376 C CA . ASN B 1 262 ? 6.367 18.484 -13.031 1 96.5 262 ASN B CA 1
ATOM 4377 C C . ASN B 1 262 ? 5.641 17.281 -13.641 1 96.5 262 ASN B C 1
ATOM 4379 O O . ASN B 1 262 ? 5.586 16.219 -13.023 1 96.5 262 ASN B O 1
ATOM 4383 N N . GLU B 1 263 ? 5.184 17.422 -14.805 1 96.69 263 GLU B N 1
ATOM 4384 C CA . GLU B 1 263 ? 4.391 16.391 -15.477 1 96.69 263 GLU B CA 1
ATOM 4385 C C . GLU B 1 263 ? 5.223 15.148 -15.75 1 96.69 263 GLU B C 1
ATOM 4387 O O . GLU B 1 263 ? 4.707 14.023 -15.68 1 96.69 263 GLU B O 1
ATOM 4392 N N . ARG B 1 264 ? 6.48 15.383 -16.062 1 97.75 264 ARG B N 1
ATOM 4393 C CA . ARG B 1 264 ? 7.352 14.242 -16.344 1 97.75 264 ARG B CA 1
ATOM 4394 C C . ARG B 1 264 ? 7.469 13.336 -15.125 1 97.75 264 ARG B C 1
ATOM 4396 O O . ARG B 1 264 ? 7.48 12.109 -15.258 1 97.75 264 ARG B O 1
ATOM 4403 N N . LEU B 1 265 ? 7.527 13.93 -13.992 1 98.06 265 LEU B N 1
ATOM 4404 C CA . LEU B 1 265 ? 7.66 13.172 -12.75 1 98.06 265 LEU B CA 1
ATOM 4405 C C . LEU B 1 265 ? 6.383 12.398 -12.445 1 98.06 265 LEU B C 1
ATOM 4407 O O . LEU B 1 265 ? 6.43 11.188 -12.195 1 98.06 265 LEU B O 1
ATOM 4411 N N . VAL B 1 266 ? 5.266 13.023 -12.578 1 97.62 266 VAL B N 1
ATOM 4412 C CA . VAL B 1 266 ? 3.982 12.445 -12.195 1 97.62 266 VAL B CA 1
ATOM 4413 C C . VAL B 1 266 ? 3.586 11.367 -13.203 1 97.62 266 VAL B C 1
ATOM 4415 O O . VAL B 1 266 ? 2.973 10.359 -12.828 1 97.62 266 VAL B O 1
ATOM 4418 N N . LYS B 1 267 ? 3.969 11.523 -14.414 1 97.38 267 LYS B N 1
ATOM 4419 C CA . LYS B 1 267 ? 3.559 10.609 -15.477 1 97.38 267 LYS B CA 1
ATOM 4420 C C . LYS B 1 267 ? 4.559 9.469 -15.641 1 97.38 267 LYS B C 1
ATOM 4422 O O . LYS B 1 267 ? 4.32 8.531 -16.406 1 97.38 267 LYS B O 1
ATOM 4427 N N . HIS B 1 268 ? 5.715 9.586 -14.984 1 98 268 HIS B N 1
ATOM 4428 C CA . HIS B 1 268 ? 6.676 8.5 -15.086 1 98 268 HIS B CA 1
ATOM 4429 C C . HIS B 1 268 ? 6.059 7.176 -14.633 1 98 268 HIS B C 1
ATOM 4431 O O . HIS B 1 268 ? 5.453 7.102 -13.562 1 98 268 HIS B O 1
ATOM 4437 N N . PRO B 1 269 ? 6.184 6.117 -15.336 1 96.12 269 PRO B N 1
ATOM 4438 C CA . PRO B 1 269 ? 5.477 4.863 -15.055 1 96.12 269 PRO B CA 1
ATOM 4439 C C . PRO B 1 269 ? 5.902 4.234 -13.727 1 96.12 269 PRO B C 1
ATOM 4441 O O . PRO B 1 269 ? 5.16 3.432 -13.156 1 96.12 269 PRO B O 1
ATOM 4444 N N . ARG B 1 270 ? 7.082 4.613 -13.242 1 98.12 270 ARG B N 1
ATOM 4445 C CA . ARG B 1 270 ? 7.57 3.975 -12.023 1 98.12 270 ARG B CA 1
ATOM 4446 C C . ARG B 1 270 ? 7.484 4.926 -10.836 1 98.12 270 ARG B C 1
ATOM 4448 O O . ARG B 1 270 ? 8.172 4.738 -9.836 1 98.12 270 ARG B O 1
ATOM 4455 N N . VAL B 1 271 ? 6.656 5.941 -10.977 1 98.75 271 VAL B N 1
ATOM 4456 C CA . VAL B 1 271 ? 6.402 6.855 -9.875 1 98.75 271 VAL B CA 1
ATOM 4457 C C . VAL B 1 271 ? 4.977 6.672 -9.367 1 98.75 271 VAL B C 1
ATOM 4459 O O . VAL B 1 271 ? 4.023 6.664 -10.148 1 98.75 271 VAL B O 1
ATOM 4462 N N . SER B 1 272 ? 4.805 6.367 -8.102 1 98.81 272 SER B N 1
ATOM 4463 C CA . SER B 1 272 ? 3.529 6.441 -7.395 1 98.81 272 SER B CA 1
ATOM 4464 C C . SER B 1 272 ? 3.379 7.773 -6.668 1 98.81 272 SER B C 1
ATOM 4466 O O . SER B 1 272 ? 4.246 8.156 -5.883 1 98.81 272 SER B O 1
ATOM 4468 N N . CYS B 1 273 ? 2.318 8.477 -6.887 1 98.56 273 CYS B N 1
ATOM 4469 C CA . CYS B 1 273 ? 2.26 9.828 -6.344 1 98.56 273 CYS B CA 1
ATOM 4470 C C . CYS B 1 273 ? 0.91 10.094 -5.688 1 98.56 273 CYS B C 1
ATOM 4472 O O . CYS B 1 273 ? -0.1 9.5 -6.074 1 98.56 273 CYS B O 1
ATOM 4474 N N . THR B 1 274 ? 0.86 10.867 -4.707 1 98.69 274 THR B N 1
ATOM 4475 C CA . THR B 1 274 ? -0.299 11.43 -4.023 1 98.69 274 THR B CA 1
ATOM 4476 C C . THR B 1 274 ? -0.119 12.93 -3.803 1 98.69 274 THR B C 1
ATOM 4478 O O . THR B 1 274 ? 1.008 13.43 -3.791 1 98.69 274 THR B O 1
ATOM 4481 N N . PRO B 1 275 ? -1.18 13.664 -3.74 1 98.06 275 PRO B N 1
ATOM 4482 C CA . PRO B 1 275 ? -1.093 15.125 -3.678 1 98.06 275 PRO B CA 1
ATOM 4483 C C . PRO B 1 275 ? -1.002 15.656 -2.248 1 98.06 275 PRO B C 1
ATOM 4485 O O . PRO B 1 275 ? -1.875 16.406 -1.804 1 98.06 275 PRO B O 1
ATOM 4488 N N . HIS B 1 276 ? 0.114 15.352 -1.585 1 96.75 276 HIS B N 1
ATOM 4489 C CA . HIS B 1 276 ? 0.438 15.883 -0.265 1 96.75 276 HIS B CA 1
ATOM 4490 C C . HIS B 1 276 ? -0.676 15.586 0.735 1 96.75 276 HIS B C 1
ATOM 4492 O O . HIS B 1 276 ? -1.181 16.5 1.393 1 96.75 276 HIS B O 1
ATOM 4498 N N . ILE B 1 277 ? -0.955 14.273 0.897 1 97.38 277 ILE B N 1
ATOM 4499 C CA . ILE B 1 277 ? -2.09 13.891 1.729 1 97.38 277 ILE B CA 1
ATOM 4500 C C . ILE B 1 277 ? -1.602 13.078 2.924 1 97.38 277 ILE B C 1
ATOM 4502 O O . ILE B 1 277 ? -2.367 12.312 3.52 1 97.38 277 ILE B O 1
ATOM 4506 N N . GLY B 1 278 ? -0.353 13.125 3.26 1 96.56 278 GLY B N 1
ATOM 4507 C CA . GLY B 1 278 ? 0.214 12.352 4.348 1 96.56 278 GLY B CA 1
ATOM 4508 C C . GLY B 1 278 ? -0.567 12.477 5.645 1 96.56 278 GLY B C 1
ATOM 4509 O O . GLY B 1 278 ? -0.797 11.477 6.336 1 96.56 278 GLY B O 1
ATOM 4510 N N . ALA B 1 279 ? -1.02 13.695 5.91 1 95.19 279 ALA B N 1
ATOM 4511 C CA . ALA B 1 279 ? -1.718 13.961 7.164 1 95.19 279 ALA B CA 1
ATOM 4512 C C . ALA B 1 279 ? -3.23 13.945 6.965 1 95.19 279 ALA B C 1
ATOM 4514 O O . ALA B 1 279 ? -3.99 14.188 7.906 1 95.19 279 ALA B O 1
ATOM 4515 N N . SER B 1 280 ? -3.67 13.656 5.773 1 95.19 280 SER B N 1
ATOM 4516 C CA . SER B 1 280 ? -5.082 13.781 5.426 1 95.19 280 SER B CA 1
ATOM 4517 C C . SER B 1 280 ? -5.84 12.492 5.73 1 95.19 280 SER B C 1
ATOM 4519 O O . SER B 1 280 ? -6.359 11.844 4.82 1 95.19 280 SER B O 1
ATOM 4521 N N . THR B 1 281 ? -5.941 12.117 7.004 1 97.5 281 THR B N 1
ATOM 4522 C CA . THR B 1 281 ? -6.785 11.031 7.484 1 97.5 281 THR B CA 1
ATOM 4523 C C . THR B 1 281 ? -7.758 11.531 8.547 1 97.5 281 THR B C 1
ATOM 4525 O O . THR B 1 281 ? -7.5 12.531 9.211 1 97.5 281 THR B O 1
ATOM 4528 N N . ILE B 1 282 ? -8.852 10.859 8.656 1 96.81 282 ILE B N 1
ATOM 4529 C CA . ILE B 1 282 ? -9.828 11.188 9.688 1 96.81 282 ILE B CA 1
ATOM 4530 C C . ILE B 1 282 ? -9.148 11.156 11.062 1 96.81 282 ILE B C 1
ATOM 4532 O O . ILE B 1 282 ? -9.328 12.078 11.859 1 96.81 282 ILE B O 1
ATOM 4536 N N . GLU B 1 283 ? -8.367 10.188 11.32 1 97.62 283 GLU B N 1
ATOM 4537 C CA . GLU B 1 283 ? -7.695 10 12.602 1 97.62 283 GLU B CA 1
ATOM 4538 C C . GLU B 1 283 ? -6.715 11.133 12.883 1 97.62 283 GLU B C 1
ATOM 4540 O O . GLU B 1 283 ? -6.684 11.672 13.984 1 97.62 283 GLU B O 1
ATOM 4545 N N . ALA B 1 284 ? -5.859 11.461 11.883 1 96.69 284 ALA B N 1
ATOM 4546 C CA . ALA B 1 284 ? -4.883 12.531 12.055 1 96.69 284 ALA B CA 1
ATOM 4547 C C . ALA B 1 284 ? -5.57 13.867 12.32 1 96.69 284 ALA B C 1
ATOM 4549 O O . ALA B 1 284 ? -5.129 14.641 13.172 1 96.69 284 ALA B O 1
ATOM 4550 N N . GLN B 1 285 ? -6.629 14.18 11.539 1 94.75 285 GLN B N 1
ATOM 4551 C CA . GLN B 1 285 ? -7.352 15.438 11.711 1 94.75 285 GLN B CA 1
ATOM 4552 C C . GLN B 1 285 ? -7.961 15.531 13.109 1 94.75 285 GLN B C 1
ATOM 4554 O O . GLN B 1 285 ? -7.949 16.594 13.719 1 94.75 285 GLN B O 1
ATOM 4559 N N . ASP B 1 286 ? -8.477 14.43 13.594 1 95.69 286 ASP B N 1
ATOM 4560 C CA . ASP B 1 286 ? -9.008 14.391 14.953 1 95.69 286 ASP B CA 1
ATOM 4561 C C . ASP B 1 286 ? -7.914 14.664 15.984 1 95.69 286 ASP B C 1
ATOM 4563 O O . ASP B 1 286 ? -8.109 15.453 16.906 1 95.69 286 ASP B O 1
ATOM 4567 N N . ARG B 1 287 ? -6.812 14.031 15.805 1 96.75 287 ARG B N 1
ATOM 4568 C CA . ARG B 1 287 ? -5.695 14.227 16.719 1 96.75 287 ARG B CA 1
ATOM 4569 C C . ARG B 1 287 ? -5.184 15.664 16.656 1 96.75 287 ARG B C 1
ATOM 4571 O O . ARG B 1 287 ? -4.781 16.234 17.688 1 96.75 287 ARG B O 1
ATOM 4578 N N . ILE B 1 288 ? -5.125 16.234 15.477 1 96.31 288 ILE B N 1
ATOM 4579 C CA . ILE B 1 288 ? -4.707 17.609 15.305 1 96.31 288 ILE B CA 1
ATOM 4580 C C . ILE B 1 288 ? -5.629 18.531 16.109 1 96.31 288 ILE B C 1
ATOM 4582 O O . ILE B 1 288 ? -5.164 19.422 16.828 1 96.31 288 ILE B O 1
ATOM 4586 N N . GLY B 1 289 ? -6.914 18.312 15.992 1 96.75 289 GLY B N 1
ATOM 4587 C CA . GLY B 1 289 ? -7.875 19.094 16.75 1 96.75 289 GLY B CA 1
ATOM 4588 C C . GLY B 1 289 ? -7.645 19.016 18.25 1 96.75 289 GLY B C 1
ATOM 4589 O O . GLY B 1 289 ? -7.668 20.031 18.953 1 96.75 289 GLY B O 1
ATOM 4590 N N . GLU B 1 290 ? -7.426 17.828 18.688 1 97.06 290 GLU B N 1
ATOM 4591 C CA . GLU B 1 290 ? -7.18 17.625 20.109 1 97.06 290 GLU B CA 1
ATOM 4592 C C . GLU B 1 290 ? -5.91 18.344 20.562 1 97.06 290 GLU B C 1
ATOM 4594 O O . GLU B 1 290 ? -5.879 18.938 21.641 1 97.06 290 GLU B O 1
ATOM 4599 N N . GLU B 1 291 ? -4.91 18.25 19.75 1 96.94 291 GLU B N 1
ATOM 4600 C CA . GLU B 1 291 ? -3.648 18.906 20.078 1 96.94 291 GLU B CA 1
ATOM 4601 C C . GLU B 1 291 ? -3.801 20.422 20.094 1 96.94 291 GLU B C 1
ATOM 4603 O O . GLU B 1 291 ? -3.205 21.094 20.922 1 96.94 291 GLU B O 1
ATOM 4608 N N . VAL B 1 292 ? -4.562 20.922 19.172 1 97.88 292 VAL B N 1
ATOM 4609 C CA . VAL B 1 292 ? -4.812 22.359 19.109 1 97.88 292 VAL B CA 1
ATOM 4610 C C . VAL B 1 292 ? -5.527 22.812 20.375 1 97.88 292 VAL B C 1
ATOM 4612 O O . VAL B 1 292 ? -5.145 23.812 20.984 1 97.88 292 VAL B O 1
ATOM 4615 N N . VAL B 1 293 ? -6.508 22.062 20.797 1 98.06 293 VAL B N 1
ATOM 4616 C CA . VAL B 1 293 ? -7.262 22.375 22.016 1 98.06 293 VAL B CA 1
ATOM 4617 C C . VAL B 1 293 ? -6.324 22.406 23.219 1 98.06 293 VAL B C 1
ATOM 4619 O O . VAL B 1 293 ? -6.371 23.328 24.031 1 98.06 293 VAL B O 1
ATOM 4622 N N . SER B 1 294 ? -5.5 21.422 23.297 1 97.88 294 SER B N 1
ATOM 4623 C CA . SER B 1 294 ? -4.562 21.328 24.406 1 97.88 294 SER B CA 1
ATOM 4624 C C . SER B 1 294 ? -3.604 22.516 24.438 1 97.88 294 SER B C 1
ATOM 4626 O O . SER B 1 294 ? -3.305 23.062 25.5 1 97.88 294 SER B O 1
ATOM 4628 N N . ILE B 1 295 ? -3.076 22.906 23.281 1 97.94 295 ILE B N 1
ATOM 4629 C CA . ILE B 1 295 ? -2.137 24.016 23.156 1 97.94 295 ILE B CA 1
ATOM 4630 C C . ILE B 1 295 ? -2.801 25.297 23.641 1 97.94 295 ILE B C 1
ATOM 4632 O O . ILE B 1 295 ? -2.219 26.062 24.422 1 97.94 295 ILE B O 1
ATOM 4636 N N . ILE B 1 296 ? -4.016 25.5 23.203 1 98.19 296 ILE B N 1
ATOM 4637 C CA . ILE B 1 296 ? -4.734 26.734 23.531 1 98.19 296 ILE B CA 1
ATOM 4638 C C . ILE B 1 296 ? -5.066 26.766 25.016 1 98.19 296 ILE B C 1
ATOM 4640 O O . ILE B 1 296 ? -4.855 27.766 25.688 1 98.19 296 ILE B O 1
ATOM 4644 N N . LYS B 1 297 ? -5.531 25.656 25.484 1 97.69 297 LYS B N 1
ATOM 4645 C CA . LYS B 1 297 ? -5.852 25.547 26.906 1 97.69 297 LYS B CA 1
ATOM 4646 C C . LYS B 1 297 ? -4.625 25.812 27.766 1 97.69 297 LYS B C 1
ATOM 4648 O O . LYS B 1 297 ? -4.691 26.594 28.734 1 97.69 297 LYS B O 1
ATOM 4653 N N . ASP B 1 298 ? -3.549 25.266 27.438 1 97.75 298 ASP B N 1
ATOM 4654 C CA . ASP B 1 298 ? -2.32 25.391 28.219 1 97.75 298 ASP B CA 1
ATOM 4655 C C . ASP B 1 298 ? -1.78 26.828 28.141 1 97.75 298 ASP B C 1
ATOM 4657 O O . ASP B 1 298 ? -1.178 27.312 29.094 1 97.75 298 ASP B O 1
ATOM 4661 N N . PHE B 1 299 ? -1.988 27.453 27 1 97.94 299 PHE B N 1
ATOM 4662 C CA . PHE B 1 299 ? -1.433 28.781 26.781 1 97.94 299 PHE B CA 1
ATOM 4663 C C . PHE B 1 299 ? -2.24 29.828 27.531 1 97.94 299 PHE B C 1
ATOM 4665 O O . PHE B 1 299 ? -1.672 30.75 28.109 1 97.94 299 PHE B O 1
ATOM 4672 N N . PHE B 1 300 ? -3.545 29.719 27.562 1 96.94 300 PHE B N 1
ATOM 4673 C CA . PHE B 1 300 ? -4.387 30.797 28.078 1 96.94 300 PHE B CA 1
ATOM 4674 C C . PHE B 1 300 ? -4.926 30.453 29.453 1 96.94 300 PHE B C 1
ATOM 4676 O O . PHE B 1 300 ? -5.398 31.344 30.172 1 96.94 300 PHE B O 1
ATOM 4683 N N . ASN B 1 301 ? -5.074 29.203 29.844 1 86.69 301 ASN B N 1
ATOM 4684 C CA . ASN B 1 301 ? -5.543 28.859 31.188 1 86.69 301 ASN B CA 1
ATOM 4685 C C . ASN B 1 301 ? -4.379 28.547 32.125 1 86.69 301 ASN B C 1
ATOM 4687 O O . ASN B 1 301 ? -4.488 28.719 33.344 1 86.69 301 ASN B O 1
#

InterPro domains:
  IPR006139 D-isomer specific 2-hydroxyacid dehydrogenase, catalytic domain [PF00389] (6-300)
  IPR006140 D-isomer specific 2-hydroxyacid dehydrogenase, NAD-binding domain [PF02826] (107-278)
  IPR036291 NAD(P)-binding domain superfamily [SSF51735] (99-278)
  IPR050857 D-isomer specific 2-hydroxyacid dehydrogenases [PTHR42789] (1-299)

pLDDT: mean 96.89, std 2.59, range [85.5, 98.94]

Organism: NCBI:txid182773

Sequence (602 aa):
MIRILLNDGLQEGAIEKLETLGFEVVSKHYDKDILGDKLKNYDCLVVRSATKVTKEILEKASTGKLKLIIRAGVGVDNIDIKTAEEYGMVVKNTPYASSNSVAELALAHMFAVARFLGTSNYTMRKGEWNKKKYKGVEIEGKTLGIVGMGRIGKALAIKAEALGMKVIYNDCFGKIEDIKFEYYELEDLLRKADFVSLHVPYDESKGYLIGKEEFSIIKEGAYIINCARGKVVDEEALLEALDLGRVSGAGIDVFEVEPNTNERLVKHPRVSCTPHIGASTIEAQDRIGEEVVSIIKDFFNMIRILLNDGLQEGAIEKLETLGFEVVSKHYDKDILGDKLKNYDCLVVRSATKVTKEILEKASTGKLKLIIRAGVGVDNIDIKTAEEYGMVVKNTPYASSNSVAELALAHMFAVARFLGTSNYTMRKGEWNKKKYKGVEIEGKTLGIVGMGRIGKALAIKAEALGMKVIYNDCFGKIEDIKFEYYELEDLLRKADFVSLHVPYDESKGYLIGKEEFSIIKEGAYIINCARGKVVDEEALLEALDLGRVSGAGIDVFEVEPNTNERLVKHPRVSCTPHIGASTIEAQDRIGEEVVSIIKDFFN

Solvent-accessible surface area (backbone atoms only — not comparable to full-atom values): 30078 Å² total; per-residue (Å²): 130,57,28,35,37,23,46,64,57,74,46,67,69,32,51,51,50,38,41,73,73,61,37,46,76,43,77,52,71,63,55,76,89,50,34,15,64,57,36,30,76,20,35,28,41,35,31,39,85,85,53,66,44,41,58,69,33,46,58,50,16,57,80,39,53,46,39,39,37,33,30,65,34,65,72,61,86,45,44,44,57,68,56,34,47,72,64,66,25,45,77,48,61,27,67,71,32,29,22,62,41,33,23,51,46,50,50,31,29,52,38,22,47,32,56,41,35,22,38,29,29,36,42,40,56,72,72,48,76,58,41,90,75,44,64,24,49,61,63,54,72,33,34,38,20,31,37,20,71,46,71,38,31,44,46,31,46,55,42,42,41,52,51,46,26,43,56,34,32,24,38,98,82,49,76,59,84,92,54,90,56,50,68,38,58,64,69,60,34,35,45,64,19,44,30,37,36,42,42,46,82,67,44,82,94,72,43,48,76,39,31,60,71,50,56,72,52,32,22,77,52,14,31,41,33,36,69,47,43,21,53,30,41,32,64,68,39,50,52,52,32,43,74,71,48,38,27,58,23,31,19,34,26,43,47,76,46,81,78,77,75,58,58,70,60,54,54,34,72,48,36,28,41,41,59,60,39,44,51,36,21,57,61,22,44,52,39,30,23,50,45,51,44,51,54,49,47,67,72,75,105,128,56,28,35,36,22,47,64,56,74,45,67,70,32,52,51,51,38,42,73,75,60,37,46,75,43,77,53,72,63,54,77,90,51,34,15,66,58,35,30,76,21,33,28,40,35,30,38,84,83,52,66,44,41,60,71,31,46,59,50,16,56,80,38,51,48,39,38,36,33,29,64,36,64,71,60,85,45,43,43,58,68,57,34,47,73,65,65,26,46,78,48,61,29,68,72,34,29,22,63,40,32,22,51,45,52,52,30,28,52,38,22,46,33,55,40,36,23,40,28,28,36,41,40,57,71,72,49,76,57,42,89,75,46,64,24,50,62,63,53,72,34,33,38,23,32,37,21,70,48,69,35,30,46,46,32,46,54,43,42,42,53,51,45,25,43,56,35,32,23,38,97,82,50,76,59,86,94,53,92,57,50,69,38,57,64,71,60,34,37,45,65,19,44,30,37,38,42,44,46,81,66,46,81,94,73,43,49,74,40,33,58,70,50,55,73,52,30,22,78,50,16,33,44,34,35,69,48,43,20,52,30,41,33,64,68,38,49,51,51,30,44,76,70,47,38,28,59,23,31,18,33,24,42,47,76,46,81,78,76,75,58,59,69,60,54,57,34,73,46,35,25,40,42,59,59,39,43,51,34,22,57,61,22,44,52,38,30,23,51,46,50,42,51,52,52,47,67,71,76,106

Nearest PDB structures (foldseek):
  6p2i-assembly1_B  TM=8.948E-01  e=1.210E-26  Bacillus sp. 5mfcol3.1
  6pex-assembly1_A  TM=8.479E-01  e=4.136E-25  Vitis vinifera
  6ttb-assembly1_A  TM=8.464E-01  e=1.472E-24  Staphylococcus aureus
  3ba1-assembly1_A  TM=8.462E-01  e=5.847E-24  Coleus scutellarioides
  3gvx-assembly1_A  TM=6.964E-01  e=7.331E-20  Thermoplasma acidophilum

Secondary structure (DSSP, 8-state):
--EEEETT---HHHHHHHHHTT-EEE-----HHHHHHHGGG-SEEEE-SS--B-HHHHHHHTTTT--EEEESSS--TTB-HHHHHHTT-EEEE-TTTTHHHHHHHHHHHHHHHHTTHHHHHHHGGGT---TTT--B--STTPEEEEE--SHHHHHHHHHHHHTT-EEEEE-TT-SPTT--SEE--HHHHHHH-SEEEE----BTTTB-SBSHHHHHHSPTTEEEEE-S-GGGB-HHHHHHHHHHTSEEEEEES--SSSS---HHHHH-TTEEE-SS-TT-BHHHHHHHHHHHHHHHHHHH-/--EEEETT---HHHHHHHHHTT-EEE-----HHHHHHHGGG-SEEEE-SS--B-HHHHHHHTTTT--EEEESSS--TTB-HHHHHHTT-EEEE-TTTTHHHHHHHHHHHHHHHHTTHHHHHHHGGGT---GGG--B--STTPEEEEE--SHHHHHHHHHHHHTT-EEEEE-TT-SPTT--SEE--HHHHHHH-SEEEE----BTTTB-SBSHHHHHHSPTTEEEEE-S-GGGB-HHHHHHHHHHTSEEEEEES--SSSS---HHHHH-TTEEE-SS-TT-BHHHHHHHHHHHHHHHHHHH-